Protein AF-A0A2C9K1T1-F1 (afdb_monomer_lite)

Foldseek 3Di:
DDDDPDDPPVVVVVVVVVVVVVVVVVVVVVVVVVVVVVVVVVVVVVVVVVVVVVVVVVVVVVVVVVVVVVVPPDDDDDDDDDDDDDDDDDDDDDDDDDDDDDDDDDDDDDDDDDDDDDPDDDDDPDDDDDDDDCPVVVVVVCVVPPPDPPPPPPPPPPDDPDDDPDDDDDDDDDDDDDDDDDDDDDPDDDDDDDPVVVVVVVVVVVVVVVVVVVVVVVVVVVVVVVVVVVVVVVVVVVVVVVVVVVVVVVVVVVVVVVVVVVVVVVVVVVVVVVVVVVVVVVVVVVVVVVVVVVVVVVVVVVVVVVVVVVVVVVVVVVVVVVVVVVVVVVVVVVVVVVVVVVVVVVVVVVVVVVVVVVVVVVVVVVVVVVVVVVVVVVVVVVVVVVVVVVVVVVVVVVVVVVVVVVVVVVVVVVVCVVVPD

Structure (mmCIF, N/CA/C/O backbone):
data_AF-A0A2C9K1T1-F1
#
_entry.id   AF-A0A2C9K1T1-F1
#
loop_
_atom_site.group_PDB
_atom_site.id
_atom_site.type_symbol
_atom_site.label_atom_id
_atom_site.label_alt_id
_atom_site.label_comp_id
_atom_site.label_asym_id
_atom_site.label_entity_id
_atom_site.label_seq_id
_atom_site.pdbx_PDB_ins_code
_atom_site.Cartn_x
_atom_site.Cartn_y
_atom_site.Cartn_z
_atom_site.occupancy
_atom_site.B_iso_or_equiv
_atom_site.auth_seq_id
_atom_site.auth_comp_id
_atom_site.auth_asym_id
_atom_site.auth_atom_id
_atom_site.pdbx_PDB_model_num
ATOM 1 N N . MET A 1 1 ? 68.629 5.445 -27.817 1.00 39.53 1 MET A N 1
ATOM 2 C CA . MET A 1 1 ? 68.334 6.849 -27.471 1.00 39.53 1 MET A CA 1
ATOM 3 C C . MET A 1 1 ? 67.305 7.283 -28.492 1.00 39.53 1 MET A C 1
ATOM 5 O O . MET A 1 1 ? 67.673 7.450 -29.640 1.00 39.53 1 MET A O 1
ATOM 9 N N . GLY A 1 2 ? 66.011 7.212 -28.238 1.00 51.16 2 GLY A N 1
ATOM 10 C CA . GLY A 1 2 ? 65.294 7.534 -27.009 1.00 51.16 2 GLY A CA 1
ATOM 11 C C . GLY A 1 2 ? 64.229 8.550 -27.426 1.00 51.16 2 GLY A C 1
ATOM 12 O O . GLY A 1 2 ? 64.531 9.411 -28.246 1.00 51.16 2 GLY A O 1
ATOM 13 N N . ASP A 1 3 ? 63.024 8.404 -26.887 1.00 48.84 3 ASP A N 1
ATOM 14 C CA . ASP A 1 3 ? 61.972 9.429 -26.859 1.00 48.84 3 ASP A CA 1
ATOM 15 C C . ASP A 1 3 ? 61.032 9.470 -28.077 1.00 48.84 3 ASP A C 1
ATOM 17 O O . ASP A 1 3 ? 61.107 10.358 -28.926 1.00 48.84 3 ASP A O 1
ATOM 21 N N . ARG A 1 4 ? 60.084 8.520 -28.137 1.00 47.47 4 ARG A N 1
ATOM 22 C CA . ARG A 1 4 ? 58.799 8.733 -28.838 1.00 47.47 4 ARG A CA 1
ATOM 23 C C . ARG A 1 4 ? 57.612 7.886 -28.356 1.00 47.47 4 ARG A C 1
ATOM 25 O O . ARG A 1 4 ? 56.608 7.817 -29.049 1.00 47.47 4 ARG A O 1
ATOM 32 N N . GLU A 1 5 ? 57.691 7.313 -27.159 1.00 53.19 5 GLU A N 1
ATOM 33 C CA . GLU A 1 5 ? 56.576 6.622 -26.496 1.00 53.19 5 GLU A CA 1
ATOM 34 C C . GLU A 1 5 ? 56.307 7.306 -25.149 1.00 53.19 5 GLU A C 1
ATOM 36 O O . GLU A 1 5 ? 56.810 6.858 -24.124 1.00 53.19 5 GLU A O 1
ATOM 41 N N . PHE A 1 6 ? 55.614 8.451 -25.134 1.00 49.00 6 PHE A N 1
ATOM 42 C CA . PHE A 1 6 ? 55.122 9.027 -23.866 1.00 49.00 6 PHE A CA 1
ATOM 43 C C . PHE A 1 6 ? 53.961 10.032 -24.002 1.00 49.00 6 PHE A C 1
ATOM 45 O O . PHE A 1 6 ? 53.700 10.768 -23.064 1.00 49.00 6 PHE A O 1
ATOM 52 N N . LEU A 1 7 ? 53.270 10.128 -25.146 1.00 52.12 7 LEU A N 1
ATOM 53 C CA . LEU A 1 7 ? 52.250 11.179 -25.347 1.00 52.12 7 LEU A CA 1
ATOM 54 C C . LEU A 1 7 ? 50.826 10.673 -25.617 1.00 52.12 7 LEU A C 1
ATOM 56 O O . LEU A 1 7 ? 49.943 11.489 -25.827 1.00 52.12 7 LEU A O 1
ATOM 60 N N . GLU A 1 8 ? 50.578 9.361 -25.574 1.00 55.34 8 GLU A N 1
ATOM 61 C CA . GLU A 1 8 ? 49.238 8.788 -25.824 1.00 55.34 8 GLU A CA 1
ATOM 62 C C . GLU A 1 8 ? 48.593 8.156 -24.575 1.00 55.34 8 GLU A C 1
ATOM 64 O O . GLU A 1 8 ? 47.426 7.781 -24.605 1.00 55.34 8 GLU A O 1
ATOM 69 N N . ALA A 1 9 ? 49.326 8.057 -23.459 1.00 56.25 9 ALA A N 1
ATOM 70 C CA . ALA A 1 9 ? 48.807 7.503 -22.205 1.00 56.25 9 ALA A CA 1
ATOM 71 C C . ALA A 1 9 ? 48.015 8.537 -21.381 1.00 56.25 9 ALA A C 1
ATOM 73 O O . ALA A 1 9 ? 46.994 8.192 -20.789 1.00 56.25 9 ALA A O 1
ATOM 74 N N . ASP A 1 10 ? 48.435 9.807 -21.407 1.00 56.81 10 ASP A N 1
ATOM 75 C CA . ASP A 1 10 ? 47.840 10.868 -20.582 1.00 56.81 10 ASP A CA 1
ATOM 76 C C . ASP A 1 10 ? 46.403 11.225 -21.020 1.00 56.81 10 ASP A C 1
ATOM 78 O O . ASP A 1 10 ? 45.548 11.522 -20.182 1.00 56.81 10 ASP A O 1
ATOM 82 N N . ASP A 1 11 ? 46.090 11.131 -22.318 1.00 58.56 11 ASP A N 1
ATOM 83 C CA . ASP A 1 11 ? 44.745 11.430 -22.827 1.00 58.56 11 ASP A CA 1
ATOM 84 C C . ASP A 1 11 ? 43.735 10.324 -22.477 1.00 58.56 11 ASP A C 1
ATOM 86 O O . ASP A 1 11 ? 42.596 10.625 -22.114 1.00 58.56 11 ASP A O 1
ATOM 90 N N . VAL A 1 12 ? 44.148 9.052 -22.491 1.00 61.28 12 VAL A N 1
ATOM 91 C CA . VAL A 1 12 ? 43.285 7.913 -22.122 1.00 61.28 12 VAL A CA 1
ATOM 92 C C . VAL A 1 12 ? 42.985 7.915 -20.622 1.00 61.28 12 VAL A C 1
ATOM 94 O O . VAL A 1 12 ? 41.835 7.712 -20.221 1.00 61.28 12 VAL A O 1
ATOM 97 N N . GLU A 1 13 ? 43.987 8.219 -19.795 1.00 66.44 13 GLU A N 1
ATOM 98 C CA . GLU A 1 13 ? 43.828 8.309 -18.341 1.00 66.44 13 GLU A CA 1
ATOM 99 C C . GLU A 1 13 ? 42.924 9.497 -17.955 1.00 66.44 13 GLU A C 1
ATOM 101 O O . GLU A 1 13 ? 42.073 9.377 -17.069 1.00 66.44 13 GLU A O 1
ATOM 106 N N . SER A 1 14 ? 43.001 10.616 -18.690 1.00 67.81 14 SER A N 1
ATOM 107 C CA . SER A 1 14 ? 42.116 11.775 -18.490 1.00 67.81 14 SER A CA 1
ATOM 108 C C . SER A 1 14 ? 40.643 11.480 -18.819 1.00 67.81 14 SER A C 1
ATOM 110 O O . SER A 1 14 ? 39.739 11.916 -18.096 1.00 67.81 14 SER A O 1
ATOM 112 N N . VAL A 1 15 ? 40.384 10.699 -19.875 1.00 69.88 15 VAL A N 1
ATOM 113 C CA . VAL A 1 15 ? 39.028 10.310 -20.287 1.00 69.88 15 VAL A CA 1
ATOM 114 C C . VAL A 1 15 ? 38.439 9.294 -19.308 1.00 69.88 15 VAL A C 1
ATOM 116 O O . VAL A 1 15 ? 37.269 9.423 -18.937 1.00 69.88 15 VAL A O 1
ATOM 119 N N . GLN A 1 16 ? 39.238 8.339 -18.819 1.00 71.50 16 GLN A N 1
ATOM 120 C CA . GLN A 1 16 ? 38.803 7.404 -17.775 1.00 71.50 16 GLN A CA 1
ATOM 121 C C . GLN A 1 16 ? 38.480 8.118 -16.459 1.00 71.50 16 GLN A C 1
ATOM 123 O O . GLN A 1 16 ? 37.406 7.896 -15.901 1.00 71.50 16 GLN A O 1
ATOM 128 N N . LEU A 1 17 ? 39.333 9.041 -16.004 1.00 69.69 17 LEU A N 1
ATOM 129 C CA . LEU A 1 17 ? 39.078 9.842 -14.799 1.00 69.69 17 LEU A CA 1
ATOM 130 C C . LEU A 1 17 ? 37.806 10.697 -14.929 1.00 69.69 17 LEU A C 1
ATOM 132 O O . LEU A 1 17 ? 37.065 10.873 -13.957 1.00 69.69 17 LEU A O 1
ATOM 136 N N . SER A 1 18 ? 37.511 11.201 -16.132 1.00 78.31 18 SER A N 1
ATOM 137 C CA . SER A 1 18 ? 36.270 11.931 -16.410 1.00 78.31 18 SER A CA 1
ATOM 138 C C . SER A 1 18 ? 35.035 11.024 -16.332 1.00 78.31 18 SER A C 1
ATOM 140 O O . SER A 1 18 ? 34.038 11.396 -15.710 1.00 78.31 18 SER A O 1
ATOM 142 N N . GLN A 1 19 ? 35.100 9.813 -16.893 1.00 76.31 19 GLN A N 1
ATOM 143 C CA . GLN A 1 19 ? 34.000 8.844 -16.831 1.00 76.31 19 GLN A CA 1
ATOM 144 C C . GLN A 1 19 ? 33.755 8.330 -15.406 1.00 76.31 19 GLN A C 1
ATOM 146 O O . GLN A 1 19 ? 32.605 8.269 -14.968 1.00 76.31 19 GLN A O 1
ATOM 151 N N . GLU A 1 20 ? 34.808 8.033 -14.642 1.00 79.44 20 GLU A N 1
ATOM 152 C CA . GLU A 1 20 ? 34.690 7.629 -13.234 1.00 79.44 20 GLU A CA 1
ATOM 153 C C . GLU A 1 20 ? 34.114 8.751 -12.360 1.00 79.44 20 GLU A C 1
ATOM 155 O O . GLU A 1 20 ? 33.278 8.500 -11.487 1.00 79.44 20 GLU A O 1
ATOM 160 N N . SER A 1 21 ? 34.490 10.005 -12.632 1.00 81.56 21 SER A N 1
ATOM 161 C CA . SER A 1 21 ? 33.908 11.173 -11.967 1.00 81.56 21 SER A CA 1
ATOM 162 C C . SER A 1 21 ? 32.409 11.312 -12.260 1.00 81.56 21 SER A C 1
ATOM 164 O O . SER A 1 21 ? 31.625 11.555 -11.337 1.00 81.56 21 SER A O 1
ATOM 166 N N . GLN A 1 22 ? 31.985 11.092 -13.509 1.00 80.94 22 GLN A N 1
ATOM 167 C CA . GLN A 1 22 ? 30.569 11.133 -13.886 1.00 80.94 22 GLN A CA 1
ATOM 168 C C . GLN A 1 22 ? 29.763 9.990 -13.253 1.00 80.94 22 GLN A C 1
ATOM 170 O O . GLN A 1 22 ? 28.676 10.231 -12.727 1.00 80.94 22 GLN A O 1
ATOM 175 N N . LEU A 1 23 ? 30.297 8.765 -13.224 1.00 82.88 23 LEU A N 1
ATOM 176 C CA . LEU A 1 23 ? 29.642 7.618 -12.580 1.00 82.88 23 LEU A CA 1
ATOM 177 C C . LEU A 1 23 ? 29.528 7.792 -11.060 1.00 82.88 23 LEU A C 1
ATOM 179 O O . LEU A 1 23 ? 28.482 7.497 -10.477 1.00 82.88 23 LEU A O 1
ATOM 183 N N . SER A 1 24 ? 30.568 8.333 -10.422 1.00 85.19 24 SER A N 1
ATOM 184 C CA . SER A 1 24 ? 30.553 8.690 -9.001 1.00 85.19 24 SER A CA 1
ATOM 185 C C . SER A 1 24 ? 29.468 9.728 -8.696 1.00 85.19 24 SER A C 1
ATOM 187 O O . SER A 1 24 ? 28.667 9.528 -7.781 1.00 85.19 24 SER A O 1
ATOM 189 N N . ALA A 1 25 ? 29.356 10.777 -9.520 1.00 82.62 25 ALA A N 1
ATOM 190 C CA . ALA A 1 25 ? 28.333 11.811 -9.369 1.00 82.62 25 ALA A CA 1
ATOM 191 C C . ALA A 1 25 ? 26.903 11.251 -9.506 1.00 82.62 25 ALA A C 1
ATOM 193 O O . ALA A 1 25 ? 26.028 11.562 -8.692 1.00 82.62 25 ALA A O 1
ATOM 194 N N . VAL A 1 26 ? 26.663 10.376 -10.489 1.00 84.69 26 VAL A N 1
ATOM 195 C CA . VAL A 1 26 ? 25.364 9.704 -10.671 1.00 84.69 26 VAL A CA 1
ATOM 196 C C . VAL A 1 26 ? 25.037 8.811 -9.471 1.00 84.69 26 VAL A C 1
ATOM 198 O O . VAL A 1 26 ? 23.923 8.869 -8.952 1.00 84.69 26 VAL A O 1
ATOM 201 N N . SER A 1 27 ? 26.010 8.050 -8.965 1.00 85.50 27 SER A N 1
ATOM 202 C CA . SER A 1 27 ? 25.840 7.204 -7.778 1.00 85.50 27 SER A CA 1
ATOM 203 C C . SER A 1 27 ? 25.531 8.019 -6.515 1.00 85.50 27 SER A C 1
ATOM 205 O O . SER A 1 27 ? 24.700 7.609 -5.696 1.00 85.50 27 SER A O 1
ATOM 207 N N . THR A 1 28 ? 26.163 9.186 -6.341 1.00 82.19 28 THR A N 1
ATOM 208 C CA . THR A 1 28 ? 25.875 10.078 -5.208 1.00 82.19 28 THR A CA 1
ATOM 209 C C . THR A 1 28 ? 24.487 10.700 -5.295 1.00 82.19 28 THR A C 1
ATOM 211 O O . THR A 1 28 ? 23.796 10.751 -4.279 1.00 82.19 28 THR A O 1
ATOM 214 N N . ASN A 1 29 ? 24.046 11.096 -6.492 1.00 85.12 29 ASN A N 1
ATOM 215 C CA . ASN A 1 29 ? 22.711 11.660 -6.698 1.00 85.12 29 ASN A CA 1
ATOM 216 C C . ASN A 1 29 ? 21.627 10.605 -6.453 1.00 85.12 29 ASN A C 1
ATOM 218 O O . ASN A 1 29 ? 20.696 10.850 -5.695 1.00 85.12 29 ASN A O 1
ATOM 222 N N . LEU A 1 30 ? 21.807 9.388 -6.976 1.00 83.19 30 LEU A N 1
ATOM 223 C CA . LEU A 1 30 ? 20.867 8.287 -6.754 1.00 83.19 30 LEU A CA 1
ATOM 224 C C . LEU A 1 30 ? 20.772 7.907 -5.266 1.00 83.19 30 LEU A C 1
ATOM 226 O O . LEU A 1 30 ? 19.693 7.619 -4.752 1.00 83.19 30 LEU A O 1
ATOM 230 N N . SER A 1 31 ? 21.897 7.949 -4.545 1.00 85.06 31 SER A N 1
ATOM 231 C CA . SER A 1 31 ? 21.922 7.715 -3.095 1.00 85.06 31 SER A CA 1
ATOM 232 C C . SER A 1 31 ? 21.218 8.831 -2.315 1.00 85.06 31 SER A C 1
ATOM 234 O O . SER A 1 31 ? 20.520 8.547 -1.339 1.00 85.06 31 SER A O 1
ATOM 236 N N . GLN A 1 32 ? 21.368 10.090 -2.739 1.00 80.56 32 GLN A N 1
ATOM 237 C CA . GLN A 1 32 ? 20.655 11.224 -2.147 1.00 80.56 32 GLN A CA 1
ATOM 238 C C . GLN A 1 32 ? 19.147 11.136 -2.401 1.00 80.56 32 GLN A C 1
ATOM 240 O O . GLN A 1 32 ? 18.388 11.268 -1.440 1.00 80.56 32 GLN A O 1
ATOM 245 N N . ASP A 1 33 ? 18.720 10.799 -3.618 1.00 82.62 33 ASP A N 1
ATOM 246 C CA . ASP A 1 33 ? 17.307 10.637 -3.982 1.00 82.62 33 ASP A CA 1
ATOM 247 C C . ASP A 1 33 ? 16.640 9.494 -3.201 1.00 82.62 33 ASP A C 1
ATOM 249 O O . ASP A 1 33 ? 15.528 9.643 -2.692 1.00 82.62 33 ASP A O 1
ATOM 253 N N . LEU A 1 34 ? 17.336 8.365 -3.017 1.00 80.81 34 LEU A N 1
ATOM 254 C CA . LEU A 1 34 ? 16.851 7.263 -2.177 1.00 80.81 34 LEU A CA 1
ATOM 255 C C . LEU A 1 34 ? 16.753 7.668 -0.698 1.00 80.81 34 LEU A C 1
ATOM 257 O O . LEU A 1 34 ? 15.802 7.282 -0.011 1.00 80.81 34 LEU A O 1
ATOM 261 N N . SER A 1 35 ? 17.700 8.474 -0.205 1.00 79.81 35 SER A N 1
ATOM 262 C CA . SER A 1 35 ? 17.662 8.989 1.168 1.00 79.81 35 SER A CA 1
ATOM 263 C C . SER A 1 35 ? 16.511 9.982 1.380 1.00 79.81 35 SER A C 1
ATOM 265 O O . SER A 1 35 ? 15.794 9.877 2.377 1.00 79.81 35 SER A O 1
ATOM 267 N N . GLN A 1 36 ? 16.260 10.878 0.419 1.00 75.81 36 GLN A N 1
ATOM 268 C CA . GLN A 1 36 ? 15.148 11.830 0.452 1.00 75.81 36 GLN A CA 1
ATOM 269 C C . GLN A 1 36 ? 13.799 11.122 0.330 1.00 75.81 36 GLN A C 1
ATOM 271 O O . GLN A 1 36 ? 12.922 11.354 1.160 1.00 75.81 36 GLN A O 1
ATOM 276 N N . GLY A 1 37 ? 13.668 10.163 -0.591 1.00 80.56 37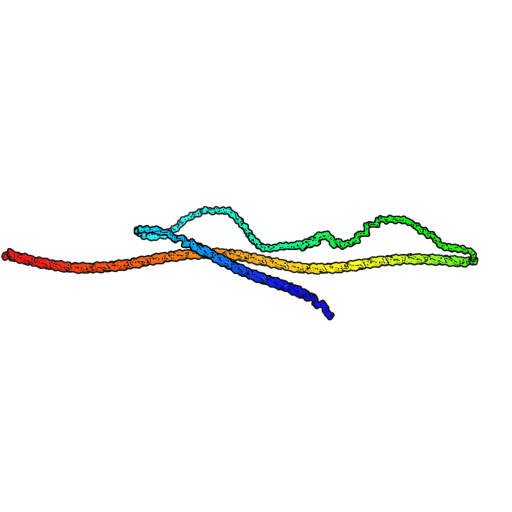 GLY A N 1
ATOM 277 C CA . GLY A 1 37 ? 12.459 9.349 -0.720 1.00 80.56 37 GLY A CA 1
ATOM 278 C C . GLY A 1 37 ? 12.124 8.568 0.556 1.00 80.56 37 GLY A C 1
ATOM 279 O O . GLY A 1 37 ? 10.949 8.431 0.905 1.00 80.56 37 GLY A O 1
ATOM 280 N N . SER A 1 38 ? 13.138 8.107 1.300 1.00 77.62 38 SER A N 1
ATOM 281 C CA . SER A 1 38 ? 12.930 7.454 2.600 1.00 77.62 38 SER A CA 1
ATOM 282 C C . SER A 1 38 ? 12.413 8.423 3.676 1.00 77.62 38 SER A C 1
ATOM 284 O O . SER A 1 38 ? 11.464 8.100 4.393 1.00 77.62 38 SER A O 1
ATOM 286 N N . ALA A 1 39 ? 12.959 9.642 3.734 1.00 73.00 39 ALA A N 1
ATOM 287 C CA . ALA A 1 39 ? 12.544 10.673 4.684 1.00 73.00 39 ALA A CA 1
ATOM 288 C C . ALA A 1 39 ? 11.123 11.195 4.397 1.00 73.00 39 ALA A C 1
ATOM 290 O O . ALA A 1 39 ? 10.345 11.451 5.325 1.00 73.00 39 ALA A O 1
ATOM 291 N N . ASP A 1 40 ? 10.751 11.300 3.121 1.00 77.31 40 ASP A N 1
ATOM 292 C CA . ASP A 1 40 ? 9.409 11.700 2.696 1.00 77.31 40 ASP A CA 1
ATOM 293 C C . ASP A 1 40 ? 8.360 10.630 3.038 1.00 77.31 40 ASP A C 1
ATOM 295 O O . ASP A 1 40 ? 7.265 10.955 3.512 1.00 77.31 40 ASP A O 1
ATOM 299 N N . LEU A 1 41 ? 8.709 9.346 2.893 1.00 75.94 41 LEU A N 1
ATOM 300 C CA . LEU A 1 41 ? 7.871 8.217 3.315 1.00 75.94 41 LEU A CA 1
ATOM 301 C C . LEU A 1 41 ? 7.629 8.207 4.829 1.00 75.94 41 LEU A C 1
ATOM 303 O O . LEU A 1 41 ? 6.483 8.054 5.265 1.00 75.94 41 LEU A O 1
ATOM 307 N N . ASP A 1 42 ? 8.671 8.429 5.630 1.00 76.69 42 ASP A N 1
ATOM 308 C CA . ASP A 1 42 ? 8.557 8.503 7.091 1.00 76.69 42 ASP A CA 1
ATOM 309 C C . ASP A 1 42 ? 7.708 9.704 7.540 1.00 76.69 42 ASP A C 1
ATOM 311 O O . ASP A 1 42 ? 6.855 9.588 8.432 1.00 76.69 42 ASP A O 1
ATOM 315 N N . THR A 1 43 ? 7.855 10.844 6.863 1.00 77.38 43 THR A N 1
ATOM 316 C CA . THR A 1 43 ? 7.057 12.055 7.113 1.00 77.38 43 THR A CA 1
ATOM 317 C C . THR A 1 43 ? 5.582 11.856 6.733 1.00 77.38 43 THR A C 1
ATOM 319 O O . THR A 1 43 ? 4.670 12.290 7.458 1.00 77.38 43 THR A O 1
ATOM 322 N N . ALA A 1 44 ? 5.309 11.139 5.638 1.00 72.56 44 ALA A N 1
ATOM 323 C CA . ALA A 1 44 ? 3.959 10.769 5.216 1.00 72.56 44 ALA A CA 1
ATOM 324 C C . ALA A 1 44 ? 3.301 9.767 6.185 1.00 72.56 44 ALA A C 1
ATOM 326 O O . ALA A 1 44 ? 2.128 9.928 6.550 1.00 72.56 44 ALA A O 1
ATOM 327 N N . LEU A 1 45 ? 4.055 8.779 6.678 1.00 71.19 45 LEU A N 1
ATOM 328 C CA . LEU A 1 45 ? 3.615 7.826 7.704 1.00 71.19 45 LEU A CA 1
ATOM 329 C C . LEU A 1 45 ? 3.282 8.522 9.030 1.00 71.19 45 LEU A C 1
ATOM 331 O O . LEU A 1 45 ? 2.245 8.229 9.638 1.00 71.19 45 LEU A O 1
ATOM 335 N N . ALA A 1 46 ? 4.104 9.482 9.462 1.00 69.31 46 ALA A N 1
ATOM 336 C CA . ALA A 1 46 ? 3.836 10.299 10.646 1.00 69.31 46 ALA A CA 1
ATOM 337 C C . ALA A 1 46 ? 2.565 11.156 10.480 1.00 69.31 46 ALA A C 1
ATOM 339 O O . ALA A 1 46 ? 1.709 11.206 11.371 1.00 69.31 46 ALA A O 1
ATOM 340 N N . SER A 1 47 ? 2.379 11.758 9.302 1.00 67.38 47 SER A N 1
ATOM 341 C CA . SER A 1 47 ? 1.186 12.548 8.973 1.00 67.38 47 SER A CA 1
ATOM 342 C C . SER A 1 47 ? -0.094 11.701 8.917 1.00 67.38 47 SER A C 1
ATOM 344 O O . SER A 1 47 ? -1.155 12.144 9.369 1.00 67.38 47 SER A O 1
ATOM 346 N N . SER A 1 48 ? -0.014 10.462 8.420 1.00 66.56 48 SER A N 1
ATOM 347 C CA . SER A 1 48 ? -1.138 9.513 8.398 1.00 66.56 48 SER A CA 1
ATOM 348 C C . SER A 1 48 ? -1.546 9.066 9.812 1.00 66.56 48 SER A C 1
ATOM 350 O O . SER A 1 48 ? -2.735 9.068 10.155 1.00 66.56 48 SER A O 1
ATOM 352 N N . LYS A 1 49 ? -0.568 8.793 10.689 1.00 67.69 49 LYS A N 1
ATOM 353 C CA . LYS A 1 49 ? -0.809 8.490 12.113 1.00 67.69 49 LYS A CA 1
ATOM 354 C C . LYS A 1 49 ? -1.503 9.652 12.838 1.00 67.69 49 LYS A C 1
ATOM 356 O O . LYS A 1 49 ? -2.468 9.423 13.562 1.00 67.69 49 LYS A O 1
ATOM 361 N N . ASN A 1 50 ? -1.118 10.901 12.577 1.00 58.22 50 ASN A N 1
ATOM 362 C CA . ASN A 1 50 ? -1.786 12.061 13.182 1.00 58.22 50 ASN A CA 1
ATOM 363 C C . ASN A 1 50 ? -3.235 12.241 12.686 1.00 58.22 50 ASN A C 1
ATOM 365 O O . ASN A 1 50 ? -4.140 12.483 13.488 1.00 58.22 50 ASN A O 1
ATOM 369 N N . ARG A 1 51 ? -3.508 12.013 11.392 1.00 57.03 51 ARG A N 1
ATOM 370 C CA . ARG A 1 51 ? -4.878 12.087 10.839 1.00 57.03 51 ARG A CA 1
ATOM 371 C C . ARG A 1 51 ? -5.823 11.023 11.410 1.00 57.03 51 ARG A C 1
ATOM 373 O O . ARG A 1 51 ? -7.018 11.296 11.557 1.00 57.03 51 ARG A O 1
ATOM 380 N N . THR A 1 52 ? -5.338 9.822 11.737 1.00 59.62 52 THR A N 1
ATOM 381 C CA . THR A 1 52 ? -6.170 8.773 12.366 1.00 59.62 52 THR A CA 1
ATOM 382 C C . THR A 1 52 ? -6.473 9.083 13.835 1.00 59.62 52 THR A C 1
ATOM 384 O O . THR A 1 52 ? -7.609 8.887 14.282 1.00 59.62 52 THR A O 1
ATOM 387 N N . VAL A 1 53 ? -5.515 9.664 14.564 1.00 58.69 53 VAL A N 1
ATOM 388 C CA . VAL A 1 53 ? -5.702 10.133 15.948 1.00 58.69 53 VAL A CA 1
ATOM 389 C C . VAL A 1 53 ? -6.707 11.293 16.014 1.00 58.69 53 VAL A C 1
ATOM 391 O O . VAL A 1 53 ? -7.612 11.272 16.856 1.00 58.69 53 VAL A O 1
ATOM 394 N N . ASP A 1 54 ? -6.645 12.248 15.083 1.00 54.62 54 ASP A N 1
ATOM 395 C CA . ASP A 1 54 ? -7.602 13.362 15.015 1.00 54.62 54 ASP A CA 1
ATOM 396 C C . ASP A 1 54 ? -9.017 12.920 14.617 1.00 54.62 54 ASP A C 1
ATOM 398 O O . ASP A 1 54 ? -10.007 13.403 15.181 1.00 54.62 54 ASP A O 1
ATOM 402 N N . LYS A 1 55 ? -9.154 11.941 13.708 1.00 58.44 55 LYS A N 1
ATOM 403 C CA . LYS A 1 55 ? -10.460 11.331 13.398 1.00 58.44 55 LYS A CA 1
ATOM 404 C C . LYS A 1 55 ? -11.064 10.631 14.623 1.00 58.44 55 LYS A C 1
ATOM 406 O O . LYS A 1 55 ? -12.265 10.793 14.865 1.00 58.44 55 LYS A O 1
ATOM 411 N N . LYS A 1 56 ? -10.259 9.927 15.433 1.00 57.59 56 LYS A N 1
ATOM 412 C CA . LYS A 1 56 ? -10.709 9.312 16.699 1.00 57.59 56 LYS A CA 1
ATOM 413 C C . LYS A 1 56 ? -11.127 10.362 17.740 1.00 57.59 56 LYS A C 1
ATOM 415 O O . LYS A 1 56 ? -12.209 10.233 18.316 1.00 57.59 56 LYS A O 1
ATOM 420 N N . LYS A 1 57 ? -10.363 11.450 17.923 1.00 55.84 57 LYS A N 1
ATOM 421 C CA . LYS A 1 57 ? -10.739 12.574 18.814 1.00 55.84 57 LYS A CA 1
ATOM 422 C C . LYS A 1 57 ? -12.043 13.258 18.384 1.00 55.84 57 LYS A C 1
ATOM 424 O O . LYS A 1 57 ? -12.898 13.546 19.223 1.00 55.84 57 LYS A O 1
ATOM 429 N N . LYS A 1 58 ? -12.239 13.475 17.079 1.00 53.31 58 LYS A N 1
ATOM 430 C CA . LYS A 1 58 ? -13.443 14.128 16.534 1.00 53.31 58 LYS A CA 1
ATOM 431 C C . LYS A 1 58 ? -14.693 13.237 16.610 1.00 53.31 58 LYS A C 1
ATOM 433 O O . LYS A 1 58 ? -15.787 13.764 16.818 1.00 53.31 58 LYS A O 1
ATOM 438 N N . LYS A 1 59 ? -14.552 11.904 16.496 1.00 56.19 59 LYS A N 1
ATOM 439 C CA . LYS A 1 59 ? -15.640 10.935 16.760 1.00 56.19 59 LYS A CA 1
ATOM 440 C C . LYS A 1 59 ? -16.012 10.902 18.252 1.00 56.19 59 LYS A C 1
ATOM 442 O O . LYS A 1 59 ? -17.201 10.957 18.552 1.00 56.19 59 LYS A O 1
ATOM 447 N N . LYS A 1 60 ? -15.031 10.916 19.168 1.00 55.22 60 LYS A N 1
ATOM 448 C CA . LYS A 1 60 ? -15.261 10.947 20.629 1.00 55.22 60 LYS A CA 1
ATOM 449 C C . LYS A 1 60 ? -16.011 12.214 21.073 1.00 55.22 60 LYS A C 1
ATOM 451 O O . LYS A 1 60 ? -17.088 12.113 21.644 1.00 55.22 60 LYS A O 1
ATOM 456 N N . SER A 1 61 ? -15.563 13.394 20.630 1.00 48.91 61 SER A N 1
ATOM 457 C CA . SER A 1 61 ? -16.235 14.679 20.910 1.00 48.91 61 SER A CA 1
ATOM 458 C C . SER A 1 61 ? -17.679 14.766 20.378 1.00 48.91 61 SER A C 1
ATOM 460 O O . SER A 1 61 ? -18.532 15.411 20.990 1.00 48.91 61 SER A O 1
ATOM 462 N N . LYS A 1 62 ? -17.988 14.114 19.246 1.00 54.91 62 LYS A N 1
ATOM 463 C CA . LYS A 1 62 ? -19.363 14.031 18.717 1.00 54.91 62 LYS A CA 1
ATOM 464 C C . LYS A 1 62 ? -20.253 13.046 19.483 1.00 54.91 62 LYS A C 1
ATOM 466 O O . LYS A 1 62 ? -21.470 13.198 19.406 1.00 54.91 62 LYS A O 1
ATOM 471 N N . ARG A 1 63 ? -19.674 12.054 20.168 1.00 51.75 63 ARG A N 1
ATOM 472 C CA . ARG A 1 63 ? -20.391 11.106 21.036 1.00 51.75 63 ARG A CA 1
ATOM 473 C C . ARG A 1 63 ? -20.716 11.766 22.379 1.00 51.75 63 ARG A C 1
ATOM 475 O O . ARG A 1 63 ? -21.875 11.769 22.775 1.00 51.75 63 ARG A O 1
ATOM 482 N N . ASP A 1 64 ? -19.746 12.470 22.964 1.00 55.06 64 ASP A N 1
ATOM 483 C CA . ASP A 1 64 ? -19.905 13.183 24.242 1.00 55.06 64 ASP A CA 1
ATOM 484 C C . ASP A 1 64 ? -20.974 14.293 24.166 1.00 55.06 64 ASP A C 1
ATOM 486 O O . ASP A 1 64 ? -21.792 14.438 25.071 1.00 55.06 64 ASP A O 1
ATOM 490 N N . LYS A 1 65 ? -21.058 15.019 23.039 1.00 54.19 65 LYS A N 1
ATOM 491 C CA . LYS A 1 65 ? -22.116 16.028 22.804 1.00 54.19 65 LYS A CA 1
ATOM 492 C C . LYS A 1 65 ? -23.515 15.442 22.582 1.00 54.19 65 LYS A C 1
ATOM 494 O O . LYS A 1 65 ? -24.497 16.169 22.716 1.00 54.19 65 LYS A O 1
ATOM 499 N N . ARG A 1 66 ? -23.619 14.164 22.198 1.00 48.16 66 ARG A N 1
ATOM 500 C CA . ARG A 1 66 ? -24.906 13.491 21.963 1.00 48.16 66 ARG A CA 1
ATOM 501 C C . ARG A 1 66 ? -25.472 12.881 23.251 1.00 48.16 66 ARG A C 1
ATOM 503 O O . ARG A 1 66 ? -26.682 12.893 23.413 1.00 48.16 66 ARG A O 1
ATOM 510 N N . CYS A 1 67 ? -24.613 12.458 24.184 1.00 47.69 67 CYS A N 1
ATOM 511 C CA . CYS A 1 67 ? -25.035 12.072 25.536 1.00 47.69 67 CYS A CA 1
ATOM 512 C C . CYS A 1 67 ? -25.536 13.274 26.351 1.00 47.69 67 CYS A C 1
ATOM 514 O O . CYS A 1 67 ? -26.589 13.184 26.963 1.00 47.69 67 CYS A O 1
ATOM 516 N N . SER A 1 68 ? -24.868 14.434 26.294 1.00 44.41 68 SER A N 1
ATOM 517 C CA . SER A 1 68 ? -25.262 15.597 27.112 1.00 44.41 68 SER A CA 1
ATOM 518 C C . SER A 1 68 ? -26.560 16.296 26.674 1.00 44.41 68 SER A C 1
ATOM 520 O O . SER A 1 68 ? -26.980 17.252 27.319 1.00 44.41 68 SER A O 1
ATOM 522 N N . SER A 1 69 ? -27.151 15.906 25.541 1.00 46.03 69 SER A N 1
ATOM 523 C CA . SER A 1 69 ? -28.383 16.504 25.005 1.00 46.03 69 SER A CA 1
ATOM 524 C C . SER A 1 69 ? -29.630 15.642 25.226 1.00 46.03 69 SER A C 1
ATOM 526 O O . SER A 1 69 ? -30.726 16.128 24.974 1.00 46.03 69 SER A O 1
ATOM 528 N N . GLN A 1 70 ? -29.491 14.411 25.735 1.00 48.19 70 GLN A N 1
ATOM 529 C CA . GLN A 1 70 ? -30.629 13.556 26.108 1.00 48.19 70 GLN A CA 1
ATOM 530 C C . GLN A 1 70 ? -31.006 13.639 27.598 1.00 48.19 70 GLN A C 1
ATOM 532 O O . GLN A 1 70 ? -32.091 13.202 27.962 1.00 48.19 70 GLN A O 1
ATOM 537 N N . ASP A 1 71 ? -30.180 14.274 28.435 1.00 44.88 71 ASP A N 1
ATOM 538 C CA . ASP A 1 71 ? -30.413 14.392 29.884 1.00 44.88 71 ASP A CA 1
ATOM 539 C C . ASP A 1 71 ? -31.194 15.663 30.305 1.00 44.88 71 ASP A C 1
ATOM 541 O O . ASP A 1 71 ? -31.335 15.931 31.493 1.00 44.88 71 ASP A O 1
ATOM 545 N N . ASN A 1 72 ? -31.730 16.449 29.358 1.00 41.38 72 ASN A N 1
ATOM 546 C CA . ASN A 1 72 ? -32.418 17.728 29.629 1.00 41.38 72 ASN A CA 1
ATOM 547 C C . ASN A 1 72 ? -33.878 17.794 29.131 1.00 41.38 72 ASN A C 1
ATOM 549 O O . ASN A 1 72 ? -34.363 18.863 28.776 1.00 41.38 72 ASN A O 1
ATOM 553 N N . GLU A 1 73 ? -34.608 16.679 29.142 1.00 44.00 73 GLU A N 1
ATOM 554 C CA . GLU A 1 73 ? -36.075 16.685 29.016 1.00 44.00 73 GLU A CA 1
ATOM 555 C C . GLU A 1 73 ? -36.690 15.626 29.941 1.00 44.00 73 GLU A C 1
ATOM 557 O O . GLU A 1 73 ? -36.995 14.523 29.494 1.00 44.00 73 GLU A O 1
ATOM 562 N N . LYS A 1 74 ? -36.844 15.936 31.241 1.00 45.84 74 LYS A N 1
ATOM 563 C CA . LYS A 1 74 ? -37.931 15.423 32.115 1.00 45.84 74 LYS A CA 1
ATOM 564 C C . LYS A 1 74 ? -37.812 15.918 33.562 1.00 45.84 74 LYS A C 1
ATOM 566 O O . LYS A 1 74 ? -37.329 15.213 34.438 1.00 45.84 74 LYS A O 1
ATOM 571 N N . VAL A 1 75 ? -38.315 17.127 33.793 1.00 37.56 75 VAL A N 1
ATOM 572 C CA . VAL A 1 75 ? -38.714 17.741 35.078 1.00 37.56 75 VAL A CA 1
ATOM 573 C C . VAL A 1 75 ? -39.715 18.829 34.636 1.00 37.56 75 VAL A C 1
ATOM 575 O O . VAL A 1 75 ? -39.355 19.588 33.745 1.00 37.56 75 VAL A O 1
ATOM 578 N N . CYS A 1 76 ? -40.977 18.991 35.038 1.00 35.78 76 CYS A N 1
ATOM 579 C CA . CYS A 1 76 ? -41.861 18.542 36.114 1.00 35.78 76 CYS A CA 1
ATOM 580 C C . CYS A 1 76 ? -43.310 18.762 35.621 1.00 35.78 76 CYS A C 1
ATOM 582 O O . CYS A 1 76 ? -43.532 19.712 34.881 1.00 35.78 76 CYS A O 1
ATOM 584 N N . ASP A 1 77 ? -44.282 18.000 36.122 1.00 33.88 77 ASP A N 1
ATOM 585 C CA . ASP A 1 77 ? -45.614 18.535 36.441 1.00 33.88 77 ASP A CA 1
ATOM 586 C C . ASP A 1 77 ? -46.135 17.793 37.677 1.00 33.88 77 ASP A C 1
ATOM 588 O O . ASP A 1 77 ? -45.998 16.573 37.787 1.00 33.88 77 ASP A O 1
ATOM 592 N N . GLY A 1 78 ? -46.609 18.561 38.658 1.00 34.62 78 GLY A N 1
ATOM 593 C CA . GLY A 1 78 ? -46.966 18.094 39.995 1.00 34.62 78 GLY A CA 1
ATOM 594 C C . GLY A 1 78 ? -48.470 18.034 40.272 1.00 34.62 78 GLY A C 1
ATOM 595 O O . GLY A 1 78 ? -49.279 18.518 39.490 1.00 34.62 78 GLY A O 1
ATOM 596 N N . ASN A 1 79 ? -48.754 17.523 41.476 1.00 36.81 79 ASN A N 1
ATOM 597 C CA . ASN A 1 79 ? -49.984 17.575 42.280 1.00 36.81 79 ASN A CA 1
ATOM 598 C C . ASN A 1 79 ? -51.205 16.759 41.820 1.00 36.81 79 ASN A C 1
ATOM 600 O O . ASN A 1 79 ? -51.842 17.084 40.831 1.00 36.81 79 ASN A O 1
ATOM 604 N N . GLU A 1 80 ? -51.629 15.801 42.654 1.00 33.94 80 GLU A N 1
ATOM 605 C CA . GLU A 1 80 ? -52.792 15.984 43.542 1.00 33.94 80 GLU A CA 1
ATOM 606 C C . GLU A 1 80 ? -52.911 14.847 44.573 1.00 33.94 80 GLU A C 1
ATOM 608 O O . GLU A 1 80 ? -52.502 13.711 44.342 1.00 33.94 80 GLU A O 1
ATOM 613 N N . ALA A 1 81 ? -53.429 15.209 45.746 1.00 39.62 81 ALA A N 1
ATOM 614 C CA . ALA A 1 81 ? -53.690 14.346 46.889 1.00 39.62 81 ALA A CA 1
ATOM 615 C C . ALA A 1 81 ? -54.964 13.504 46.699 1.00 39.62 81 ALA A C 1
ATOM 617 O O . ALA A 1 81 ? -55.902 13.930 46.028 1.00 39.62 81 ALA A O 1
ATOM 618 N N . GLY A 1 82 ? -55.031 12.356 47.375 1.00 32.09 82 GLY A N 1
ATOM 619 C CA . GLY A 1 82 ? -56.254 11.568 47.509 1.00 32.09 82 GLY A CA 1
ATOM 620 C C . GLY A 1 82 ? -56.043 10.326 48.369 1.00 32.09 82 GLY A C 1
ATOM 621 O O . GLY A 1 82 ? -55.564 9.309 47.877 1.00 32.09 82 GLY A O 1
ATOM 622 N N . ASP A 1 83 ? -56.407 10.428 49.647 1.00 34.09 83 ASP A N 1
ATOM 623 C CA . ASP A 1 83 ? -56.618 9.297 50.553 1.00 34.09 83 ASP A CA 1
ATOM 624 C C . ASP A 1 83 ? -57.743 8.382 50.039 1.00 34.09 83 ASP A C 1
ATOM 626 O O . ASP A 1 83 ? -58.823 8.867 49.694 1.00 34.09 83 ASP A O 1
ATOM 630 N N . CYS A 1 84 ? -57.541 7.062 50.090 1.00 33.19 84 CYS A N 1
ATOM 631 C CA . CYS A 1 84 ? -58.610 6.112 50.413 1.00 33.19 84 CYS A CA 1
ATOM 632 C C . CYS A 1 84 ? -58.061 4.735 50.824 1.00 33.19 84 CYS A C 1
ATOM 634 O O . CYS A 1 84 ? -57.187 4.150 50.184 1.00 33.19 84 CYS A O 1
ATOM 636 N N . ASP A 1 85 ? -58.646 4.247 51.910 1.00 34.03 85 ASP A N 1
ATOM 637 C CA . ASP A 1 85 ? -58.371 3.038 52.673 1.00 34.03 85 ASP A CA 1
ATOM 638 C C . ASP A 1 85 ? -58.609 1.688 51.959 1.00 34.03 85 ASP A C 1
ATOM 640 O O . ASP A 1 85 ? -59.570 1.496 51.219 1.00 34.03 85 ASP A O 1
ATOM 644 N N . ASN A 1 86 ? -57.769 0.722 52.358 1.00 33.09 86 ASN A N 1
ATOM 645 C CA . ASN A 1 86 ? -58.089 -0.643 52.814 1.00 33.09 86 ASN A CA 1
ATOM 646 C C . ASN A 1 86 ? -58.794 -1.659 51.877 1.00 33.09 86 ASN A C 1
ATOM 648 O O . ASN A 1 86 ? -59.984 -1.573 51.590 1.00 33.09 86 ASN A O 1
ATOM 652 N N . SER A 1 87 ? -58.102 -2.763 51.558 1.00 31.56 87 SER A N 1
ATOM 653 C CA . SER A 1 87 ? -58.465 -4.142 51.977 1.00 31.56 87 SER A CA 1
ATOM 654 C C . SER A 1 87 ? -57.662 -5.198 51.204 1.00 31.56 87 SER A C 1
ATOM 656 O O . SER A 1 87 ? -57.438 -5.104 49.999 1.00 31.56 87 SER A O 1
ATOM 658 N N . GLY A 1 88 ? -57.162 -6.197 51.934 1.00 28.81 88 GLY A N 1
ATOM 659 C CA . GLY A 1 88 ? -56.189 -7.161 51.429 1.00 28.81 88 GLY A CA 1
ATOM 660 C C . GLY A 1 88 ? -56.755 -8.326 50.618 1.00 28.81 88 GLY A C 1
ATOM 661 O O . GLY A 1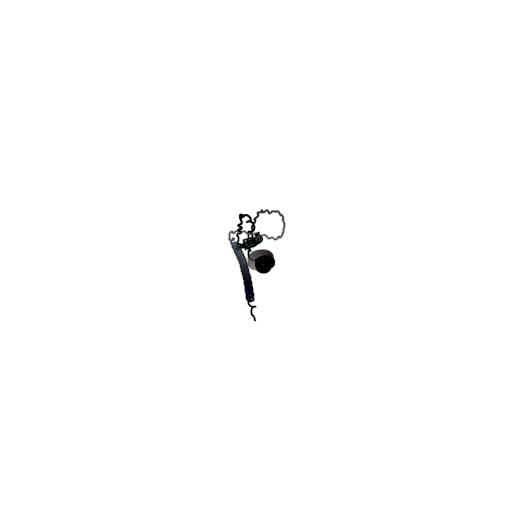 88 ? -57.951 -8.599 50.606 1.00 28.81 88 GLY A O 1
ATOM 662 N N . SER A 1 89 ? -55.846 -9.093 50.014 1.00 29.91 89 SER A N 1
ATOM 663 C CA . SER A 1 89 ? -55.887 -10.560 50.019 1.00 29.91 89 SER A CA 1
ATOM 664 C C . SER A 1 89 ? -54.627 -11.152 49.398 1.00 29.91 89 SER A C 1
ATOM 666 O O . SER A 1 89 ? -54.198 -10.815 48.300 1.00 29.91 89 SER A O 1
ATOM 668 N N . ILE A 1 90 ? -54.069 -12.093 50.147 1.00 34.41 90 ILE A N 1
ATOM 669 C CA . ILE A 1 90 ? -53.013 -13.037 49.797 1.00 34.41 90 ILE A CA 1
ATOM 670 C C . ILE A 1 90 ? -53.469 -13.920 48.620 1.00 34.41 90 ILE A C 1
ATOM 672 O O . ILE A 1 90 ? -54.589 -14.429 48.672 1.00 34.41 90 ILE A O 1
ATOM 676 N N . LYS A 1 91 ? -52.587 -14.191 47.635 1.00 30.92 91 LYS A N 1
ATOM 677 C CA . LYS A 1 91 ? -52.266 -15.550 47.114 1.00 30.92 91 LYS A CA 1
ATOM 678 C C . LYS A 1 91 ? -51.334 -15.555 45.886 1.00 30.92 91 LYS A C 1
ATOM 680 O O . LYS A 1 91 ? -51.718 -15.229 44.773 1.00 30.92 91 LYS A O 1
ATOM 685 N N . SER A 1 92 ? -50.114 -16.035 46.131 1.00 29.59 92 SER A N 1
ATOM 686 C CA . SER A 1 92 ? -49.434 -17.157 45.457 1.00 29.59 92 SER A CA 1
ATOM 687 C C . SER A 1 92 ? -49.577 -17.377 43.935 1.00 29.59 92 SER A C 1
ATOM 689 O O . SER A 1 92 ? -50.611 -17.830 43.452 1.00 29.59 92 SER A O 1
ATOM 691 N N . SER A 1 93 ? -48.416 -17.320 43.268 1.00 31.23 93 SER A N 1
ATOM 692 C CA . SER A 1 93 ? -47.873 -18.313 42.316 1.00 31.23 93 SER A CA 1
ATOM 693 C C . SER A 1 93 ? -48.703 -18.754 41.098 1.00 31.23 93 SER A C 1
ATOM 695 O O . SER A 1 93 ? -49.710 -19.442 41.252 1.00 31.23 93 SER A O 1
ATOM 697 N N . LYS A 1 94 ? -48.124 -18.624 39.892 1.00 30.36 94 LYS A N 1
ATOM 698 C CA . LYS A 1 94 ? -47.810 -19.780 39.020 1.00 30.36 94 LYS A CA 1
ATOM 699 C C . LYS A 1 94 ? -47.009 -19.396 37.771 1.00 30.36 94 LYS A C 1
ATOM 701 O O . LYS A 1 94 ? -47.234 -18.381 37.130 1.00 30.36 94 LYS A O 1
ATOM 706 N N . ARG A 1 95 ? -46.060 -20.284 37.471 1.00 29.41 95 ARG A N 1
ATOM 707 C CA . ARG A 1 95 ? -45.180 -20.358 36.299 1.00 29.41 95 ARG A CA 1
ATOM 708 C C . ARG A 1 95 ? -45.934 -20.711 35.010 1.00 29.41 95 ARG A C 1
ATOM 710 O O . ARG A 1 95 ? -46.914 -21.447 35.072 1.00 29.41 95 ARG A O 1
ATOM 717 N N . SER A 1 96 ? -45.251 -20.438 33.887 1.00 29.47 96 SER A N 1
ATOM 718 C CA . SER A 1 96 ? -45.286 -21.159 32.590 1.00 29.47 96 SER A CA 1
ATOM 719 C C . SER A 1 96 ? -46.589 -21.010 31.788 1.00 29.47 96 SER A C 1
ATOM 721 O O . SER A 1 96 ? -47.657 -20.929 32.361 1.00 29.47 96 SER A O 1
ATOM 723 N N . SER A 1 97 ? -46.640 -20.968 30.458 1.00 30.58 97 SER A N 1
ATOM 724 C CA . SER A 1 97 ? -45.835 -21.563 29.384 1.00 30.58 97 SER A CA 1
ATOM 725 C C . SER A 1 97 ? -46.248 -20.858 28.070 1.00 30.58 97 SER A C 1
ATOM 727 O O . SER A 1 97 ? -47.386 -20.432 27.927 1.00 30.58 97 S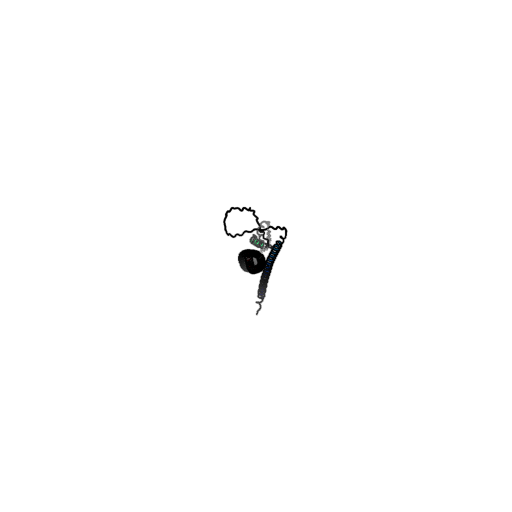ER A O 1
ATOM 729 N N . LYS A 1 98 ? -45.311 -20.503 27.185 1.00 29.27 98 LYS A N 1
ATOM 730 C CA . LYS A 1 98 ? -45.026 -21.193 25.908 1.00 29.27 98 LYS A CA 1
ATOM 731 C C . LYS A 1 98 ? -46.275 -21.492 25.050 1.00 29.27 98 LYS A C 1
ATOM 733 O O . LYS A 1 98 ? -46.995 -22.438 25.334 1.00 29.27 98 LYS A O 1
ATOM 738 N N . SER A 1 99 ? -46.433 -20.809 23.912 1.00 28.41 99 SER A N 1
ATOM 739 C CA . SER A 1 99 ? -46.224 -21.404 22.573 1.00 28.41 99 SER A CA 1
ATOM 740 C C . SER A 1 99 ? -46.972 -20.693 21.431 1.00 28.41 99 SER A C 1
ATOM 742 O O . SER A 1 99 ? -48.139 -20.338 21.527 1.00 28.41 99 SER A O 1
ATOM 744 N N . SER A 1 100 ? -46.242 -20.599 20.313 1.00 27.55 100 SER A N 1
ATOM 745 C CA . SER A 1 100 ? -46.683 -20.745 18.919 1.00 27.55 100 SER A CA 1
ATOM 746 C C . SER A 1 100 ? -47.738 -19.796 18.342 1.00 27.55 100 SER A C 1
ATOM 748 O O . SER A 1 100 ? -48.926 -19.960 18.597 1.00 27.55 100 SER A O 1
ATOM 750 N N . LYS A 1 101 ? -47.333 -19.024 17.320 1.00 27.81 101 LYS A N 1
ATOM 751 C CA . LYS A 1 101 ? -47.904 -19.226 15.978 1.00 27.81 101 LYS A CA 1
ATOM 752 C C . LYS A 1 101 ? -47.009 -18.694 14.856 1.00 27.81 101 LYS A C 1
ATOM 754 O O . LYS A 1 101 ? -46.503 -17.584 14.903 1.00 27.81 101 LYS A O 1
ATOM 759 N N . VAL A 1 102 ? -46.847 -19.558 13.862 1.00 29.88 102 VAL A N 1
ATOM 760 C CA . VAL A 1 102 ? -46.172 -19.396 12.570 1.00 29.88 102 VAL A CA 1
ATOM 761 C C . VAL A 1 102 ? -47.095 -18.697 11.562 1.00 29.88 102 VAL A C 1
ATOM 763 O O . VAL A 1 102 ? -48.293 -18.983 11.575 1.00 29.88 102 VAL A O 1
ATOM 766 N N . LYS A 1 103 ? -46.509 -17.867 10.681 1.00 27.44 103 LYS A N 1
ATOM 767 C CA . LYS A 1 103 ? -46.786 -17.631 9.231 1.00 27.44 103 LYS A CA 1
ATOM 768 C C . LYS A 1 103 ? -46.249 -16.229 8.886 1.00 27.44 103 LYS A C 1
ATOM 770 O O . LYS A 1 103 ? -46.682 -15.273 9.508 1.00 27.44 103 LYS A O 1
ATOM 775 N N . SER A 1 104 ? -45.189 -16.006 8.106 1.00 29.23 104 SER A N 1
ATOM 776 C CA . SER A 1 104 ? -44.878 -16.355 6.705 1.00 29.23 104 SER A CA 1
ATOM 777 C C . SER A 1 104 ? -45.874 -15.805 5.677 1.00 29.23 104 SER A C 1
ATOM 779 O O . SER A 1 104 ? -46.888 -16.449 5.436 1.00 29.23 104 SER A O 1
ATOM 781 N N . GLU A 1 105 ? -45.526 -14.666 5.064 1.00 27.97 105 GLU A N 1
ATOM 782 C CA . GLU A 1 105 ? -45.788 -14.227 3.673 1.00 27.97 105 GLU A CA 1
ATOM 783 C C . GLU A 1 105 ? -45.080 -12.857 3.501 1.00 27.97 105 GLU A C 1
ATOM 785 O O . GLU A 1 105 ? -45.275 -11.969 4.322 1.00 27.97 105 GLU A O 1
ATOM 790 N N . LYS A 1 106 ? -43.966 -12.780 2.742 1.00 28.03 106 LYS A N 1
ATOM 791 C CA . LYS A 1 106 ? -43.833 -12.190 1.380 1.00 28.03 106 LYS A CA 1
ATOM 792 C C . LYS A 1 106 ? -44.521 -10.813 1.257 1.00 28.03 106 LYS A C 1
ATOM 794 O O . LYS A 1 106 ? -45.690 -10.702 1.574 1.00 28.03 106 LYS A O 1
ATOM 799 N N . SER A 1 107 ? -43.904 -9.739 0.767 1.00 27.77 107 SER A N 1
ATOM 800 C CA . SER A 1 107 ? -42.920 -9.623 -0.315 1.00 27.77 107 SER A CA 1
ATOM 801 C C . SER A 1 107 ? -42.305 -8.216 -0.355 1.00 27.77 107 SER A C 1
ATOM 803 O O . SER A 1 107 ? -43.036 -7.228 -0.319 1.00 27.77 107 SER A O 1
ATOM 805 N N . ASP A 1 108 ? -40.988 -8.153 -0.543 1.00 29.31 108 ASP A N 1
ATOM 806 C CA . ASP A 1 108 ? -40.264 -6.981 -1.033 1.00 29.31 108 ASP A CA 1
ATOM 807 C C . ASP A 1 108 ? -40.507 -6.780 -2.534 1.00 29.31 108 ASP A C 1
ATOM 809 O O . ASP A 1 108 ? -40.330 -7.711 -3.321 1.00 29.31 108 ASP A O 1
ATOM 813 N N . THR A 1 109 ? -40.798 -5.545 -2.940 1.00 29.11 109 THR A N 1
ATOM 814 C CA . THR A 1 109 ? -40.436 -5.029 -4.268 1.00 29.11 109 THR A CA 1
ATOM 815 C C . THR A 1 109 ? -40.094 -3.548 -4.143 1.00 29.11 109 THR A C 1
ATOM 817 O O . THR A 1 109 ? -40.977 -2.693 -4.177 1.00 29.11 109 THR A O 1
ATOM 820 N N . SER A 1 110 ? -38.805 -3.242 -3.992 1.00 32.50 110 SER A N 1
ATOM 821 C CA . SER A 1 110 ? -38.253 -1.913 -4.246 1.00 32.50 110 SER A CA 1
ATOM 822 C C . SER A 1 110 ? -37.727 -1.841 -5.682 1.00 32.50 110 SER A C 1
ATOM 824 O O . SER A 1 110 ? -37.087 -2.757 -6.204 1.00 32.50 110 SER A O 1
ATOM 826 N N . GLU A 1 111 ? -38.084 -0.746 -6.346 1.00 29.88 111 GLU A N 1
ATOM 827 C CA . GLU A 1 111 ? -37.779 -0.430 -7.734 1.00 29.88 111 GLU A CA 1
ATOM 828 C C . GLU A 1 111 ? -36.276 -0.294 -8.015 1.00 29.88 111 GLU A C 1
ATOM 830 O O . GLU A 1 111 ? -35.522 0.375 -7.306 1.00 29.88 111 GLU A O 1
ATOM 835 N N . LYS A 1 112 ? -35.871 -0.831 -9.169 1.00 35.00 112 LYS A N 1
ATOM 836 C CA . LYS A 1 112 ? -34.654 -0.450 -9.892 1.00 35.00 112 LYS A CA 1
ATOM 837 C C . LYS A 1 112 ? -34.686 1.040 -10.252 1.00 35.00 112 LYS A C 1
ATOM 839 O O . LYS A 1 112 ? -35.504 1.439 -11.076 1.00 35.00 112 LYS A O 1
ATOM 844 N N . LYS A 1 113 ? -33.666 1.801 -9.843 1.00 29.91 113 LYS A N 1
ATOM 845 C CA . LYS A 1 113 ? -33.080 2.850 -10.698 1.00 29.91 113 LYS A CA 1
ATOM 846 C C . LYS A 1 113 ? -31.556 2.797 -10.653 1.00 29.91 113 LYS A C 1
ATOM 848 O O . LYS A 1 113 ? -30.925 3.022 -9.628 1.00 29.91 113 LYS A O 1
ATOM 853 N N . HIS A 1 114 ? -30.987 2.501 -11.818 1.00 33.97 114 HIS A N 1
ATOM 854 C CA . HIS A 1 114 ? -29.572 2.633 -12.131 1.00 33.97 114 HIS A CA 1
ATOM 855 C C . HIS A 1 114 ? -29.054 4.030 -11.765 1.00 33.97 114 HIS A C 1
ATOM 857 O O . HIS A 1 114 ? -29.538 5.031 -12.293 1.00 33.97 114 HIS A O 1
ATOM 863 N N . ARG A 1 115 ? -27.986 4.091 -10.969 1.00 29.23 115 ARG A N 1
ATOM 864 C CA . ARG A 1 115 ? -27.037 5.205 -11.013 1.00 29.23 115 ARG A CA 1
ATOM 865 C C . ARG A 1 115 ? -25.684 4.672 -11.456 1.00 29.23 115 ARG A C 1
ATOM 867 O O . ARG A 1 115 ? -24.966 4.034 -10.698 1.00 29.23 115 ARG A O 1
ATOM 874 N N . LYS A 1 116 ? -25.368 4.936 -12.726 1.00 39.12 116 LYS A N 1
ATOM 875 C CA . LYS A 1 116 ? -24.001 4.922 -13.245 1.00 39.12 116 LYS A CA 1
ATOM 876 C C . LYS A 1 116 ? -23.212 5.963 -12.450 1.00 39.12 116 LYS A C 1
ATOM 878 O O . LYS A 1 116 ? -23.506 7.149 -12.573 1.00 39.12 116 LYS A O 1
ATOM 883 N N . HIS A 1 117 ? -22.224 5.542 -11.668 1.00 30.66 117 HIS A N 1
ATOM 884 C CA . HIS A 1 117 ? -21.181 6.450 -11.205 1.00 30.66 117 HIS A CA 1
ATOM 885 C C . HIS A 1 117 ? -19.922 6.206 -12.028 1.00 30.66 117 HIS A C 1
ATOM 887 O O . HIS A 1 117 ? -19.180 5.252 -11.837 1.00 30.66 117 HIS A O 1
ATOM 893 N N . SER A 1 118 ? -19.764 7.101 -13.001 1.00 39.22 118 SER A N 1
ATOM 894 C CA . SER A 1 118 ? -18.518 7.469 -13.658 1.00 39.22 118 SER A CA 1
ATOM 895 C C . SER A 1 118 ? -17.431 7.702 -12.606 1.00 39.22 118 SER A C 1
ATOM 897 O O . SER A 1 118 ? -17.438 8.737 -11.938 1.00 39.22 118 SER A O 1
ATOM 899 N N . SER A 1 119 ? -16.480 6.782 -12.479 1.00 34.53 119 SER A N 1
ATOM 900 C CA . SER A 1 119 ? -15.212 7.045 -11.804 1.00 34.53 119 SER A CA 1
ATOM 901 C C . SER A 1 119 ? -14.336 7.887 -12.735 1.00 34.53 119 SER A C 1
ATOM 903 O O . SER A 1 119 ? -13.543 7.356 -13.511 1.00 34.53 119 SER A O 1
ATOM 905 N N . ARG A 1 120 ? -14.499 9.214 -12.683 1.00 38.75 120 ARG A N 1
ATOM 906 C CA . ARG A 1 120 ? -13.432 10.121 -13.116 1.00 38.75 120 ARG A CA 1
ATOM 907 C C . ARG A 1 120 ? -12.304 9.980 -12.096 1.00 38.75 120 ARG A C 1
ATOM 909 O O . ARG A 1 120 ? -12.479 10.364 -10.941 1.00 38.75 120 ARG A O 1
ATOM 916 N N . ARG A 1 121 ? -11.191 9.376 -12.514 1.00 42.09 121 ARG A N 1
ATOM 917 C CA . ARG A 1 121 ? -9.901 9.532 -11.833 1.00 42.09 121 ARG A CA 1
ATOM 918 C C . ARG A 1 121 ? -9.479 11.009 -11.940 1.00 42.09 121 ARG A C 1
ATOM 920 O O . ARG A 1 121 ? -9.756 11.612 -12.975 1.00 42.09 121 ARG A O 1
ATOM 927 N N . PRO A 1 122 ? -8.855 11.601 -10.911 1.00 42.94 122 PRO A N 1
ATOM 928 C CA . PRO A 1 122 ? -8.072 12.817 -11.082 1.00 42.94 122 PRO A CA 1
ATOM 929 C C . PRO A 1 122 ? -6.781 12.453 -11.826 1.00 42.94 122 PRO A C 1
ATOM 931 O O . PRO A 1 122 ? -6.080 11.531 -11.404 1.00 42.94 122 PRO A O 1
ATOM 934 N N . ASP A 1 123 ? -6.502 13.139 -12.931 1.00 39.97 123 ASP A N 1
ATOM 935 C CA . ASP A 1 123 ? -5.231 13.021 -13.645 1.00 39.97 123 ASP A CA 1
ATOM 936 C C . ASP A 1 123 ? -4.089 13.565 -12.768 1.00 39.97 123 ASP A C 1
ATOM 938 O O . ASP A 1 123 ? -4.273 14.593 -12.106 1.00 39.97 123 ASP A O 1
ATOM 942 N N . PRO A 1 124 ? -2.914 12.911 -12.730 1.00 43.06 124 PRO A N 1
ATOM 943 C CA . PRO A 1 124 ? -1.720 13.535 -12.186 1.00 43.06 124 PRO A CA 1
ATOM 944 C C . PRO A 1 124 ? -1.262 14.629 -13.158 1.00 43.06 124 PRO A C 1
ATOM 946 O O . PRO A 1 124 ? -1.206 14.408 -14.367 1.00 43.06 124 PRO A O 1
ATOM 949 N N . GLU A 1 125 ? -0.954 15.812 -12.627 1.00 43.47 125 GLU A N 1
ATOM 950 C CA . GLU A 1 125 ? -0.368 16.925 -13.375 1.00 43.47 125 GLU A CA 1
ATOM 951 C C . GLU A 1 125 ? 0.955 16.476 -14.012 1.00 43.47 125 GLU A C 1
ATOM 953 O O . GLU A 1 125 ? 2.001 16.411 -13.369 1.00 43.47 125 GLU A O 1
ATOM 958 N N . GLY A 1 126 ? 0.875 16.096 -15.287 1.00 35.16 126 GLY A N 1
ATOM 959 C CA . GLY A 1 126 ? 2.005 15.736 -16.124 1.00 35.16 126 GLY A CA 1
ATOM 960 C C . GLY A 1 126 ? 2.615 16.981 -16.751 1.00 35.16 126 GLY A C 1
ATOM 961 O O . GLY A 1 126 ? 1.936 17.741 -17.443 1.00 35.16 126 GLY A O 1
ATOM 962 N N . GLY A 1 127 ? 3.915 17.161 -16.518 1.00 40.00 127 GLY A N 1
ATOM 963 C CA . GLY A 1 127 ? 4.759 18.034 -17.317 1.00 40.00 127 GLY A CA 1
ATOM 964 C C . GLY A 1 127 ? 4.698 17.652 -18.797 1.00 40.00 127 GLY A C 1
ATOM 965 O O . GLY A 1 127 ? 4.549 16.489 -19.167 1.00 40.00 127 GLY A O 1
ATOM 966 N N . ASN A 1 128 ? 4.785 18.678 -19.631 1.00 40.72 128 ASN A N 1
ATOM 967 C CA . ASN A 1 128 ? 4.745 18.623 -21.086 1.00 40.72 128 ASN A CA 1
ATOM 968 C C . ASN A 1 128 ? 5.753 17.586 -21.643 1.00 40.72 128 ASN A C 1
ATOM 970 O O . ASN A 1 128 ? 6.954 17.778 -21.441 1.00 40.72 128 ASN A O 1
ATOM 974 N N . PRO A 1 129 ? 5.343 16.535 -22.381 1.00 39.97 129 PRO A N 1
ATOM 975 C CA . PRO A 1 129 ? 6.279 15.800 -23.216 1.00 39.97 129 PRO A CA 1
ATOM 976 C C . PRO A 1 129 ? 6.539 16.646 -24.466 1.00 39.97 129 PRO A C 1
ATOM 978 O O . PRO A 1 129 ? 5.709 16.719 -25.375 1.00 39.97 129 PRO A O 1
ATOM 981 N N . ALA A 1 130 ? 7.684 17.327 -24.499 1.00 39.75 130 ALA A N 1
ATOM 982 C CA . ALA A 1 130 ? 8.209 17.847 -25.752 1.00 39.75 130 ALA A CA 1
ATOM 983 C C . ALA A 1 130 ? 8.390 16.665 -26.718 1.00 39.75 130 ALA A C 1
ATOM 985 O O . ALA A 1 130 ? 8.911 15.611 -26.352 1.00 39.75 130 ALA A O 1
ATOM 986 N N . GLN A 1 131 ? 7.858 16.834 -27.923 1.00 42.44 131 GLN A N 1
ATOM 987 C CA . GLN A 1 131 ? 7.829 15.832 -28.979 1.00 42.44 131 GLN A CA 1
ATOM 988 C C . GLN A 1 131 ? 9.242 15.333 -29.325 1.00 42.44 131 GLN A C 1
ATOM 990 O O . GLN A 1 131 ? 10.182 16.126 -29.260 1.00 42.44 131 GLN A O 1
ATOM 995 N N . PRO A 1 132 ? 9.416 14.061 -29.732 1.00 41.50 132 PRO A N 1
ATOM 996 C CA . PRO A 1 132 ? 10.676 13.634 -30.317 1.00 41.50 132 PRO A CA 1
ATOM 997 C C . PRO A 1 132 ? 10.896 14.411 -31.618 1.00 41.50 132 PRO A C 1
ATOM 999 O O . PRO A 1 132 ? 10.037 14.429 -32.499 1.00 41.50 132 PRO A O 1
ATOM 1002 N N . ASP A 1 133 ? 12.043 15.077 -31.698 1.00 44.19 133 ASP A N 1
ATOM 1003 C CA . ASP A 1 133 ? 12.500 15.852 -32.844 1.00 44.19 133 ASP A CA 1
ATOM 1004 C C . ASP A 1 133 ? 12.604 14.923 -34.068 1.00 44.19 133 ASP A C 1
ATOM 1006 O O . ASP A 1 133 ? 13.499 14.082 -34.175 1.00 44.19 133 ASP A O 1
ATOM 1010 N N . THR A 1 134 ? 11.656 15.023 -35.001 1.00 45.22 134 THR A N 1
ATOM 1011 C CA . THR A 1 134 ? 11.576 14.167 -36.199 1.00 45.22 134 THR A CA 1
ATOM 1012 C C . THR A 1 134 ? 12.618 14.511 -37.267 1.00 45.22 134 THR A C 1
ATOM 1014 O O . THR A 1 134 ? 12.573 13.972 -38.370 1.00 45.22 134 THR A O 1
ATOM 1017 N N . ASN A 1 135 ? 13.583 15.379 -36.964 1.00 46.62 135 ASN A N 1
ATOM 1018 C CA . ASN A 1 135 ? 14.588 15.824 -37.928 1.00 46.62 135 ASN A CA 1
ATOM 1019 C C . ASN A 1 135 ? 15.617 14.736 -38.284 1.00 46.62 135 ASN A C 1
ATOM 1021 O O . ASN A 1 135 ? 16.147 14.759 -39.388 1.00 46.62 135 ASN A O 1
ATOM 1025 N N . GLY A 1 136 ? 15.844 13.738 -37.419 1.00 45.97 136 GLY A N 1
ATOM 1026 C CA . GLY A 1 136 ? 16.795 12.648 -37.695 1.00 45.97 136 GLY A CA 1
ATOM 1027 C C . GLY A 1 136 ? 16.252 11.516 -38.578 1.00 45.97 136 GLY A C 1
ATOM 1028 O O . GLY A 1 136 ? 17.022 10.810 -39.220 1.00 45.97 136 GLY A O 1
ATOM 1029 N N . ILE A 1 137 ? 14.928 11.339 -38.650 1.00 44.09 137 ILE A N 1
ATOM 1030 C CA . ILE A 1 137 ? 14.303 10.253 -39.435 1.00 44.09 137 ILE A CA 1
ATOM 1031 C C . ILE A 1 137 ? 14.093 10.682 -40.900 1.00 44.09 137 ILE A C 1
ATOM 1033 O O . ILE A 1 137 ? 14.103 9.851 -41.805 1.00 44.09 137 ILE A O 1
ATOM 1037 N N . ILE A 1 138 ? 14.005 11.991 -41.157 1.00 47.50 138 ILE A N 1
ATOM 1038 C CA . ILE A 1 138 ? 13.825 12.564 -42.502 1.00 47.50 138 ILE A CA 1
ATOM 1039 C C . ILE A 1 138 ? 15.145 12.582 -43.306 1.00 47.50 138 ILE A C 1
ATOM 1041 O O . ILE A 1 138 ? 15.114 12.683 -44.535 1.00 47.50 138 ILE A O 1
ATOM 1045 N N . GLU A 1 139 ? 16.306 12.439 -42.655 1.00 43.66 139 GLU A N 1
ATOM 1046 C CA . GLU A 1 139 ? 17.597 12.313 -43.351 1.00 43.66 139 GLU A CA 1
ATOM 1047 C C . GLU A 1 139 ? 17.863 10.890 -43.865 1.00 43.66 139 GLU A C 1
ATOM 1049 O O . GLU A 1 139 ? 18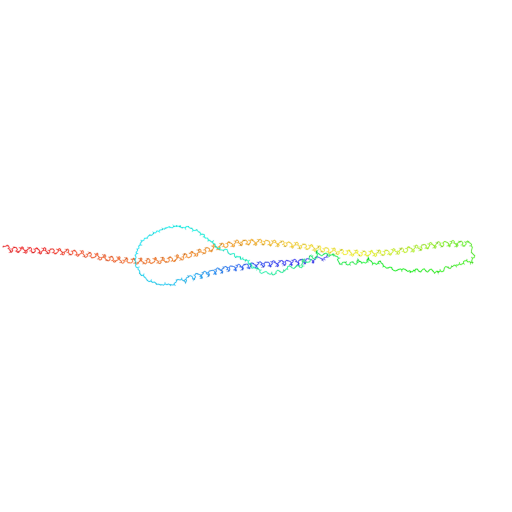.341 10.736 -44.987 1.00 43.66 139 GLU A O 1
ATOM 1054 N N . TYR A 1 140 ? 17.472 9.845 -43.128 1.00 47.75 140 TYR A N 1
ATOM 1055 C CA . TYR A 1 140 ? 17.701 8.457 -43.557 1.00 47.75 140 TYR A CA 1
ATOM 1056 C C . TYR A 1 140 ? 16.812 8.030 -44.739 1.00 47.75 140 TYR A C 1
ATOM 1058 O O . TYR A 1 140 ? 17.291 7.356 -45.651 1.00 47.75 140 TYR A O 1
ATOM 1066 N N . GLU A 1 141 ? 15.547 8.465 -44.799 1.00 42.53 141 GLU A N 1
ATOM 1067 C CA . GLU A 1 141 ? 14.676 8.166 -45.953 1.00 42.53 141 GLU A CA 1
ATOM 1068 C C . GLU A 1 141 ? 15.062 8.938 -47.225 1.00 42.53 141 GLU A C 1
ATOM 1070 O O . GLU A 1 141 ? 14.797 8.466 -48.333 1.00 42.53 141 GLU A O 1
ATOM 1075 N N . ARG A 1 142 ? 15.726 10.094 -47.096 1.00 51.00 142 ARG A N 1
ATOM 1076 C CA . ARG A 1 142 ? 16.202 10.887 -48.242 1.00 51.00 142 ARG A CA 1
ATOM 1077 C C . ARG A 1 142 ? 17.420 10.256 -48.923 1.00 51.00 142 ARG A C 1
ATOM 1079 O O . ARG A 1 142 ? 17.565 10.402 -50.130 1.00 51.00 142 ARG A O 1
ATOM 1086 N N . ILE A 1 143 ? 18.254 9.542 -48.165 1.00 53.62 143 ILE A N 1
ATOM 1087 C CA . ILE A 1 143 ? 19.484 8.898 -48.655 1.00 53.62 143 ILE A CA 1
ATOM 1088 C C . ILE A 1 143 ? 19.185 7.563 -49.360 1.00 53.62 143 ILE A C 1
ATOM 1090 O O . ILE A 1 143 ? 19.863 7.212 -50.319 1.00 53.62 143 ILE A O 1
ATOM 1094 N N . ILE A 1 144 ? 18.160 6.820 -48.923 1.00 50.84 144 ILE A N 1
ATOM 1095 C CA . ILE A 1 144 ? 17.828 5.502 -49.500 1.00 50.84 144 ILE A CA 1
ATOM 1096 C C . ILE A 1 144 ? 16.924 5.625 -50.741 1.00 50.84 144 ILE A C 1
ATOM 1098 O O . ILE A 1 144 ? 17.033 4.813 -51.658 1.00 50.84 144 ILE A O 1
ATOM 1102 N N . ASN A 1 145 ? 16.058 6.647 -50.806 1.00 45.50 145 ASN A N 1
ATOM 1103 C CA . ASN A 1 145 ? 15.087 6.817 -51.897 1.00 45.50 145 ASN A CA 1
ATOM 1104 C C . ASN A 1 145 ? 15.466 7.893 -52.932 1.00 45.50 145 ASN A C 1
ATOM 1106 O O . ASN A 1 145 ? 14.667 8.177 -53.829 1.00 45.50 145 ASN A O 1
ATOM 1110 N N . SER A 1 146 ? 16.665 8.481 -52.864 1.00 43.22 146 SER A N 1
ATOM 1111 C CA . SER A 1 146 ? 17.173 9.322 -53.949 1.00 43.22 146 SER A CA 1
ATOM 1112 C C . SER A 1 146 ? 17.501 8.442 -55.152 1.00 43.22 146 SER A C 1
ATOM 1114 O O . SER A 1 146 ? 18.508 7.739 -55.181 1.00 43.22 146 SER A O 1
ATOM 1116 N N . THR A 1 147 ? 16.644 8.481 -56.167 1.00 46.12 147 THR A N 1
ATOM 1117 C CA . THR A 1 147 ? 16.886 7.846 -57.472 1.00 46.12 147 THR A CA 1
ATOM 1118 C C . THR A 1 147 ? 17.827 8.687 -58.344 1.00 46.12 147 THR A C 1
ATOM 1120 O O . THR A 1 147 ? 17.750 8.628 -59.570 1.00 46.12 147 THR A O 1
ATOM 1123 N N . ASP A 1 148 ? 18.702 9.477 -57.720 1.00 53.97 148 ASP A N 1
ATOM 1124 C CA . ASP A 1 148 ? 19.695 10.283 -58.414 1.00 53.97 148 ASP A CA 1
ATOM 1125 C C . ASP A 1 148 ? 20.963 9.443 -58.614 1.00 53.97 148 ASP A C 1
ATOM 1127 O O . ASP A 1 148 ? 21.491 8.875 -57.651 1.00 53.97 148 ASP A O 1
ATOM 1131 N N . PRO A 1 149 ? 21.459 9.306 -59.855 1.00 46.41 149 PRO A N 1
ATOM 1132 C CA . PRO A 1 149 ? 22.700 8.597 -60.105 1.00 46.41 149 PRO A CA 1
ATOM 1133 C C . PRO A 1 149 ? 23.841 9.345 -59.411 1.00 46.41 149 PRO A C 1
ATOM 1135 O O . PRO A 1 149 ? 24.068 10.527 -59.654 1.00 46.41 149 PRO A O 1
ATOM 1138 N N . LEU A 1 150 ? 24.558 8.625 -58.548 1.00 47.47 150 LEU A N 1
ATOM 1139 C CA . LEU A 1 150 ? 25.628 9.101 -57.671 1.00 47.47 150 LEU A CA 1
ATOM 1140 C C . LEU A 1 150 ? 26.915 9.474 -58.450 1.00 47.47 150 LEU A C 1
ATOM 1142 O O . LEU A 1 150 ? 27.982 8.990 -58.109 1.00 47.47 150 LEU A O 1
ATOM 1146 N N . PHE A 1 151 ? 26.808 10.248 -59.538 1.00 40.62 151 PHE A N 1
ATOM 1147 C CA . PHE A 1 151 ? 27.899 10.759 -60.389 1.00 40.62 151 PHE A CA 1
ATOM 1148 C C . PHE A 1 151 ? 27.423 11.937 -61.280 1.00 40.62 151 PHE A C 1
ATOM 1150 O O . PHE A 1 151 ? 27.766 12.011 -62.457 1.00 40.62 151 PHE A O 1
ATOM 1157 N N . SER A 1 152 ? 26.609 12.865 -60.766 1.00 44.78 152 SER A N 1
ATOM 1158 C CA . SER A 1 152 ? 26.177 14.047 -61.540 1.00 44.78 152 SER A CA 1
ATOM 1159 C C . SER A 1 152 ? 27.219 15.171 -61.628 1.00 44.78 152 SER A C 1
ATOM 1161 O O . SER A 1 152 ? 27.053 16.069 -62.445 1.00 44.78 152 SER A O 1
ATOM 1163 N N . ASP A 1 153 ? 28.302 15.110 -60.846 1.00 41.22 153 ASP A N 1
ATOM 1164 C CA . ASP A 1 153 ? 29.253 16.229 -60.712 1.00 41.22 153 ASP A CA 1
ATOM 1165 C C . ASP A 1 153 ? 30.565 16.021 -61.494 1.00 41.22 153 ASP A C 1
ATOM 1167 O O . ASP A 1 153 ? 31.540 16.746 -61.305 1.00 41.22 153 ASP A O 1
ATOM 1171 N N . LEU A 1 154 ? 30.590 15.060 -62.423 1.00 42.69 154 LEU A N 1
ATOM 1172 C CA . LEU A 1 154 ? 31.584 15.020 -63.497 1.00 42.69 154 LEU A CA 1
ATOM 1173 C C . LEU A 1 154 ? 30.917 15.490 -64.798 1.00 42.69 154 LEU A C 1
ATOM 1175 O O . LEU A 1 154 ? 30.484 14.683 -65.621 1.00 42.69 154 LEU A O 1
ATOM 1179 N N . GLU A 1 155 ? 30.871 16.807 -65.008 1.00 44.62 155 GLU A N 1
ATOM 1180 C CA . GLU A 1 155 ? 30.875 17.364 -66.366 1.00 44.62 155 GLU A CA 1
ATOM 1181 C C . GLU A 1 155 ? 32.220 16.994 -67.013 1.00 44.62 155 GLU A C 1
ATOM 1183 O O . GLU A 1 155 ? 33.199 17.735 -66.990 1.00 44.62 155 GLU A O 1
ATOM 1188 N N . LEU A 1 156 ? 32.286 15.777 -67.552 1.00 42.03 156 LEU A N 1
ATOM 1189 C CA . LEU A 1 156 ? 33.201 15.453 -68.630 1.00 42.03 156 LEU A CA 1
ATOM 1190 C C . LEU A 1 156 ? 32.577 16.015 -69.906 1.00 42.03 156 LEU A C 1
ATOM 1192 O O . LEU A 1 156 ? 31.581 15.476 -70.391 1.00 42.03 156 LEU A O 1
ATOM 1196 N N . ASP A 1 157 ? 33.180 17.073 -70.445 1.00 37.41 157 ASP A N 1
ATOM 1197 C CA . ASP A 1 157 ? 32.986 17.517 -71.826 1.00 37.41 157 ASP A CA 1
ATOM 1198 C C . ASP A 1 157 ? 33.298 16.349 -72.778 1.00 37.41 157 ASP A C 1
ATOM 1200 O O . ASP A 1 157 ? 34.423 16.130 -73.228 1.00 37.41 157 ASP A O 1
ATOM 1204 N N . LEU A 1 158 ? 32.275 15.549 -73.058 1.00 48.25 158 LEU A N 1
ATOM 1205 C CA . LEU A 1 158 ? 32.255 14.509 -74.075 1.00 48.25 158 LEU A CA 1
ATOM 1206 C C . LEU A 1 158 ? 31.059 14.738 -74.993 1.00 48.25 158 LEU A C 1
ATOM 1208 O O . LEU A 1 158 ? 30.224 13.859 -75.177 1.00 48.25 158 LEU A O 1
ATOM 1212 N N . THR A 1 159 ? 31.003 15.911 -75.618 1.00 38.84 159 THR A N 1
ATOM 1213 C CA . THR A 1 159 ? 30.332 16.087 -76.909 1.00 38.84 159 THR A CA 1
ATOM 1214 C C . THR A 1 159 ? 30.998 17.213 -77.685 1.00 38.84 159 THR A C 1
ATOM 1216 O O . THR A 1 159 ? 30.607 18.359 -77.533 1.00 38.84 159 THR A O 1
ATOM 1219 N N . ASP A 1 160 ? 31.960 16.878 -78.544 1.00 38.88 160 ASP A N 1
ATOM 1220 C CA . ASP A 1 160 ? 32.267 17.669 -79.744 1.00 38.88 160 ASP A CA 1
ATOM 1221 C C . ASP A 1 160 ? 32.935 16.793 -80.819 1.00 38.88 160 ASP A C 1
ATOM 1223 O O . ASP A 1 160 ? 33.942 17.136 -81.418 1.00 38.88 160 ASP A O 1
ATOM 1227 N N . ASP A 1 161 ? 32.341 15.626 -81.090 1.00 40.09 161 ASP A N 1
ATOM 1228 C CA . ASP A 1 161 ? 32.721 14.763 -82.219 1.00 40.09 161 ASP A CA 1
ATOM 1229 C C . ASP A 1 161 ? 31.475 14.198 -82.920 1.00 40.09 161 ASP A C 1
ATOM 1231 O O . ASP A 1 161 ? 31.313 12.999 -83.117 1.00 40.09 161 ASP A O 1
ATOM 1235 N N . ALA A 1 162 ? 30.532 15.069 -83.290 1.00 46.00 162 ALA A N 1
ATOM 1236 C CA . ALA A 1 162 ? 29.513 14.751 -84.295 1.00 46.00 162 ALA A CA 1
ATOM 1237 C C . ALA A 1 162 ? 28.760 16.011 -84.741 1.00 46.00 162 ALA A C 1
ATOM 1239 O O . ALA A 1 162 ? 27.686 16.301 -84.218 1.00 46.00 162 ALA A O 1
ATOM 1240 N N . LYS A 1 163 ? 29.313 16.715 -85.742 1.00 43.81 163 LYS A N 1
ATOM 1241 C CA . LYS A 1 163 ? 28.648 17.546 -86.781 1.00 43.81 163 LYS A CA 1
ATOM 1242 C C . LYS A 1 163 ? 29.489 18.781 -87.115 1.00 43.81 163 LYS A C 1
ATOM 1244 O O . LYS A 1 163 ? 29.172 19.889 -86.702 1.00 43.81 163 LYS A O 1
ATOM 1249 N N . GLN A 1 164 ? 30.489 18.607 -87.976 1.00 38.34 164 GLN A N 1
ATOM 1250 C CA . GLN A 1 164 ? 30.896 19.661 -88.911 1.00 38.34 164 GLN A CA 1
ATOM 1251 C C . GLN A 1 164 ? 31.577 19.071 -90.154 1.00 38.34 164 GLN A C 1
ATOM 1253 O O . GLN A 1 164 ? 32.639 19.488 -90.596 1.00 38.34 164 GLN A O 1
ATOM 1258 N N . GLU A 1 165 ? 30.907 18.100 -90.772 1.00 42.31 165 GLU A N 1
ATOM 1259 C CA . GLU A 1 165 ? 31.178 17.706 -92.150 1.00 42.31 165 GLU A CA 1
ATOM 1260 C C . GLU A 1 165 ? 30.084 18.286 -93.050 1.00 42.31 165 GLU A C 1
ATOM 1262 O O . GLU A 1 165 ? 29.041 17.673 -93.240 1.00 42.31 165 GLU A O 1
ATOM 1267 N N . ALA A 1 166 ? 30.295 19.518 -93.527 1.00 46.25 166 ALA A N 1
ATOM 1268 C CA . ALA A 1 166 ? 29.736 20.071 -94.769 1.00 46.25 166 ALA A CA 1
ATOM 1269 C C . ALA A 1 166 ? 30.048 21.573 -94.879 1.00 46.25 166 ALA A C 1
ATOM 1271 O O . ALA A 1 166 ? 29.191 22.411 -94.620 1.00 46.25 166 ALA A O 1
ATOM 1272 N N . ASN A 1 167 ? 31.257 21.934 -95.320 1.00 37.91 167 ASN A N 1
ATOM 1273 C CA . ASN A 1 167 ? 31.427 23.087 -96.211 1.00 37.91 167 ASN A CA 1
ATOM 1274 C C . ASN A 1 167 ? 32.818 23.097 -96.857 1.00 37.91 167 ASN A C 1
ATOM 1276 O O . ASN A 1 167 ? 33.819 23.480 -96.263 1.00 37.91 167 ASN A O 1
ATOM 1280 N N . ARG A 1 168 ? 32.863 22.688 -98.128 1.00 40.62 168 ARG A N 1
ATOM 1281 C CA . ARG A 1 168 ? 33.961 23.009 -99.049 1.00 40.62 168 ARG A CA 1
ATOM 1282 C C . ARG A 1 168 ? 33.715 24.399 -99.641 1.00 40.62 168 ARG A C 1
ATOM 1284 O O . ARG A 1 168 ? 32.590 24.662 -100.067 1.00 40.62 168 ARG A O 1
ATOM 1291 N N . PRO A 1 169 ? 34.786 25.151 -99.944 1.00 41.75 169 PRO A N 1
ATOM 1292 C CA . PRO A 1 169 ? 34.862 25.752 -101.264 1.00 41.75 169 PRO A CA 1
ATOM 1293 C C . PRO A 1 169 ? 36.107 25.317 -102.051 1.00 41.75 169 PRO A C 1
ATOM 1295 O O . PRO A 1 169 ? 37.245 25.288 -101.599 1.00 41.75 169 PRO A O 1
ATOM 1298 N N . ARG A 1 170 ? 35.770 24.941 -103.281 1.00 38.25 170 ARG A N 1
ATOM 1299 C CA . ARG A 1 170 ? 36.508 24.722 -104.529 1.00 38.25 170 ARG A CA 1
ATOM 1300 C C . ARG A 1 170 ? 37.860 25.452 -104.703 1.00 38.25 170 ARG A C 1
ATOM 1302 O O . ARG A 1 170 ? 37.961 26.656 -104.512 1.00 38.25 170 ARG A O 1
ATOM 1309 N N . ARG A 1 171 ? 38.836 24.708 -105.256 1.00 44.00 171 ARG A N 1
ATOM 1310 C CA . ARG A 1 171 ? 40.017 25.197 -106.018 1.00 44.00 171 ARG A CA 1
ATOM 1311 C C . ARG A 1 171 ? 39.591 26.025 -107.252 1.00 44.00 171 ARG A C 1
ATOM 1313 O O . ARG A 1 171 ? 38.497 25.775 -107.765 1.00 44.00 171 ARG A O 1
ATOM 1320 N N . PRO A 1 172 ? 40.446 26.920 -107.798 1.00 46.91 172 PRO A N 1
ATOM 1321 C CA . PRO A 1 172 ? 41.316 26.555 -108.944 1.00 46.91 172 PRO A CA 1
ATOM 1322 C C . PRO A 1 172 ? 42.663 27.349 -108.957 1.00 46.91 172 PRO A C 1
ATOM 1324 O O . PRO A 1 172 ? 43.028 27.914 -107.936 1.00 46.91 172 PRO A O 1
ATOM 1327 N N . PRO A 1 173 ? 43.451 27.391 -110.054 1.00 45.03 173 PRO A N 1
ATOM 1328 C CA . PRO A 1 173 ? 44.318 26.326 -110.543 1.00 45.03 173 PRO A CA 1
ATOM 1329 C C . PRO A 1 173 ? 45.817 26.718 -110.605 1.00 45.03 173 PRO A C 1
ATOM 1331 O O . PRO A 1 173 ? 46.212 27.868 -110.454 1.00 45.03 173 PRO A O 1
ATOM 1334 N N . ARG A 1 174 ? 46.630 25.693 -110.895 1.00 43.69 174 ARG A N 1
ATOM 1335 C CA . ARG A 1 174 ? 48.011 25.683 -111.417 1.00 43.69 174 ARG A CA 1
ATOM 1336 C C . ARG A 1 174 ? 48.537 26.995 -112.031 1.00 43.69 174 ARG A C 1
ATOM 1338 O O . ARG A 1 174 ? 47.980 27.482 -113.009 1.00 43.69 174 ARG A O 1
ATOM 1345 N N . GLN A 1 175 ? 49.757 27.370 -111.638 1.00 33.25 175 GLN A N 1
ATOM 1346 C CA . GLN A 1 175 ? 50.739 27.952 -112.558 1.00 33.25 175 GLN A CA 1
ATOM 1347 C C . GLN A 1 175 ? 52.021 27.113 -112.544 1.00 33.25 175 GLN A C 1
ATOM 1349 O O . GLN A 1 175 ? 52.860 27.218 -111.656 1.00 33.25 175 GLN A O 1
ATOM 1354 N N . SER A 1 176 ? 52.156 26.267 -113.566 1.00 36.19 176 SER A N 1
ATOM 1355 C CA . SER A 1 176 ? 53.466 25.926 -114.112 1.00 36.19 176 SER A CA 1
ATOM 1356 C C . SER A 1 176 ? 54.067 27.195 -114.696 1.00 36.19 176 SER A C 1
ATOM 1358 O O . SER A 1 176 ? 53.458 27.816 -115.567 1.00 36.19 176 SER A O 1
ATOM 1360 N N . ARG A 1 177 ? 55.292 27.525 -114.299 1.00 30.36 177 ARG A N 1
ATOM 1361 C CA . ARG A 1 177 ? 56.168 28.355 -115.116 1.00 30.36 177 ARG A CA 1
ATOM 1362 C C . ARG A 1 177 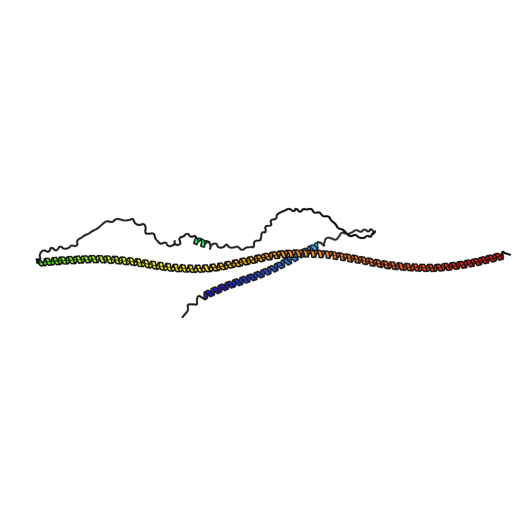? 57.510 27.648 -115.244 1.00 30.36 177 ARG A C 1
ATOM 1364 O O . ARG A 1 177 ? 58.409 27.812 -114.431 1.00 30.36 177 ARG A O 1
ATOM 1371 N N . ALA A 1 178 ? 57.591 26.810 -116.274 1.00 37.97 178 ALA A N 1
ATOM 1372 C CA . ALA A 1 178 ? 58.855 26.496 -116.911 1.00 37.97 178 ALA A CA 1
ATOM 1373 C C . ALA A 1 178 ? 59.414 27.802 -117.500 1.00 37.97 178 ALA A C 1
ATOM 1375 O O . ALA A 1 178 ? 58.684 28.572 -118.126 1.00 37.97 178 ALA A O 1
ATOM 1376 N N . GLY A 1 179 ? 60.692 28.063 -117.255 1.00 31.95 179 GLY A N 1
ATOM 1377 C CA . GLY A 1 179 ? 61.374 29.281 -117.669 1.00 31.95 179 GLY A CA 1
ATOM 1378 C C . GLY A 1 179 ? 62.878 29.109 -117.537 1.00 31.95 179 GLY A C 1
ATOM 1379 O O . GLY A 1 179 ? 63.473 29.648 -116.619 1.00 31.95 179 GLY A O 1
ATOM 1380 N N . LEU A 1 180 ? 63.431 28.284 -118.429 1.00 38.47 180 LEU A N 1
ATOM 1381 C CA . LEU A 1 180 ? 64.738 28.432 -119.081 1.00 38.47 180 LEU A CA 1
ATOM 1382 C C . LEU A 1 180 ? 65.829 29.170 -118.277 1.00 38.47 180 LEU A C 1
ATOM 1384 O O . LEU A 1 180 ? 65.905 30.396 -118.314 1.00 38.47 180 LEU A O 1
ATOM 1388 N N . SER A 1 181 ? 66.767 28.422 -117.693 1.00 35.53 181 SER A N 1
ATOM 1389 C CA . SER A 1 181 ? 68.157 28.879 -117.580 1.00 35.53 181 SER A CA 1
ATOM 1390 C C . SER A 1 181 ? 69.005 28.072 -118.565 1.00 35.53 181 SER A C 1
ATOM 1392 O O . SER A 1 181 ? 68.934 26.846 -118.639 1.00 35.53 181 SER A O 1
ATOM 1394 N N . GLY A 1 182 ? 69.691 28.808 -119.437 1.00 37.44 182 GLY A N 1
ATOM 1395 C CA . GLY A 1 182 ? 70.267 28.309 -120.675 1.00 37.44 182 GLY A CA 1
ATOM 1396 C C . GLY A 1 182 ? 71.413 27.325 -120.467 1.00 37.44 182 GLY A C 1
ATOM 1397 O O . GLY A 1 182 ? 72.448 27.667 -119.903 1.00 37.44 182 GLY A O 1
ATOM 1398 N N . GLY A 1 183 ? 71.255 26.128 -121.030 1.00 34.03 183 GLY A N 1
ATOM 1399 C CA . GLY A 1 183 ? 72.386 25.318 -121.458 1.00 34.03 183 GLY A CA 1
ATOM 1400 C C . GLY A 1 183 ? 72.946 25.920 -122.743 1.00 34.03 183 GLY A C 1
ATOM 1401 O O . GLY A 1 183 ? 72.289 25.894 -123.784 1.00 34.03 183 GLY A O 1
ATOM 1402 N N . ILE A 1 184 ? 74.135 26.509 -122.654 1.00 46.28 184 ILE A N 1
ATOM 1403 C CA . ILE A 1 184 ? 74.887 27.031 -123.794 1.00 46.28 184 ILE A CA 1
ATOM 1404 C C . ILE A 1 184 ? 75.278 25.849 -124.686 1.00 46.28 184 ILE A C 1
ATOM 1406 O O . ILE A 1 184 ? 76.097 25.008 -124.323 1.00 46.28 184 ILE A O 1
ATOM 1410 N N . PHE A 1 185 ? 74.667 25.799 -125.866 1.00 35.12 185 PHE A N 1
ATOM 1411 C CA . PHE A 1 185 ? 75.094 24.985 -126.993 1.00 35.12 185 PHE A CA 1
ATOM 1412 C C . PHE A 1 185 ? 76.406 25.573 -127.524 1.00 35.12 185 PHE A C 1
ATOM 1414 O O . PHE A 1 185 ? 76.416 26.664 -128.092 1.00 35.12 185 PHE A O 1
ATOM 1421 N N . ILE A 1 186 ? 77.519 24.877 -127.293 1.00 48.41 186 ILE A N 1
ATOM 1422 C CA . ILE A 1 186 ? 78.824 25.199 -127.877 1.00 48.41 186 ILE A CA 1
ATOM 1423 C C . ILE A 1 186 ? 78.905 24.463 -129.225 1.00 48.41 186 ILE A C 1
ATOM 1425 O O . ILE A 1 186 ? 79.082 23.242 -129.218 1.00 48.41 186 ILE A O 1
ATOM 1429 N N . PRO A 1 187 ? 78.789 25.132 -130.390 1.00 39.19 187 PRO A N 1
ATOM 1430 C CA . PRO A 1 187 ? 79.115 24.491 -131.654 1.00 39.19 187 PRO A CA 1
ATOM 1431 C C . PRO A 1 187 ? 80.634 24.304 -131.731 1.00 39.19 187 PRO A C 1
ATOM 1433 O O . PRO A 1 187 ? 81.402 25.244 -131.935 1.00 39.19 187 PRO A O 1
ATOM 1436 N N . CYS A 1 188 ? 81.066 23.059 -131.540 1.00 46.22 188 CYS A N 1
ATOM 1437 C CA . CYS A 1 188 ? 82.416 22.607 -131.831 1.00 46.22 188 CYS A CA 1
ATOM 1438 C C . CYS A 1 188 ? 82.590 22.539 -133.352 1.00 46.22 188 CYS A C 1
ATOM 1440 O O . CYS A 1 188 ? 82.290 21.531 -133.988 1.00 46.22 188 CYS A O 1
ATOM 1442 N N . THR A 1 189 ? 83.080 23.620 -133.943 1.00 44.03 189 THR A N 1
ATOM 1443 C CA . THR A 1 189 ? 83.756 23.559 -135.236 1.00 44.03 189 THR A CA 1
ATOM 1444 C C . THR A 1 189 ? 85.045 24.345 -135.131 1.00 44.03 189 THR A C 1
ATOM 1446 O O . THR A 1 189 ? 85.035 25.481 -134.664 1.00 44.03 189 THR A O 1
ATOM 1449 N N . GLN A 1 190 ? 86.120 23.732 -135.623 1.00 46.75 190 GLN A N 1
ATOM 1450 C CA . GLN A 1 190 ? 87.440 24.318 -135.850 1.00 46.75 190 GLN A CA 1
ATOM 1451 C C . GLN A 1 190 ? 88.516 24.123 -134.771 1.00 46.75 190 GLN A C 1
ATOM 1453 O O . GLN A 1 190 ? 89.232 25.060 -134.452 1.00 46.75 190 GLN A O 1
ATOM 1458 N N . LEU A 1 191 ? 88.746 22.886 -134.319 1.00 42.62 191 LEU A N 1
ATOM 1459 C CA . LEU A 1 191 ? 90.106 22.429 -133.993 1.00 42.62 191 LEU A CA 1
ATOM 1460 C C . LEU A 1 191 ? 90.263 20.973 -134.453 1.00 42.62 191 LEU A C 1
ATOM 1462 O O . LEU A 1 191 ? 89.542 20.085 -134.006 1.00 42.62 191 LEU A O 1
ATOM 1466 N N . GLY A 1 192 ? 91.174 20.741 -135.400 1.00 52.19 192 GLY A N 1
ATOM 1467 C CA . GLY A 1 192 ? 91.502 19.412 -135.907 1.00 52.19 192 GLY A CA 1
ATOM 1468 C C . GLY A 1 192 ? 92.151 18.565 -134.817 1.00 52.19 192 GLY A C 1
ATOM 1469 O O . GLY A 1 192 ? 93.294 18.815 -134.438 1.00 52.19 192 GLY A O 1
ATOM 1470 N N . ILE A 1 193 ? 91.419 17.567 -134.317 1.00 46.88 193 ILE A N 1
ATOM 1471 C CA . ILE A 1 193 ? 91.905 16.600 -133.330 1.00 46.88 193 ILE A CA 1
ATOM 1472 C C . ILE A 1 193 ? 91.561 15.186 -133.819 1.00 46.88 193 ILE A C 1
ATOM 1474 O O . ILE A 1 193 ? 90.445 14.903 -134.249 1.00 46.88 193 ILE A O 1
ATOM 1478 N N . ASN A 1 194 ? 92.563 14.309 -133.782 1.00 58.59 194 ASN A N 1
ATOM 1479 C CA . ASN A 1 194 ? 92.569 12.960 -134.347 1.00 58.59 194 ASN A CA 1
ATOM 1480 C C . ASN A 1 194 ? 91.411 12.070 -133.837 1.00 58.59 194 ASN A C 1
ATOM 1482 O O . ASN A 1 194 ? 91.072 12.084 -132.654 1.00 58.59 194 ASN A O 1
ATOM 1486 N N . SER A 1 195 ? 90.852 11.233 -134.721 1.00 59.91 195 SER A N 1
ATOM 1487 C CA . SER A 1 195 ? 89.703 10.331 -134.473 1.00 59.91 195 SER A CA 1
ATOM 1488 C C . SER A 1 195 ? 89.829 9.475 -133.198 1.00 59.91 195 SER A C 1
ATOM 1490 O O . SER A 1 195 ? 88.835 9.223 -132.518 1.00 59.91 195 SER A O 1
ATOM 1492 N N . ASN A 1 196 ? 91.050 9.081 -132.829 1.00 59.84 196 ASN A N 1
ATOM 1493 C CA . ASN A 1 196 ? 91.317 8.267 -131.643 1.00 59.84 196 ASN A CA 1
ATOM 1494 C C . ASN A 1 196 ? 91.124 9.055 -130.327 1.00 59.84 196 ASN A C 1
ATOM 1496 O O . ASN A 1 196 ? 90.752 8.490 -129.301 1.00 59.84 196 ASN A O 1
ATOM 1500 N N . THR A 1 197 ? 91.332 10.374 -130.351 1.00 65.50 197 THR A N 1
ATOM 1501 C CA . THR A 1 197 ? 91.099 11.263 -129.204 1.00 65.50 197 THR A CA 1
ATOM 1502 C C . THR A 1 197 ? 89.605 11.545 -129.027 1.00 65.50 197 THR A C 1
ATOM 1504 O O . THR A 1 197 ? 89.118 11.523 -127.903 1.00 65.50 197 THR A O 1
ATOM 1507 N N . MET A 1 198 ? 88.855 11.707 -130.124 1.00 61.06 198 MET A N 1
ATOM 1508 C CA . MET A 1 198 ? 87.393 11.892 -130.102 1.00 61.06 198 MET A CA 1
ATOM 1509 C C . MET A 1 198 ? 86.649 10.675 -129.536 1.00 61.06 198 MET A C 1
ATOM 1511 O O . MET A 1 198 ? 85.731 10.842 -128.740 1.00 61.06 198 MET A O 1
ATOM 1515 N N . ILE A 1 199 ? 87.070 9.451 -129.883 1.00 71.56 199 ILE A N 1
ATOM 1516 C CA . ILE A 1 199 ? 86.473 8.221 -129.331 1.00 71.56 199 ILE A CA 1
ATOM 1517 C C . ILE A 1 199 ? 86.759 8.105 -127.828 1.00 71.56 199 ILE A C 1
ATOM 1519 O O . ILE A 1 199 ? 85.860 7.772 -127.061 1.00 71.56 199 ILE A O 1
ATOM 1523 N N . LYS A 1 200 ? 87.975 8.448 -127.378 1.00 70.81 200 LYS A N 1
ATOM 1524 C CA . LYS A 1 200 ? 88.306 8.483 -125.943 1.00 70.81 200 LYS A CA 1
ATOM 1525 C C . LYS A 1 200 ? 87.480 9.524 -125.188 1.00 70.81 200 LYS A C 1
ATOM 1527 O O . LYS A 1 200 ? 86.961 9.206 -124.127 1.00 70.81 200 LYS A O 1
ATOM 1532 N N . PHE A 1 201 ? 87.292 10.723 -125.741 1.00 71.88 201 PHE A N 1
ATOM 1533 C CA . PHE A 1 201 ? 86.406 11.730 -125.147 1.00 71.88 201 PHE A CA 1
ATOM 1534 C C . PHE A 1 201 ? 84.933 11.299 -125.144 1.00 71.88 201 PHE A C 1
ATOM 1536 O O . PHE A 1 201 ? 84.225 11.614 -124.194 1.00 71.88 201 PHE A O 1
ATOM 1543 N N . ALA A 1 202 ? 84.475 10.539 -126.143 1.00 72.12 202 ALA A N 1
ATOM 1544 C CA . ALA A 1 202 ? 83.124 9.981 -126.165 1.00 72.12 202 ALA A CA 1
ATOM 1545 C C . ALA A 1 202 ? 82.924 8.882 -125.105 1.00 72.12 202 ALA A C 1
ATOM 1547 O O . ALA A 1 202 ? 81.912 8.906 -124.412 1.00 72.12 202 ALA A O 1
ATOM 1548 N N . ILE A 1 203 ? 83.895 7.974 -124.930 1.00 76.69 203 ILE A N 1
ATOM 1549 C CA . ILE A 1 203 ? 83.862 6.921 -123.897 1.00 76.69 203 ILE A CA 1
ATOM 1550 C C . ILE A 1 203 ? 83.907 7.542 -122.499 1.00 76.69 203 ILE A C 1
ATOM 1552 O O . ILE A 1 203 ? 83.045 7.249 -121.674 1.00 76.69 203 ILE A O 1
ATOM 1556 N N . ILE A 1 204 ? 84.844 8.467 -122.264 1.00 77.81 204 ILE A N 1
ATOM 1557 C CA . ILE A 1 204 ? 84.933 9.229 -121.012 1.00 77.81 204 ILE A CA 1
ATOM 1558 C C . ILE A 1 204 ? 83.636 10.017 -120.786 1.00 77.81 204 ILE A C 1
ATOM 1560 O O . ILE A 1 204 ? 83.133 10.053 -119.671 1.00 77.81 204 ILE A O 1
ATOM 1564 N N . GLY A 1 205 ? 83.038 10.586 -121.836 1.00 76.31 205 GLY A N 1
ATOM 1565 C CA . GLY A 1 205 ? 81.737 11.253 -121.770 1.00 76.31 205 GLY A CA 1
ATOM 1566 C C . GLY A 1 205 ? 80.596 10.316 -121.364 1.00 76.31 205 GLY A C 1
ATOM 1567 O O . GLY A 1 205 ? 79.787 10.680 -120.515 1.00 76.31 205 GLY A O 1
ATOM 1568 N N . THR A 1 206 ? 80.538 9.094 -121.905 1.00 79.75 206 THR A N 1
ATOM 1569 C CA . THR A 1 206 ? 79.537 8.088 -121.508 1.00 79.75 206 THR A CA 1
ATOM 1570 C C . THR A 1 206 ? 79.766 7.534 -120.104 1.00 79.75 206 THR A C 1
ATOM 1572 O O . THR A 1 206 ? 78.796 7.320 -119.380 1.00 79.75 206 THR A O 1
ATOM 1575 N N . GLU A 1 207 ? 81.017 7.336 -119.687 1.00 79.00 207 GLU A N 1
ATOM 1576 C CA . GLU A 1 207 ? 81.357 6.913 -118.325 1.00 79.00 207 GLU A CA 1
ATOM 1577 C C . GLU A 1 207 ? 81.034 8.013 -117.312 1.00 79.00 207 GLU A C 1
ATOM 1579 O O . GLU A 1 207 ? 80.402 7.733 -116.297 1.00 79.00 207 GLU A O 1
ATOM 1584 N N . LEU A 1 208 ? 81.353 9.274 -117.621 1.00 79.44 208 LEU A N 1
ATOM 1585 C CA . LEU A 1 208 ? 80.951 10.433 -116.821 1.00 79.44 208 LEU A CA 1
ATOM 1586 C C . LEU A 1 208 ? 79.430 10.566 -116.747 1.00 79.44 208 LEU A C 1
ATOM 1588 O O . LEU A 1 208 ? 78.902 10.824 -115.671 1.00 79.44 208 LEU A O 1
ATOM 1592 N N . GLN A 1 209 ? 78.714 10.333 -117.849 1.00 81.06 209 GLN A N 1
ATOM 1593 C CA . GLN A 1 209 ? 77.252 10.342 -117.852 1.00 81.06 209 GLN A CA 1
ATOM 1594 C C . GLN A 1 209 ? 76.667 9.193 -117.014 1.00 81.06 209 GLN A C 1
ATOM 1596 O O . GLN A 1 209 ? 75.648 9.383 -116.353 1.00 81.06 209 GLN A O 1
ATOM 1601 N N . ASN A 1 210 ? 77.293 8.012 -117.013 1.00 84.69 210 ASN A N 1
ATOM 1602 C CA . ASN A 1 210 ? 76.881 6.875 -116.188 1.00 84.69 210 ASN A CA 1
ATOM 1603 C C . ASN A 1 210 ? 77.149 7.142 -114.697 1.00 84.69 210 ASN A C 1
ATOM 1605 O O . ASN A 1 210 ? 76.259 6.963 -113.871 1.00 84.69 210 ASN A O 1
ATOM 1609 N N . ILE A 1 211 ? 78.329 7.671 -114.356 1.00 83.69 211 ILE A N 1
ATOM 1610 C CA . ILE A 1 211 ? 78.679 8.100 -112.992 1.00 83.69 211 ILE A CA 1
ATOM 1611 C C . ILE A 1 211 ? 77.727 9.200 -112.517 1.00 83.69 211 ILE A C 1
ATOM 1613 O O . ILE A 1 211 ? 77.232 9.130 -111.396 1.00 83.69 211 ILE A O 1
ATOM 1617 N N . PHE A 1 212 ? 77.409 10.175 -113.370 1.00 85.44 212 PHE A N 1
ATOM 1618 C CA . PHE A 1 212 ? 76.444 11.228 -113.062 1.00 85.44 212 PHE A CA 1
ATOM 1619 C C . PHE A 1 212 ? 75.040 10.660 -112.826 1.00 85.44 212 PHE A C 1
ATOM 1621 O O . PHE A 1 212 ? 74.394 11.026 -111.850 1.00 85.44 212 PHE A O 1
ATOM 1628 N N . GLN A 1 213 ? 74.579 9.714 -113.651 1.00 84.12 213 GLN A N 1
ATOM 1629 C CA . GLN A 1 213 ? 73.293 9.040 -113.441 1.00 84.12 213 GLN A CA 1
ATOM 1630 C C . GLN A 1 213 ? 73.262 8.201 -112.158 1.00 84.12 213 GLN A C 1
ATOM 1632 O O . GLN A 1 213 ? 72.251 8.206 -111.461 1.00 84.12 213 GLN A O 1
ATOM 1637 N N . VAL A 1 214 ? 74.339 7.485 -111.824 1.00 86.69 214 VAL A N 1
ATOM 1638 C CA . VAL A 1 214 ? 74.447 6.731 -110.563 1.00 86.69 214 VAL A CA 1
ATOM 1639 C C . VAL A 1 214 ? 74.485 7.685 -109.371 1.00 86.69 214 VAL A C 1
ATOM 1641 O O . VAL A 1 214 ? 73.760 7.465 -108.408 1.00 86.69 214 VAL A O 1
ATOM 1644 N N . SER A 1 215 ? 75.247 8.777 -109.453 1.00 84.69 215 SER A N 1
ATOM 1645 C CA . SER A 1 215 ? 75.273 9.829 -108.433 1.00 84.69 215 SER A CA 1
ATOM 1646 C C . SER A 1 215 ? 73.893 10.450 -108.242 1.00 84.69 215 SER A C 1
ATOM 1648 O O . SER A 1 215 ? 73.464 10.615 -107.112 1.00 84.69 215 SER A O 1
ATOM 1650 N N . GLN A 1 216 ? 73.163 10.726 -109.324 1.00 85.56 216 GLN A N 1
ATOM 1651 C CA . GLN A 1 216 ? 71.807 11.270 -109.270 1.00 85.56 216 GLN A CA 1
ATOM 1652 C C . GLN A 1 216 ? 70.802 10.273 -108.670 1.00 85.56 216 GLN A C 1
ATOM 1654 O O . GLN A 1 216 ? 69.891 10.675 -107.948 1.00 85.56 216 GLN A O 1
ATOM 1659 N N . ARG A 1 217 ? 70.963 8.966 -108.930 1.00 86.12 217 ARG A N 1
ATOM 1660 C CA . ARG A 1 217 ? 70.172 7.911 -108.272 1.00 86.12 217 ARG A CA 1
ATOM 1661 C C . ARG A 1 217 ? 70.470 7.850 -106.778 1.00 86.12 217 ARG A C 1
ATOM 1663 O O . ARG A 1 217 ? 69.537 7.878 -105.992 1.00 86.12 217 ARG A O 1
ATOM 1670 N N . LEU A 1 218 ? 71.745 7.854 -106.390 1.00 87.62 218 LEU A N 1
ATOM 1671 C CA . LEU A 1 218 ? 72.154 7.876 -104.984 1.00 87.62 218 LEU A CA 1
ATOM 1672 C C . LEU A 1 218 ? 71.710 9.165 -104.275 1.00 87.62 218 LEU A C 1
ATOM 1674 O O . LEU A 1 218 ? 71.295 9.121 -103.123 1.00 87.62 218 LEU A O 1
ATOM 1678 N N . GLU A 1 219 ? 71.738 10.311 -104.953 1.00 87.75 219 GLU A N 1
ATOM 1679 C CA . GLU A 1 219 ? 71.231 11.588 -104.438 1.00 87.75 219 GLU A CA 1
ATOM 1680 C C . GLU A 1 219 ? 69.702 11.554 -104.255 1.00 87.75 219 GLU A C 1
ATOM 1682 O O . GLU A 1 219 ? 69.179 12.007 -103.240 1.00 87.75 219 GLU A O 1
ATOM 1687 N N . SER A 1 220 ? 68.972 10.932 -105.185 1.00 89.81 220 SER A N 1
ATOM 1688 C CA . SER A 1 220 ? 67.535 10.674 -105.036 1.00 89.81 220 SER A CA 1
ATOM 1689 C C . SER A 1 220 ? 67.233 9.693 -103.895 1.00 89.81 220 SER A C 1
ATOM 1691 O O . SER A 1 220 ? 66.287 9.912 -103.137 1.00 89.81 220 SER A O 1
ATOM 1693 N N . ASP A 1 221 ? 68.022 8.628 -103.751 1.00 91.75 221 ASP A N 1
ATOM 1694 C CA . ASP A 1 221 ? 67.854 7.614 -102.707 1.00 91.75 221 ASP A CA 1
ATOM 1695 C C . ASP A 1 221 ? 68.181 8.190 -101.323 1.00 91.75 221 ASP A C 1
ATOM 1697 O O . ASP A 1 221 ? 67.419 7.996 -100.378 1.00 91.75 221 ASP A O 1
ATOM 1701 N N . THR A 1 222 ? 69.255 8.976 -101.200 1.00 91.19 222 THR A N 1
ATOM 1702 C CA . THR A 1 222 ? 69.595 9.706 -99.965 1.00 91.19 222 THR A CA 1
ATOM 1703 C C . THR A 1 222 ? 68.538 10.752 -99.619 1.00 91.19 222 THR A C 1
ATOM 1705 O O . THR A 1 222 ? 68.135 10.838 -98.461 1.00 91.19 222 THR A O 1
ATOM 1708 N N . ALA A 1 223 ? 67.995 11.483 -100.598 1.00 92.69 223 ALA A N 1
ATOM 1709 C CA . ALA A 1 223 ? 66.862 12.382 -100.376 1.00 92.69 223 ALA A CA 1
ATOM 1710 C C . ALA A 1 223 ? 65.593 11.630 -99.925 1.00 92.69 223 ALA A C 1
ATOM 1712 O O . ALA A 1 223 ? 64.861 12.112 -99.058 1.00 92.69 223 ALA A O 1
ATOM 1713 N N . GLY A 1 224 ? 65.332 10.444 -100.484 1.00 94.62 224 GLY A N 1
ATOM 1714 C CA . GLY A 1 224 ? 64.223 9.574 -100.087 1.00 94.62 224 GLY A CA 1
ATOM 1715 C C . GLY A 1 224 ? 64.374 9.029 -98.665 1.00 94.62 224 GLY A C 1
ATOM 1716 O O . GLY A 1 224 ? 63.425 9.079 -97.882 1.00 94.62 224 GLY A O 1
ATOM 1717 N N . LEU A 1 225 ? 65.574 8.565 -98.308 1.00 93.25 225 LEU A N 1
ATOM 1718 C CA . LEU A 1 225 ? 65.901 8.098 -96.960 1.00 93.25 225 LEU A CA 1
ATOM 1719 C C . LEU A 1 225 ? 65.833 9.232 -95.933 1.00 93.25 225 LEU A C 1
ATOM 1721 O O . LEU A 1 225 ? 65.256 9.025 -94.873 1.00 93.25 225 LEU A O 1
ATOM 1725 N N . ASN A 1 226 ? 66.308 10.437 -96.257 1.00 94.00 226 ASN A N 1
ATOM 1726 C CA . ASN A 1 226 ? 66.202 11.598 -95.366 1.00 94.00 226 ASN A CA 1
ATOM 1727 C C . ASN A 1 226 ? 64.743 11.985 -95.078 1.00 94.00 226 ASN A C 1
ATOM 1729 O O . ASN A 1 226 ? 64.403 12.262 -93.932 1.00 94.00 226 ASN A O 1
ATOM 1733 N N . ARG A 1 227 ? 63.848 11.933 -96.078 1.00 94.12 227 ARG A N 1
ATOM 1734 C CA . ARG A 1 227 ? 62.402 12.128 -95.843 1.00 94.12 227 ARG A CA 1
ATOM 1735 C C . ARG A 1 227 ? 61.814 11.037 -94.954 1.00 94.12 227 ARG A C 1
ATOM 1737 O O . ARG A 1 227 ? 60.970 11.320 -94.115 1.00 94.12 227 ARG A O 1
ATOM 1744 N N . ARG A 1 228 ? 62.243 9.786 -95.144 1.00 95.88 228 ARG A N 1
ATOM 1745 C CA . ARG A 1 228 ? 61.803 8.669 -94.301 1.00 95.88 228 ARG A CA 1
ATOM 1746 C C . ARG A 1 228 ? 62.286 8.824 -92.858 1.00 95.88 228 ARG A C 1
ATOM 1748 O O . ARG A 1 228 ? 61.516 8.515 -91.961 1.00 95.88 228 ARG A O 1
ATOM 1755 N N . ILE A 1 229 ? 63.519 9.286 -92.647 1.00 96.38 229 ILE A N 1
ATOM 1756 C CA . ILE A 1 229 ? 64.066 9.577 -91.315 1.00 96.38 229 ILE A CA 1
ATOM 1757 C C . ILE A 1 229 ? 63.218 10.652 -90.631 1.00 96.38 229 ILE A C 1
ATOM 1759 O O . ILE A 1 229 ? 62.719 10.385 -89.550 1.00 96.38 229 ILE A O 1
ATOM 1763 N N . GLN A 1 230 ? 62.938 11.776 -91.300 1.00 95.00 230 GLN A N 1
ATOM 1764 C CA . GLN A 1 230 ? 62.088 12.842 -90.744 1.00 95.00 230 GLN A CA 1
ATOM 1765 C C . GLN A 1 230 ? 60.692 12.346 -90.349 1.00 95.00 230 GLN A C 1
ATOM 1767 O O . GLN A 1 230 ? 60.225 12.631 -89.256 1.00 95.00 230 GLN A O 1
ATOM 1772 N N . LEU A 1 231 ? 60.036 11.555 -91.205 1.00 95.81 231 LEU A N 1
ATOM 1773 C CA . LEU A 1 231 ? 58.721 10.990 -90.878 1.00 95.81 231 LEU A CA 1
ATOM 1774 C C . LEU A 1 231 ? 58.780 10.032 -89.681 1.00 95.81 231 LEU A C 1
ATOM 1776 O O . LEU A 1 231 ? 57.863 10.022 -88.868 1.00 95.81 231 LEU A O 1
ATOM 1780 N N . LEU A 1 232 ? 59.846 9.232 -89.567 1.00 95.62 232 LEU A N 1
ATOM 1781 C CA . LEU A 1 232 ? 60.043 8.339 -88.425 1.00 95.62 232 LEU A CA 1
ATOM 1782 C C . LEU A 1 232 ? 60.369 9.106 -87.139 1.00 95.62 232 LEU A C 1
ATOM 1784 O O . LEU A 1 232 ? 59.925 8.682 -86.081 1.00 95.62 232 LEU A O 1
ATOM 1788 N N . GLU A 1 233 ? 61.119 10.204 -87.221 1.00 95.94 233 GLU A N 1
ATOM 1789 C CA . GLU A 1 233 ? 61.396 11.098 -86.092 1.00 95.94 233 GLU A CA 1
ATOM 1790 C C . GLU A 1 233 ? 60.110 11.781 -85.612 1.00 95.94 233 GLU A C 1
ATOM 1792 O O . GLU A 1 233 ? 59.809 11.735 -84.425 1.00 95.94 233 GLU A O 1
ATOM 1797 N N . GLU A 1 234 ? 59.297 12.316 -86.528 1.00 95.88 234 GLU A N 1
ATOM 1798 C CA . GLU A 1 234 ? 57.988 12.893 -86.195 1.00 95.88 234 GLU A CA 1
ATOM 1799 C C . GLU A 1 234 ? 57.023 11.853 -85.602 1.00 95.88 234 GLU A C 1
ATOM 1801 O O . GLU A 1 234 ? 56.273 12.149 -84.672 1.00 95.88 234 GLU A O 1
ATOM 1806 N N . ASP A 1 235 ? 56.995 10.629 -86.139 1.00 95.94 235 ASP A N 1
ATOM 1807 C CA . ASP A 1 235 ? 56.154 9.555 -85.603 1.00 95.94 235 ASP A CA 1
ATOM 1808 C C . ASP A 1 235 ? 56.648 9.071 -84.233 1.00 95.94 235 ASP A C 1
ATOM 1810 O O . ASP A 1 235 ? 55.824 8.748 -83.371 1.00 95.94 235 ASP A O 1
ATOM 1814 N N . LEU A 1 236 ? 57.968 9.054 -84.014 1.00 95.88 236 LEU A N 1
ATOM 1815 C CA . LEU A 1 236 ? 58.570 8.761 -82.718 1.00 95.88 236 LEU A CA 1
ATOM 1816 C C . LEU A 1 236 ? 58.175 9.830 -81.695 1.00 95.88 236 LEU A C 1
ATOM 1818 O O . LEU A 1 236 ? 57.618 9.468 -80.663 1.00 95.88 236 LEU A O 1
ATOM 1822 N N . GLU A 1 237 ? 58.340 11.113 -82.017 1.00 96.81 237 GLU A N 1
ATOM 1823 C CA . GLU A 1 237 ? 57.975 12.239 -81.145 1.00 96.81 237 GLU A CA 1
ATOM 1824 C C . GLU A 1 237 ? 56.480 12.208 -80.784 1.00 96.81 237 GLU A C 1
ATOM 1826 O O . GLU A 1 237 ? 56.119 12.224 -79.608 1.00 96.81 237 GLU A O 1
ATOM 1831 N N . ARG A 1 238 ? 55.588 11.998 -81.766 1.00 96.62 238 ARG A N 1
ATOM 1832 C CA . ARG A 1 238 ? 54.143 11.819 -81.501 1.00 96.62 238 ARG A CA 1
ATOM 1833 C C . ARG A 1 238 ? 53.849 10.619 -80.601 1.00 96.62 238 ARG A C 1
ATOM 1835 O O . ARG A 1 238 ? 52.887 10.642 -79.831 1.00 96.62 238 ARG A O 1
ATOM 1842 N N . SER A 1 239 ? 54.593 9.523 -80.751 1.00 95.12 239 SER A N 1
ATOM 1843 C CA . SER A 1 239 ? 54.416 8.338 -79.907 1.00 95.12 239 SER A CA 1
ATOM 1844 C C . SER A 1 239 ? 54.918 8.574 -78.482 1.00 95.12 239 SER A C 1
ATOM 1846 O O . SER A 1 239 ? 54.278 8.108 -77.540 1.00 95.12 239 SER A O 1
ATOM 1848 N N . GLU A 1 240 ? 55.988 9.352 -78.319 1.00 96.62 240 GLU A N 1
ATOM 1849 C CA . GLU A 1 240 ? 56.545 9.750 -77.028 1.00 96.62 240 GLU A CA 1
ATOM 1850 C C . GLU A 1 240 ? 55.607 10.706 -76.286 1.00 96.62 240 GLU A C 1
ATOM 1852 O O . GLU A 1 240 ? 55.319 10.464 -75.119 1.00 96.62 240 GLU A O 1
ATOM 1857 N N . GLU A 1 241 ? 55.027 11.708 -76.950 1.00 96.69 241 GLU A N 1
ATOM 1858 C CA . GLU A 1 241 ? 54.014 12.598 -76.354 1.00 96.69 241 GLU A CA 1
ATOM 1859 C C . GLU A 1 241 ? 52.753 11.830 -75.910 1.00 96.69 241 GLU A C 1
ATOM 1861 O O . GLU A 1 241 ? 52.192 12.050 -74.829 1.00 96.69 241 GLU A O 1
ATOM 1866 N N . ARG A 1 242 ? 52.300 10.867 -76.724 1.00 97.00 242 ARG A N 1
ATOM 1867 C CA . ARG A 1 242 ? 51.187 9.974 -76.352 1.00 97.00 242 ARG A CA 1
ATOM 1868 C C . ARG A 1 242 ? 51.540 9.087 -75.167 1.00 97.00 242 ARG A C 1
ATOM 1870 O O . ARG A 1 242 ? 50.686 8.855 -74.317 1.00 97.00 242 ARG A O 1
ATOM 1877 N N . LEU A 1 243 ? 52.771 8.584 -75.114 1.00 96.69 243 LEU A N 1
ATOM 1878 C CA . LEU A 1 243 ? 53.241 7.795 -73.985 1.00 96.69 243 LEU A CA 1
ATOM 1879 C C . LEU A 1 243 ? 53.296 8.655 -72.719 1.00 96.69 243 LEU A C 1
ATOM 1881 O O . LEU A 1 243 ? 52.749 8.232 -71.709 1.00 96.69 243 LEU A O 1
ATOM 1885 N N . GLN A 1 244 ? 53.867 9.861 -72.788 1.00 97.19 244 GLN A N 1
ATOM 1886 C CA . GLN A 1 244 ? 53.949 10.806 -71.669 1.00 97.19 244 GLN A CA 1
ATOM 1887 C C . GLN A 1 244 ? 52.562 11.130 -71.104 1.00 97.19 244 GLN A C 1
ATOM 1889 O O . GLN A 1 244 ? 52.311 10.920 -69.919 1.00 97.19 244 GLN A O 1
ATOM 1894 N N . SER A 1 245 ? 51.616 11.523 -71.960 1.00 97.00 245 SER A N 1
ATOM 1895 C CA . SER A 1 245 ? 50.239 11.802 -71.524 1.00 97.00 245 SER A CA 1
ATOM 1896 C C . SER A 1 245 ? 49.519 10.569 -70.962 1.00 97.00 245 SER A C 1
ATOM 1898 O O . SER A 1 245 ? 48.728 10.684 -70.026 1.00 97.00 245 SER A O 1
ATOM 1900 N N . ALA A 1 246 ? 49.780 9.369 -71.493 1.00 96.75 246 ALA A N 1
ATOM 1901 C CA . ALA A 1 246 ? 49.248 8.133 -70.926 1.00 96.75 246 ALA A CA 1
ATOM 1902 C C . ALA A 1 246 ? 49.871 7.810 -69.557 1.00 96.75 246 ALA A C 1
ATOM 1904 O O . ALA A 1 246 ? 49.157 7.348 -68.667 1.00 96.75 246 ALA A O 1
ATOM 1905 N N . THR A 1 247 ? 51.169 8.069 -69.368 1.00 96.50 247 THR A N 1
ATOM 1906 C CA . THR A 1 247 ? 51.841 7.880 -68.075 1.00 96.50 247 THR A CA 1
ATOM 1907 C C . THR A 1 247 ? 51.363 8.876 -67.026 1.00 96.50 247 THR A C 1
ATOM 1909 O O . THR A 1 247 ? 51.084 8.461 -65.908 1.00 96.50 247 THR A O 1
ATOM 1912 N N . GLU A 1 248 ? 51.156 10.145 -67.384 1.00 97.81 248 GLU A N 1
ATOM 1913 C CA . GLU A 1 248 ? 50.594 11.151 -66.472 1.00 97.81 248 GLU A CA 1
ATOM 1914 C C . GLU A 1 248 ? 49.183 10.757 -66.015 1.00 97.81 248 GLU A C 1
ATOM 1916 O O . GLU A 1 248 ? 48.905 10.714 -64.818 1.00 97.81 248 GLU A O 1
ATOM 1921 N N . LYS A 1 249 ? 48.315 10.342 -66.949 1.00 97.88 249 LYS A N 1
ATOM 1922 C CA . LYS A 1 249 ? 46.966 9.849 -66.620 1.00 97.88 249 LYS A CA 1
ATOM 1923 C C . LYS A 1 249 ? 46.989 8.601 -65.739 1.00 97.88 249 LYS A C 1
ATOM 1925 O O . LYS A 1 249 ? 46.128 8.446 -64.876 1.00 97.88 249 LYS A O 1
ATOM 1930 N N . LEU A 1 250 ? 47.949 7.699 -65.954 1.00 97.38 250 LEU A N 1
ATOM 1931 C CA . LEU A 1 250 ? 48.136 6.522 -65.105 1.00 97.38 250 LEU A CA 1
ATOM 1932 C C . LEU A 1 250 ? 48.526 6.935 -63.678 1.00 97.38 250 LEU A C 1
ATOM 1934 O O . LEU A 1 250 ? 47.975 6.398 -62.718 1.00 97.38 250 LEU A O 1
ATOM 1938 N N . GLU A 1 251 ? 49.450 7.886 -63.530 1.00 97.25 251 GLU A N 1
ATOM 1939 C CA . GLU A 1 251 ? 49.872 8.396 -62.223 1.00 97.25 251 GLU A CA 1
ATOM 1940 C C . GLU A 1 251 ? 48.732 9.108 -61.485 1.00 97.25 251 GLU A C 1
ATOM 1942 O O . GLU A 1 251 ? 48.551 8.892 -60.286 1.00 97.25 251 GLU A O 1
ATOM 1947 N N . GLU A 1 252 ? 47.938 9.923 -62.181 1.00 97.25 252 GLU A N 1
ATOM 1948 C CA . GLU A 1 252 ? 46.752 10.578 -61.617 1.00 97.25 252 GLU A CA 1
ATOM 1949 C C . GLU A 1 252 ? 45.698 9.560 -61.173 1.00 97.25 252 GLU A C 1
ATOM 1951 O O . GLU A 1 252 ? 45.213 9.626 -60.041 1.00 97.25 252 GLU A O 1
ATOM 1956 N N . ALA A 1 253 ? 45.395 8.567 -62.015 1.00 97.06 253 ALA A N 1
ATOM 1957 C CA . ALA A 1 253 ? 44.468 7.494 -61.669 1.00 97.06 253 ALA A CA 1
ATOM 1958 C C . ALA A 1 253 ? 44.967 6.661 -60.477 1.00 97.06 253 ALA A C 1
ATOM 1960 O O . ALA A 1 253 ? 44.171 6.287 -59.616 1.00 97.06 253 ALA A O 1
ATOM 1961 N N . SER A 1 254 ? 46.277 6.403 -60.390 1.00 96.94 254 SER A N 1
ATOM 1962 C CA . SER A 1 254 ? 46.879 5.700 -59.252 1.00 96.94 254 SER A CA 1
ATOM 1963 C C . SER A 1 254 ? 46.733 6.498 -57.956 1.00 96.94 254 SER A C 1
ATOM 1965 O O . SER A 1 254 ? 46.345 5.931 -56.938 1.00 96.94 254 SER A O 1
ATOM 1967 N N . LYS A 1 255 ? 46.984 7.814 -57.985 1.00 97.56 255 LYS A N 1
ATOM 1968 C CA . LYS A 1 255 ? 46.802 8.686 -56.812 1.00 97.56 255 LYS A CA 1
ATOM 1969 C C . LYS A 1 255 ? 45.339 8.734 -56.369 1.00 97.56 255 LYS A C 1
ATOM 1971 O O . LYS A 1 255 ? 45.063 8.588 -55.180 1.00 97.56 255 LYS A O 1
ATOM 1976 N N . ALA A 1 256 ? 44.406 8.866 -57.312 1.00 97.06 256 ALA A N 1
ATOM 1977 C CA . ALA A 1 256 ? 42.973 8.848 -57.021 1.00 97.06 256 ALA A CA 1
ATOM 1978 C C . ALA A 1 256 ? 42.515 7.501 -56.426 1.00 97.06 256 ALA A C 1
ATOM 1980 O O . ALA A 1 256 ? 41.704 7.471 -55.498 1.00 97.06 256 ALA A O 1
ATOM 1981 N N . ALA A 1 257 ? 43.060 6.379 -56.911 1.00 97.62 257 ALA A N 1
ATOM 1982 C CA . ALA A 1 257 ? 42.789 5.056 -56.353 1.00 97.62 257 ALA A CA 1
ATOM 1983 C C . ALA A 1 257 ? 43.309 4.920 -54.910 1.00 97.62 257 ALA A C 1
ATOM 1985 O O . ALA A 1 257 ? 42.570 4.448 -54.044 1.00 97.62 257 ALA A O 1
ATOM 1986 N N . ASP A 1 258 ? 44.528 5.394 -54.628 1.00 97.62 258 ASP A N 1
ATOM 1987 C CA . ASP A 1 258 ? 45.102 5.391 -53.275 1.00 97.62 258 ASP A CA 1
ATOM 1988 C C . ASP A 1 258 ? 44.274 6.247 -52.299 1.00 97.62 258 ASP A C 1
ATOM 1990 O O . ASP A 1 258 ? 44.045 5.859 -51.148 1.00 97.62 258 ASP A O 1
ATOM 1994 N N . GLU A 1 259 ? 43.794 7.412 -52.741 1.00 97.06 259 GLU A N 1
ATOM 1995 C CA . GLU A 1 259 ? 42.902 8.278 -51.958 1.00 97.06 259 GLU A CA 1
ATOM 1996 C C . GLU A 1 259 ? 41.548 7.611 -51.691 1.00 97.06 259 GLU A C 1
ATOM 1998 O O . GLU A 1 259 ? 41.073 7.616 -50.550 1.00 97.06 259 GLU A O 1
ATOM 2003 N N . SER A 1 260 ? 40.964 6.956 -52.698 1.00 96.75 260 SER A N 1
ATOM 2004 C CA . SER A 1 260 ? 39.736 6.176 -52.530 1.00 96.75 260 SER A CA 1
ATOM 2005 C C . SER A 1 260 ? 39.928 5.002 -51.566 1.00 96.75 260 SER A C 1
ATOM 2007 O O . SER A 1 260 ? 39.027 4.711 -50.775 1.00 96.75 260 SER A O 1
ATOM 2009 N N . GLU A 1 261 ? 41.077 4.320 -51.593 1.00 97.81 261 GLU A N 1
ATOM 2010 C CA . GLU A 1 261 ? 41.358 3.220 -50.667 1.00 97.81 261 GLU A CA 1
ATOM 2011 C C . GLU A 1 261 ? 41.491 3.726 -49.224 1.00 97.81 261 GLU A C 1
ATOM 2013 O O . GLU A 1 261 ? 40.973 3.097 -48.295 1.00 97.81 261 GLU A O 1
ATOM 2018 N N . ARG A 1 262 ? 42.127 4.887 -49.021 1.00 97.75 262 ARG A N 1
ATOM 2019 C CA . ARG A 1 262 ? 42.170 5.546 -47.706 1.00 97.75 262 ARG A CA 1
ATOM 2020 C C . ARG A 1 262 ? 40.769 5.915 -47.228 1.00 97.75 262 ARG A C 1
ATOM 2022 O O . ARG A 1 262 ? 40.433 5.609 -46.086 1.00 97.75 262 ARG A O 1
ATOM 2029 N N . GLY A 1 263 ? 39.942 6.496 -48.098 1.00 97.81 263 GLY A N 1
ATOM 2030 C CA . GLY A 1 263 ? 38.543 6.805 -47.793 1.00 97.81 263 GLY A CA 1
ATOM 2031 C C . GLY A 1 263 ? 37.754 5.563 -47.372 1.00 97.81 263 GLY A C 1
ATOM 2032 O O . GLY A 1 263 ? 37.084 5.574 -46.339 1.00 97.81 263 GLY A O 1
ATOM 2033 N N . ARG A 1 264 ? 37.912 4.452 -48.105 1.00 98.00 264 ARG A N 1
ATOM 2034 C CA . ARG A 1 264 ? 37.288 3.163 -47.769 1.00 98.00 264 ARG A CA 1
ATOM 2035 C C . ARG A 1 264 ? 37.693 2.678 -46.375 1.00 98.00 264 ARG A C 1
ATOM 2037 O O . ARG A 1 264 ? 36.823 2.281 -45.609 1.00 98.00 264 ARG A O 1
ATOM 2044 N N . LYS A 1 265 ? 38.987 2.725 -46.038 1.00 98.25 265 LYS A N 1
ATOM 2045 C CA . LYS A 1 265 ? 39.491 2.288 -44.722 1.00 98.25 265 LYS A CA 1
ATOM 2046 C C . LYS A 1 265 ? 38.930 3.135 -43.580 1.00 98.25 265 LYS A C 1
ATOM 2048 O O . LYS A 1 265 ? 38.544 2.582 -42.559 1.00 98.25 265 LYS A O 1
ATOM 2053 N N . VAL A 1 266 ? 38.830 4.453 -43.760 1.00 98.19 266 VAL A N 1
ATOM 2054 C CA . VAL A 1 266 ? 38.232 5.345 -42.750 1.00 98.19 266 VAL A CA 1
ATOM 2055 C C . VAL A 1 266 ? 36.753 5.020 -42.531 1.00 98.19 266 VAL A C 1
ATOM 2057 O O . VAL A 1 266 ? 36.307 4.948 -41.387 1.00 98.19 266 VAL A O 1
ATOM 2060 N N . LEU A 1 267 ? 35.994 4.791 -43.608 1.00 97.88 267 LEU A N 1
ATOM 2061 C CA . LEU A 1 267 ? 34.584 4.402 -43.509 1.00 97.88 267 LEU A CA 1
ATOM 2062 C C . LEU A 1 267 ? 34.406 3.032 -42.847 1.00 97.88 267 LEU A C 1
ATOM 2064 O O . LEU A 1 267 ? 33.495 2.867 -42.045 1.00 97.88 267 LEU A O 1
ATOM 2068 N N . GLU A 1 268 ? 35.289 2.078 -43.136 1.00 97.88 268 GLU A N 1
ATOM 2069 C CA . GLU A 1 268 ? 35.301 0.760 -42.496 1.00 97.88 268 GLU A CA 1
ATOM 2070 C C . GLU A 1 268 ? 35.573 0.871 -40.990 1.00 97.88 268 GLU A C 1
ATOM 2072 O O . GLU A 1 268 ? 34.799 0.350 -40.192 1.00 97.88 268 GLU A O 1
ATOM 2077 N N . SER A 1 269 ? 36.600 1.624 -40.577 1.00 98.06 269 SER A N 1
ATOM 2078 C CA . SER A 1 269 ? 36.875 1.868 -39.154 1.00 98.06 269 SER A CA 1
ATOM 2079 C C . SER A 1 269 ? 35.719 2.575 -38.448 1.00 98.06 269 SER A C 1
ATOM 2081 O O . SER A 1 269 ? 35.396 2.235 -37.312 1.00 98.06 269 SER A O 1
ATOM 2083 N N . ARG A 1 270 ? 35.069 3.536 -39.116 1.00 98.31 270 ARG A N 1
ATOM 2084 C CA . ARG A 1 270 ? 33.883 4.205 -38.573 1.00 98.31 270 ARG A CA 1
ATOM 2085 C C . ARG A 1 270 ? 32.708 3.239 -38.420 1.00 98.31 270 ARG A C 1
ATOM 2087 O O . ARG A 1 270 ? 32.074 3.252 -37.375 1.00 98.31 270 ARG A O 1
ATOM 2094 N N . SER A 1 271 ? 32.450 2.402 -39.426 1.00 98.06 271 SER A N 1
ATOM 2095 C CA . SER A 1 271 ? 31.391 1.388 -39.372 1.00 98.06 271 SER A CA 1
ATOM 2096 C C . SER A 1 271 ? 31.591 0.447 -38.188 1.00 98.06 271 SER A C 1
ATOM 2098 O O . SER A 1 271 ? 30.653 0.226 -37.437 1.00 98.06 271 SER A O 1
ATOM 2100 N N . LEU A 1 272 ? 32.819 -0.040 -37.975 1.00 98.00 272 LEU A N 1
ATOM 2101 C CA . LEU A 1 272 ? 33.132 -0.926 -36.850 1.00 98.00 272 LEU A CA 1
ATOM 2102 C C . LEU A 1 272 ? 32.892 -0.249 -35.493 1.00 98.00 272 LEU A C 1
ATOM 2104 O O . LEU A 1 272 ? 32.304 -0.853 -34.603 1.00 98.00 272 LEU A O 1
ATOM 2108 N N . ALA A 1 273 ? 33.298 1.015 -35.340 1.00 98.12 273 ALA A N 1
ATOM 2109 C CA . ALA A 1 273 ? 33.056 1.766 -34.108 1.00 98.12 273 ALA A CA 1
ATOM 2110 C C . ALA A 1 273 ? 31.557 2.025 -33.861 1.00 98.12 273 ALA A C 1
ATOM 2112 O O . ALA A 1 273 ? 31.093 1.986 -32.719 1.00 98.12 273 ALA A O 1
ATOM 2113 N N . ASP A 1 274 ? 30.791 2.288 -34.923 1.00 98.00 274 ASP A N 1
ATOM 2114 C CA . ASP A 1 274 ? 29.341 2.451 -34.838 1.00 98.00 274 ASP A CA 1
ATOM 2115 C C . ASP A 1 274 ? 28.650 1.125 -34.467 1.00 98.00 274 ASP A C 1
ATOM 2117 O O . ASP A 1 274 ? 27.758 1.141 -33.617 1.00 98.00 274 ASP A O 1
ATOM 2121 N N . ASP A 1 275 ? 29.098 -0.009 -35.015 1.00 98.12 275 ASP A N 1
ATOM 2122 C CA . ASP A 1 275 ? 28.595 -1.349 -34.678 1.00 98.12 275 ASP A CA 1
ATOM 2123 C C . ASP A 1 275 ? 28.859 -1.703 -33.202 1.00 98.12 275 ASP A C 1
ATOM 2125 O O . ASP A 1 275 ? 27.939 -2.094 -32.483 1.00 98.12 275 ASP A O 1
ATOM 2129 N N . GLU A 1 276 ? 30.074 -1.469 -32.693 1.00 98.12 276 GLU A N 1
ATOM 2130 C CA . GLU A 1 276 ? 30.400 -1.678 -31.271 1.00 98.12 276 GLU A CA 1
ATOM 2131 C C . GLU A 1 276 ? 29.546 -0.796 -30.346 1.00 98.12 276 GLU A C 1
ATOM 2133 O O . GLU A 1 276 ? 29.080 -1.227 -29.282 1.00 98.12 276 GLU A O 1
ATOM 2138 N N . ARG A 1 277 ? 29.295 0.454 -30.755 1.00 98.25 277 ARG A N 1
ATOM 2139 C CA . ARG A 1 277 ? 28.421 1.369 -30.014 1.00 98.25 277 ARG A CA 1
ATOM 2140 C C . ARG A 1 277 ? 26.970 0.891 -30.025 1.00 98.25 277 ARG A C 1
ATOM 2142 O O . ARG A 1 277 ? 26.289 1.016 -29.003 1.00 98.25 277 ARG A O 1
ATOM 2149 N N . LEU A 1 278 ? 26.487 0.371 -31.154 1.00 98.38 278 LEU A N 1
ATOM 2150 C CA . LEU A 1 278 ? 25.150 -0.208 -31.268 1.00 98.38 278 LEU A CA 1
ATOM 2151 C C . LEU A 1 278 ? 25.000 -1.420 -30.346 1.00 98.38 278 LEU A C 1
ATOM 2153 O O . LEU A 1 278 ? 24.044 -1.453 -29.570 1.00 98.38 278 LEU A O 1
ATOM 2157 N N . ASP A 1 279 ? 25.967 -2.336 -30.334 1.00 98.31 279 ASP A N 1
ATOM 2158 C CA . ASP A 1 279 ? 25.965 -3.503 -29.444 1.00 98.31 279 ASP A CA 1
ATOM 2159 C C . ASP A 1 279 ? 25.908 -3.098 -27.961 1.00 98.31 279 ASP A C 1
ATOM 2161 O O . ASP A 1 279 ? 25.131 -3.657 -27.175 1.00 98.31 279 ASP A O 1
ATOM 2165 N N . GLY A 1 280 ? 26.676 -2.075 -27.571 1.00 98.38 280 GLY A N 1
ATOM 2166 C CA . GLY A 1 280 ? 26.645 -1.523 -26.214 1.00 98.38 280 GLY A CA 1
ATOM 2167 C C . GLY A 1 280 ? 25.278 -0.944 -25.834 1.00 98.38 280 GLY A C 1
ATOM 2168 O O . GLY A 1 280 ? 24.750 -1.232 -24.754 1.00 98.38 280 GLY A O 1
ATOM 2169 N N . LEU A 1 281 ? 24.665 -0.167 -26.731 1.00 98.19 281 LEU A N 1
ATOM 2170 C CA . LEU A 1 281 ? 23.328 0.397 -26.517 1.00 98.19 281 LEU A CA 1
ATOM 2171 C C . LEU A 1 281 ? 22.243 -0.683 -26.474 1.00 98.19 281 LEU A C 1
ATOM 2173 O O . LEU A 1 281 ? 21.317 -0.595 -25.665 1.00 98.19 281 LEU A O 1
ATOM 2177 N N . GLU A 1 282 ? 22.349 -1.724 -27.297 1.00 98.38 282 GLU A N 1
ATOM 2178 C CA . GLU A 1 282 ? 21.428 -2.856 -27.253 1.00 98.38 282 GLU A CA 1
ATOM 2179 C C . GLU A 1 282 ? 21.502 -3.616 -25.928 1.00 98.38 282 GLU A C 1
ATOM 2181 O O . GLU A 1 282 ? 20.463 -4.026 -25.398 1.00 98.38 282 GLU A O 1
ATOM 2186 N N . ALA A 1 283 ? 22.707 -3.819 -25.390 1.00 98.44 283 ALA A N 1
ATOM 2187 C CA . ALA A 1 283 ? 22.898 -4.459 -24.094 1.00 98.44 283 ALA A CA 1
ATOM 2188 C C . ALA A 1 283 ? 22.249 -3.637 -22.970 1.00 98.44 283 ALA A C 1
ATOM 2190 O O . ALA A 1 283 ? 21.455 -4.179 -22.197 1.00 98.44 283 ALA A O 1
ATOM 2191 N N . GLN A 1 284 ? 22.491 -2.323 -22.944 1.00 98.44 284 GLN A N 1
ATOM 2192 C CA . GLN A 1 284 ? 21.864 -1.407 -21.982 1.00 98.44 284 GLN A CA 1
ATOM 2193 C C . GLN A 1 284 ? 20.338 -1.399 -22.106 1.00 98.44 284 GLN A C 1
ATOM 2195 O O . GLN A 1 284 ? 19.625 -1.417 -21.104 1.00 98.44 284 GLN A O 1
ATOM 2200 N N . LEU A 1 285 ? 19.808 -1.422 -23.330 1.00 98.44 285 LEU A N 1
ATOM 2201 C CA . LEU A 1 285 ? 18.369 -1.471 -23.573 1.00 98.44 285 LEU A CA 1
ATOM 2202 C C . LEU A 1 285 ? 17.753 -2.787 -23.079 1.00 98.44 285 LEU A C 1
ATOM 2204 O O . LEU A 1 285 ? 16.663 -2.773 -22.503 1.00 98.44 285 LEU A O 1
ATOM 2208 N N . LYS A 1 286 ? 18.431 -3.924 -23.280 1.00 98.56 286 LYS A N 1
ATOM 2209 C CA . LYS A 1 286 ? 17.997 -5.231 -22.756 1.00 98.56 286 LYS A CA 1
ATOM 2210 C C . LYS A 1 286 ? 17.985 -5.231 -21.224 1.00 98.56 286 LYS A C 1
ATOM 2212 O O . LYS A 1 286 ? 17.005 -5.679 -20.632 1.00 98.56 286 LYS A O 1
ATOM 2217 N N . GLU A 1 287 ? 19.021 -4.686 -20.592 1.00 98.44 287 GLU A N 1
ATOM 2218 C CA . GLU A 1 287 ? 19.103 -4.568 -19.134 1.00 98.44 287 GLU A CA 1
ATOM 2219 C C . GLU A 1 287 ? 18.015 -3.645 -18.568 1.00 98.44 287 GLU A C 1
ATOM 2221 O O . GLU A 1 287 ? 17.285 -4.036 -17.657 1.00 98.44 287 GLU A O 1
ATOM 2226 N N . ALA A 1 288 ? 17.828 -2.460 -19.153 1.00 98.38 288 ALA A N 1
ATOM 2227 C CA . ALA A 1 288 ? 16.796 -1.516 -18.733 1.00 98.38 288 ALA A CA 1
ATOM 2228 C C . ALA A 1 288 ? 15.386 -2.121 -18.832 1.00 98.38 288 ALA A C 1
ATOM 2230 O O . ALA A 1 288 ? 14.573 -1.947 -17.922 1.00 98.38 288 ALA A O 1
ATOM 2231 N N . LYS A 1 289 ? 15.102 -2.882 -19.899 1.00 98.69 289 LYS A N 1
ATOM 2232 C CA . LYS A 1 289 ? 13.842 -3.630 -20.036 1.00 98.69 289 LYS A CA 1
ATOM 2233 C C . LYS A 1 289 ? 13.682 -4.681 -18.943 1.00 98.69 289 LYS A C 1
ATOM 2235 O O . LYS A 1 289 ? 12.628 -4.742 -18.320 1.00 98.69 289 LYS A O 1
ATOM 2240 N N . TYR A 1 290 ? 14.726 -5.462 -18.672 1.00 98.62 290 TYR A N 1
ATOM 2241 C CA . TYR A 1 290 ? 14.689 -6.471 -17.615 1.00 98.62 290 TYR A CA 1
ATOM 2242 C C . TYR A 1 290 ? 14.418 -5.851 -16.236 1.00 98.62 290 TYR A C 1
ATOM 2244 O O . TYR A 1 290 ? 13.588 -6.362 -15.483 1.00 98.62 290 TYR A O 1
ATOM 2252 N N . ILE A 1 291 ? 15.071 -4.729 -15.916 1.00 98.44 291 ILE A N 1
ATOM 2253 C CA . ILE A 1 291 ? 14.852 -3.994 -14.662 1.00 98.44 291 ILE A CA 1
ATOM 2254 C C . ILE A 1 291 ? 13.412 -3.473 -14.585 1.00 98.44 291 ILE A C 1
ATOM 2256 O O . ILE A 1 291 ? 12.774 -3.611 -13.541 1.00 98.44 291 ILE A O 1
ATOM 2260 N N . ALA A 1 292 ? 12.880 -2.914 -15.675 1.00 98.56 292 ALA A N 1
ATOM 2261 C CA . ALA A 1 292 ? 11.502 -2.433 -15.726 1.00 98.56 292 ALA A CA 1
ATOM 2262 C C . ALA A 1 292 ? 10.486 -3.568 -15.494 1.00 98.56 292 ALA A C 1
ATOM 2264 O O . ALA A 1 292 ? 9.580 -3.422 -14.675 1.00 98.56 292 ALA A O 1
ATOM 2265 N N . GLU A 1 293 ? 10.672 -4.719 -16.141 1.00 98.56 293 GLU A N 1
ATOM 2266 C CA . GLU A 1 293 ? 9.808 -5.897 -15.979 1.00 98.56 293 GLU A CA 1
ATOM 2267 C C . GLU A 1 293 ? 9.915 -6.527 -14.579 1.00 98.56 293 GLU A C 1
ATOM 2269 O O . GLU A 1 293 ? 8.933 -7.032 -14.032 1.00 98.56 293 GLU A O 1
ATOM 2274 N N . ASP A 1 294 ? 11.107 -6.547 -13.978 1.00 98.44 294 ASP A N 1
ATOM 2275 C CA . ASP A 1 294 ? 11.296 -7.008 -12.598 1.00 98.44 294 ASP A CA 1
ATOM 2276 C C . ASP A 1 294 ? 10.639 -6.056 -11.588 1.00 98.44 294 ASP A C 1
ATOM 2278 O O . ASP A 1 294 ? 9.994 -6.500 -10.632 1.00 98.44 294 ASP A O 1
ATOM 2282 N N . ALA A 1 295 ? 10.733 -4.745 -11.825 1.00 98.44 295 ALA A N 1
ATOM 2283 C CA . ALA A 1 295 ? 10.034 -3.747 -11.030 1.00 98.44 295 ALA A CA 1
ATOM 2284 C C . ALA A 1 295 ? 8.512 -3.915 -11.141 1.00 98.44 295 ALA A C 1
ATOM 2286 O O . ALA A 1 295 ? 7.841 -3.969 -10.112 1.00 98.44 295 ALA A O 1
ATOM 2287 N N . GLU A 1 296 ? 7.965 -4.071 -12.350 1.00 98.56 296 GLU A N 1
ATOM 2288 C CA . GLU A 1 296 ? 6.530 -4.294 -12.571 1.00 98.56 296 GLU A CA 1
ATOM 2289 C C . GLU A 1 296 ? 6.029 -5.546 -11.834 1.00 98.56 296 GLU A C 1
ATOM 2291 O O . GLU A 1 296 ? 5.037 -5.484 -11.105 1.00 98.56 296 GLU A O 1
ATOM 2296 N N . ARG A 1 297 ? 6.779 -6.656 -11.897 1.00 98.62 297 ARG A N 1
ATOM 2297 C CA . ARG A 1 297 ? 6.468 -7.876 -11.130 1.00 98.62 297 ARG A CA 1
ATOM 2298 C C . ARG A 1 297 ? 6.433 -7.624 -9.621 1.00 98.62 297 ARG A C 1
ATOM 2300 O O . ARG A 1 297 ? 5.499 -8.062 -8.945 1.00 98.62 297 ARG A O 1
ATOM 2307 N N . LYS A 1 298 ? 7.412 -6.893 -9.080 1.00 98.62 298 LYS A N 1
ATOM 2308 C CA . LYS A 1 298 ? 7.449 -6.518 -7.654 1.00 98.62 298 LYS A CA 1
ATOM 2309 C C . LYS A 1 298 ? 6.283 -5.604 -7.269 1.00 98.62 298 LYS A C 1
ATOM 2311 O O . LYS A 1 298 ? 5.711 -5.779 -6.191 1.00 98.62 298 LYS A O 1
ATOM 2316 N N . TYR A 1 299 ? 5.908 -4.661 -8.134 1.00 98.69 299 TYR A N 1
ATOM 2317 C CA . TYR A 1 299 ? 4.757 -3.784 -7.918 1.00 98.69 299 TYR A CA 1
ATOM 2318 C C . TYR A 1 299 ? 3.444 -4.567 -7.884 1.00 98.69 299 TYR A C 1
ATOM 2320 O O . TYR A 1 299 ? 2.645 -4.362 -6.970 1.00 98.69 299 TYR A O 1
ATOM 2328 N N . ASP A 1 300 ? 3.248 -5.511 -8.799 1.00 98.50 300 ASP A N 1
ATOM 2329 C CA . ASP A 1 300 ? 2.071 -6.380 -8.813 1.00 98.50 300 ASP A CA 1
ATOM 2330 C C . ASP A 1 300 ? 1.965 -7.236 -7.546 1.00 98.50 300 ASP A C 1
ATOM 2332 O O . ASP A 1 300 ? 0.887 -7.376 -6.960 1.00 98.50 300 ASP A O 1
ATOM 2336 N N . GLU A 1 301 ? 3.078 -7.808 -7.086 1.00 98.50 301 GLU A N 1
ATOM 2337 C CA . GLU A 1 301 ? 3.108 -8.566 -5.836 1.00 98.50 301 GLU A CA 1
ATOM 2338 C C . GLU A 1 301 ? 2.787 -7.692 -4.621 1.00 98.50 301 GLU A C 1
ATOM 2340 O O . GLU A 1 301 ? 2.024 -8.111 -3.742 1.00 98.50 301 GLU A O 1
ATOM 2345 N N . ALA A 1 302 ? 3.343 -6.479 -4.565 1.00 98.50 302 ALA A N 1
ATOM 2346 C CA . ALA A 1 302 ? 3.055 -5.518 -3.508 1.00 98.50 302 ALA A CA 1
ATOM 2347 C C . ALA A 1 302 ? 1.578 -5.096 -3.523 1.00 98.50 302 ALA A C 1
ATOM 2349 O O . ALA A 1 302 ? 0.939 -5.095 -2.471 1.00 98.50 302 ALA A O 1
ATOM 2350 N N . ALA A 1 303 ? 1.009 -4.826 -4.700 1.00 98.62 303 ALA A N 1
ATOM 2351 C CA . ALA A 1 303 ? -0.398 -4.469 -4.865 1.00 98.62 303 ALA A CA 1
ATOM 2352 C C . ALA A 1 303 ? -1.337 -5.601 -4.418 1.00 98.62 303 ALA A C 1
ATOM 2354 O O . ALA A 1 303 ? -2.313 -5.355 -3.708 1.00 98.62 303 ALA A O 1
ATOM 2355 N N . ARG A 1 304 ? -1.024 -6.861 -4.757 1.00 98.62 304 ARG A N 1
ATOM 2356 C CA . ARG A 1 304 ? -1.799 -8.023 -4.282 1.00 98.62 304 ARG A CA 1
ATOM 2357 C C . ARG A 1 304 ? -1.725 -8.179 -2.764 1.00 98.62 304 ARG A C 1
ATOM 2359 O O . ARG A 1 304 ? -2.749 -8.430 -2.133 1.00 98.62 304 ARG A O 1
ATOM 2366 N N . LYS A 1 305 ? -0.535 -8.029 -2.169 1.00 98.62 305 LYS A N 1
ATOM 2367 C CA . LYS A 1 305 ? -0.359 -8.086 -0.707 1.00 98.62 305 LYS A CA 1
ATOM 2368 C C . LYS A 1 305 ? -1.140 -6.971 -0.015 1.00 98.62 305 LYS A C 1
ATOM 2370 O O . LYS A 1 305 ? -1.841 -7.256 0.952 1.00 98.62 305 LYS A O 1
ATOM 2375 N N . LEU A 1 306 ? -1.069 -5.748 -0.543 1.00 98.44 306 LEU A N 1
ATOM 2376 C CA . LEU A 1 306 ? -1.825 -4.600 -0.045 1.00 98.44 306 LEU A CA 1
ATOM 2377 C C . LEU A 1 306 ? -3.326 -4.914 -0.019 1.00 98.44 306 LEU A C 1
ATOM 2379 O O . LEU A 1 306 ? -3.938 -4.824 1.041 1.00 98.44 306 LEU A O 1
ATOM 2383 N N . ALA A 1 307 ? -3.885 -5.390 -1.135 1.00 98.69 307 ALA A N 1
ATOM 2384 C CA . ALA A 1 307 ? -5.307 -5.713 -1.235 1.00 98.69 307 ALA A CA 1
ATOM 2385 C C . ALA A 1 307 ? -5.759 -6.768 -0.206 1.00 98.69 307 ALA A C 1
ATOM 2387 O O . ALA A 1 307 ? -6.823 -6.636 0.394 1.00 98.69 307 ALA A O 1
ATOM 2388 N N . ILE A 1 308 ? -4.946 -7.802 0.048 1.00 98.62 308 ILE A N 1
ATOM 2389 C CA . ILE A 1 308 ? -5.247 -8.804 1.086 1.00 98.62 308 ILE A CA 1
ATOM 2390 C C . ILE A 1 308 ? -5.253 -8.149 2.473 1.00 98.62 308 ILE A C 1
ATOM 2392 O O . ILE A 1 308 ? -6.189 -8.347 3.246 1.00 98.62 308 ILE A O 1
ATOM 2396 N N . THR A 1 309 ? -4.235 -7.339 2.780 1.00 98.50 309 THR A N 1
ATOM 2397 C CA . THR A 1 309 ? -4.135 -6.674 4.087 1.00 98.50 309 THR A CA 1
ATOM 2398 C C . THR A 1 309 ? -5.232 -5.639 4.322 1.00 98.50 309 THR A C 1
ATOM 2400 O O . THR A 1 309 ? -5.660 -5.470 5.460 1.00 98.50 309 THR A O 1
ATOM 2403 N N . GLU A 1 310 ? -5.722 -4.978 3.272 1.00 98.50 310 GLU A N 1
ATOM 2404 C CA . GLU A 1 310 ? -6.865 -4.064 3.347 1.00 98.50 310 GLU A CA 1
ATOM 2405 C C . GLU A 1 310 ? -8.144 -4.816 3.732 1.00 98.50 310 GLU A C 1
ATOM 2407 O O . GLU A 1 310 ? -8.848 -4.399 4.650 1.00 98.50 310 GLU A O 1
ATOM 2412 N N . VAL A 1 311 ? -8.402 -5.977 3.123 1.00 98.69 311 VAL A N 1
ATOM 2413 C CA . VAL A 1 311 ? -9.556 -6.823 3.474 1.00 98.69 311 VAL A CA 1
ATOM 2414 C C . VAL A 1 311 ? -9.452 -7.359 4.908 1.00 98.69 311 VAL A C 1
ATOM 2416 O O . VAL A 1 311 ? -10.440 -7.374 5.649 1.00 98.69 311 VAL A O 1
ATOM 2419 N N . ASP A 1 312 ? -8.263 -7.791 5.332 1.00 98.50 312 ASP A N 1
ATOM 2420 C CA . ASP A 1 312 ? -8.043 -8.254 6.707 1.00 98.50 312 ASP A CA 1
ATOM 2421 C C . ASP A 1 312 ? -8.221 -7.122 7.729 1.00 98.50 312 ASP A C 1
ATOM 2423 O O . ASP A 1 312 ? -8.785 -7.348 8.808 1.00 98.50 312 ASP A O 1
ATOM 2427 N N . LEU A 1 313 ? -7.799 -5.903 7.378 1.00 98.44 313 LEU A N 1
ATOM 2428 C CA . LEU A 1 313 ? -8.026 -4.705 8.179 1.00 98.44 313 LEU A CA 1
ATOM 2429 C C . LEU A 1 313 ? -9.523 -4.413 8.313 1.00 98.44 313 LEU A C 1
ATOM 2431 O O . LEU A 1 313 ? -9.999 -4.292 9.440 1.00 98.44 313 LEU A O 1
ATOM 2435 N N . GLU A 1 314 ? -10.281 -4.386 7.214 1.00 98.56 314 GLU A N 1
ATOM 2436 C CA . GLU A 1 314 ? -11.738 -4.181 7.243 1.00 98.56 314 GLU A CA 1
ATOM 2437 C C . GLU A 1 314 ? -12.438 -5.227 8.125 1.00 98.56 314 GLU A C 1
ATOM 2439 O O . GLU A 1 314 ? -13.326 -4.914 8.926 1.00 98.56 314 GLU A O 1
ATOM 2444 N N . ARG A 1 315 ? -12.001 -6.490 8.049 1.00 98.62 315 ARG A N 1
ATOM 2445 C CA . ARG A 1 315 ? -12.532 -7.565 8.894 1.00 98.62 315 ARG A CA 1
ATOM 2446 C C . ARG A 1 315 ? -12.202 -7.362 10.374 1.00 98.62 315 ARG A C 1
ATOM 2448 O O . ARG A 1 315 ? -13.027 -7.685 11.234 1.00 98.62 315 ARG A O 1
ATOM 2455 N N . ALA A 1 316 ? -11.000 -6.887 10.690 1.00 98.38 316 ALA A N 1
ATOM 2456 C CA . ALA A 1 316 ? -10.600 -6.572 12.057 1.00 98.38 316 ALA A CA 1
ATOM 2457 C C . ALA A 1 316 ? -11.374 -5.363 12.605 1.00 98.38 316 ALA A C 1
ATOM 2459 O O . ALA A 1 316 ? -11.834 -5.409 13.747 1.00 98.38 316 ALA A O 1
ATOM 2460 N N . GLU A 1 317 ? -11.584 -4.333 11.786 1.00 98.50 317 GLU A N 1
ATOM 2461 C CA . GLU A 1 317 ? -12.382 -3.155 12.131 1.00 98.50 317 GLU A CA 1
ATOM 2462 C C . GLU A 1 317 ? -13.839 -3.531 12.416 1.00 98.50 317 GLU A C 1
ATOM 2464 O O . GLU A 1 317 ? -14.351 -3.183 13.477 1.00 98.50 317 GLU A O 1
ATOM 2469 N N . ALA A 1 318 ? -14.479 -4.343 11.569 1.00 98.44 318 ALA A N 1
ATOM 2470 C CA . ALA A 1 318 ? -15.846 -4.811 11.811 1.00 98.44 318 ALA A CA 1
ATOM 2471 C C . ALA A 1 318 ? -15.980 -5.614 13.124 1.00 98.44 318 ALA A C 1
ATOM 2473 O O . ALA A 1 318 ? -16.968 -5.487 13.851 1.00 98.44 318 ALA A O 1
ATOM 2474 N N . ARG A 1 319 ? -14.973 -6.435 13.465 1.00 98.50 319 ARG A N 1
ATOM 2475 C CA . ARG A 1 319 ? -14.927 -7.158 14.751 1.00 98.50 319 ARG A CA 1
ATOM 2476 C C . ARG A 1 319 ? -14.768 -6.210 15.936 1.00 98.50 319 ARG A C 1
ATOM 2478 O O . ARG A 1 319 ? -15.406 -6.430 16.965 1.00 98.50 319 ARG A O 1
ATOM 2485 N N . LEU A 1 320 ? -13.923 -5.188 15.801 1.00 98.44 320 LEU A N 1
ATOM 2486 C CA . LEU A 1 320 ? -13.728 -4.172 16.830 1.00 98.44 320 LEU A CA 1
ATOM 2487 C C . LEU A 1 320 ? -15.020 -3.384 17.061 1.00 98.44 320 LEU A C 1
ATOM 2489 O O . LEU A 1 320 ? -15.432 -3.246 18.206 1.00 98.44 320 LEU A O 1
ATOM 2493 N N . GLU A 1 321 ? -15.690 -2.937 15.999 1.00 98.50 321 GLU A N 1
ATOM 2494 C CA . GLU A 1 321 ? -16.957 -2.203 16.098 1.00 98.50 321 GLU A CA 1
ATOM 2495 C C . GLU A 1 321 ? -18.048 -3.033 16.794 1.00 98.50 321 GLU A C 1
ATOM 2497 O O . GLU A 1 321 ? -18.755 -2.518 17.661 1.00 98.50 321 GLU A O 1
ATOM 2502 N N . ALA A 1 322 ? -18.145 -4.333 16.492 1.00 98.50 322 ALA A N 1
ATOM 2503 C CA . ALA A 1 322 ? -19.067 -5.236 17.183 1.00 98.50 322 ALA A CA 1
ATOM 2504 C C . ALA A 1 322 ? -18.722 -5.410 18.676 1.00 98.50 322 ALA A C 1
ATOM 2506 O O . ALA A 1 322 ? -19.616 -5.447 19.523 1.00 98.50 322 ALA A O 1
ATOM 2507 N N . ALA A 1 323 ? -17.433 -5.502 19.016 1.00 98.44 323 ALA A N 1
ATOM 2508 C CA . ALA A 1 323 ? -16.990 -5.582 20.406 1.00 98.44 323 ALA A CA 1
ATOM 2509 C C . ALA A 1 323 ? -17.254 -4.273 21.169 1.00 98.44 323 ALA A C 1
ATOM 2511 O O . ALA A 1 323 ? -17.726 -4.317 22.302 1.00 98.44 323 ALA A O 1
ATOM 2512 N N . GLU A 1 324 ? -17.009 -3.117 20.546 1.00 98.56 324 GLU A N 1
ATOM 2513 C CA . GLU A 1 324 ? -17.314 -1.801 21.116 1.00 98.56 324 GLU A CA 1
ATOM 2514 C C . GLU A 1 324 ? -18.817 -1.624 21.367 1.00 98.56 324 GLU A C 1
ATOM 2516 O O . GLU A 1 324 ? -19.197 -1.109 22.416 1.00 98.56 324 GLU A O 1
ATOM 2521 N N . ALA A 1 325 ? -19.676 -2.076 20.446 1.00 98.50 325 ALA A N 1
ATOM 2522 C CA . ALA A 1 325 ? -21.126 -2.062 20.647 1.00 98.50 325 ALA A CA 1
ATOM 2523 C C . ALA A 1 325 ? -21.531 -2.905 21.865 1.00 98.50 325 ALA A C 1
ATOM 2525 O O . ALA A 1 325 ? -22.252 -2.423 22.735 1.00 98.50 325 ALA A O 1
ATOM 2526 N N . LYS A 1 326 ? -20.983 -4.120 21.982 1.00 98.62 326 LYS A N 1
ATOM 2527 C CA . LYS A 1 326 ? -21.256 -5.013 23.114 1.00 98.62 326 LYS A CA 1
ATOM 2528 C C . LYS A 1 326 ? -20.786 -4.442 24.455 1.00 98.62 326 LYS A C 1
ATOM 2530 O O . LYS A 1 326 ? -21.434 -4.658 25.472 1.00 98.62 326 LYS A O 1
ATOM 2535 N N . ILE A 1 327 ? -19.657 -3.732 24.478 1.00 98.50 327 ILE A N 1
ATOM 2536 C CA . ILE A 1 327 ? -19.183 -3.057 25.694 1.00 98.50 327 ILE A CA 1
ATOM 2537 C C . ILE A 1 327 ? -20.198 -2.002 26.137 1.00 98.50 327 ILE A C 1
ATOM 2539 O O . ILE A 1 327 ? -20.541 -1.963 27.311 1.00 98.50 327 ILE A O 1
ATOM 2543 N N . ILE A 1 328 ? -20.714 -1.198 25.207 1.00 98.50 328 ILE A N 1
ATOM 2544 C CA . ILE A 1 328 ? -21.694 -0.149 25.521 1.00 98.50 328 ILE A CA 1
ATOM 2545 C C . ILE A 1 328 ? -22.997 -0.753 26.048 1.00 98.50 328 ILE A C 1
ATOM 2547 O O . ILE A 1 328 ? -23.511 -0.281 27.056 1.00 98.50 328 ILE A O 1
ATOM 2551 N N . GLU A 1 329 ? -23.495 -1.823 25.423 1.00 98.25 329 GLU A N 1
ATOM 2552 C CA . GLU A 1 329 ? -24.674 -2.553 25.913 1.00 98.25 329 GLU A CA 1
ATOM 2553 C C . GLU A 1 329 ? -24.471 -3.032 27.363 1.00 98.25 329 GLU A C 1
ATOM 2555 O O . GLU A 1 329 ? -25.310 -2.784 28.227 1.00 98.25 329 GLU A O 1
ATOM 2560 N N . LEU A 1 330 ? -23.320 -3.643 27.665 1.00 98.38 330 LEU A N 1
ATOM 2561 C CA . LEU A 1 330 ? -22.995 -4.104 29.020 1.00 98.38 330 LEU A CA 1
ATOM 2562 C C . LEU A 1 330 ? -22.819 -2.946 30.018 1.00 98.38 330 LEU A C 1
ATOM 2564 O O . LEU A 1 330 ? -23.184 -3.077 31.186 1.00 98.38 330 LEU A O 1
ATOM 2568 N N . GLU A 1 331 ? -22.269 -1.809 29.588 1.00 98.12 331 GLU A N 1
ATOM 2569 C CA . GLU A 1 331 ? -22.163 -0.600 30.413 1.00 98.12 331 GLU A CA 1
ATOM 2570 C C . GLU A 1 331 ? -23.546 -0.029 30.762 1.00 98.12 331 GLU A C 1
ATOM 2572 O O . GLU A 1 331 ? -23.765 0.428 31.887 1.00 98.12 331 GLU A O 1
ATOM 2577 N N . GLU A 1 332 ? -24.490 -0.056 29.820 1.00 98.12 332 GLU A N 1
ATOM 2578 C CA . GLU A 1 332 ? -25.876 0.360 30.041 1.00 98.12 332 GLU A CA 1
ATOM 2579 C C . GLU A 1 332 ? -26.608 -0.596 30.991 1.00 98.12 332 GLU A C 1
ATOM 2581 O O . GLU A 1 332 ? -27.231 -0.139 31.955 1.00 98.12 332 GLU A O 1
ATOM 2586 N N . GLU A 1 333 ? -26.472 -1.910 30.798 1.00 98.00 333 GLU A N 1
ATOM 2587 C CA . GLU A 1 333 ? -27.013 -2.917 31.720 1.00 98.00 333 GLU A CA 1
ATOM 2588 C C . GLU A 1 333 ? -26.477 -2.721 33.143 1.00 98.00 333 GLU A C 1
ATOM 2590 O O . GLU A 1 333 ? -27.247 -2.716 34.109 1.00 98.00 333 GLU A O 1
ATOM 2595 N N . LEU A 1 334 ? -25.170 -2.483 33.289 1.00 98.19 334 LEU A N 1
ATOM 2596 C CA . LEU A 1 334 ? -24.547 -2.252 34.590 1.00 98.19 334 LEU A CA 1
ATOM 2597 C C . LEU A 1 334 ? -25.093 -0.992 35.275 1.00 98.19 334 LEU A C 1
ATOM 2599 O O . LEU A 1 334 ? -25.308 -1.002 36.488 1.00 98.19 334 LEU A O 1
ATOM 2603 N N . LYS A 1 335 ? -25.366 0.082 34.520 1.00 98.31 335 LYS A N 1
ATOM 2604 C CA . LYS A 1 335 ? -26.010 1.291 35.065 1.00 98.31 335 LYS A CA 1
ATOM 2605 C C . LYS A 1 335 ? -27.409 0.989 35.597 1.00 98.31 335 LYS A C 1
ATOM 2607 O O . LYS A 1 335 ? -27.753 1.445 36.687 1.00 98.31 335 LYS A O 1
ATOM 2612 N N . VAL A 1 336 ? -28.204 0.210 34.861 1.00 98.38 336 VAL A N 1
ATOM 2613 C CA . VAL A 1 336 ? -29.555 -0.183 35.292 1.00 98.38 336 VAL A CA 1
ATOM 2614 C C . VAL A 1 336 ? -29.494 -1.051 36.549 1.00 98.38 336 VAL A C 1
ATOM 2616 O O . VAL A 1 336 ? -30.210 -0.775 37.511 1.00 98.38 336 VAL A O 1
ATOM 2619 N N . VAL A 1 337 ? -28.606 -2.050 36.590 1.00 98.38 337 VAL A N 1
ATOM 2620 C CA . VAL A 1 337 ? -28.393 -2.887 37.784 1.00 98.38 337 VAL A CA 1
ATOM 2621 C C . VAL A 1 337 ? -27.949 -2.040 38.977 1.00 98.38 337 VAL A C 1
ATOM 2623 O O . VAL A 1 337 ? -28.478 -2.212 40.074 1.00 98.38 337 VAL A O 1
ATOM 2626 N N . GLY A 1 338 ? -27.042 -1.083 38.768 1.00 98.31 338 GLY A N 1
ATOM 2627 C CA . GLY A 1 338 ? -26.600 -0.157 39.809 1.00 98.31 338 GLY A CA 1
ATOM 2628 C C . GLY A 1 338 ? -27.736 0.702 40.371 1.00 98.31 338 GLY A C 1
ATOM 2629 O O . GLY A 1 338 ? -27.808 0.905 41.581 1.00 98.31 338 GLY A O 1
ATOM 2630 N N . ASN A 1 339 ? -28.654 1.168 39.523 1.00 98.38 339 ASN A N 1
ATOM 2631 C CA . ASN A 1 339 ? -29.837 1.906 39.971 1.00 98.38 339 ASN A CA 1
ATOM 2632 C C . ASN A 1 339 ? -30.811 1.009 40.746 1.00 98.38 339 ASN A C 1
ATOM 2634 O O . ASN A 1 339 ? -31.265 1.394 41.820 1.00 98.38 339 ASN A O 1
ATOM 2638 N N . ASN A 1 340 ? -31.074 -0.205 40.255 1.00 98.06 340 ASN A N 1
ATOM 2639 C CA . ASN A 1 340 ? -31.942 -1.165 40.938 1.00 98.06 340 ASN A CA 1
ATOM 2640 C C . ASN A 1 340 ? -31.399 -1.550 42.320 1.00 98.06 340 ASN A C 1
ATOM 2642 O O . ASN A 1 340 ? -32.171 -1.655 43.268 1.00 98.06 340 ASN A O 1
ATOM 2646 N N . MET A 1 341 ? -30.081 -1.729 42.447 1.00 97.88 341 MET A N 1
ATOM 2647 C CA . MET A 1 341 ? -29.434 -2.039 43.723 1.00 97.88 341 MET A CA 1
ATOM 2648 C C . MET A 1 341 ? -29.633 -0.912 44.738 1.00 97.88 341 MET A C 1
ATOM 2650 O O . MET A 1 341 ? -30.031 -1.184 45.863 1.00 97.88 341 MET A O 1
ATOM 2654 N N . LYS A 1 342 ? -29.447 0.349 44.324 1.00 98.38 342 LYS A N 1
ATOM 2655 C CA . LYS A 1 342 ? -29.699 1.514 45.188 1.00 98.38 342 LYS A CA 1
ATOM 2656 C C . LYS A 1 342 ? -31.156 1.583 45.647 1.00 98.38 342 LYS A C 1
ATOM 2658 O O . LYS A 1 342 ? -31.419 1.854 46.810 1.00 98.38 342 LYS A O 1
ATOM 2663 N N . SER A 1 343 ? -32.112 1.335 44.750 1.00 98.00 343 SER A N 1
ATOM 2664 C CA . SER A 1 343 ? -33.533 1.299 45.122 1.00 98.00 343 SER A CA 1
ATOM 2665 C C . SER A 1 343 ? -33.852 0.159 46.092 1.00 98.00 343 SER A C 1
ATOM 2667 O O . SER A 1 343 ? -34.658 0.346 47.001 1.00 98.00 343 SER A O 1
ATOM 2669 N N . LEU A 1 344 ? -33.219 -1.005 45.919 1.00 98.00 344 LEU A N 1
ATOM 2670 C CA . LEU A 1 344 ? -33.381 -2.142 46.824 1.00 98.00 344 LEU A CA 1
ATOM 2671 C C . LEU A 1 344 ? -32.798 -1.844 48.212 1.00 98.00 344 LEU A C 1
ATOM 2673 O O . LEU A 1 344 ? -33.457 -2.124 49.203 1.00 98.00 344 LEU A O 1
ATOM 2677 N N . GLU A 1 345 ? -31.617 -1.230 48.271 1.00 97.81 345 GLU A N 1
ATOM 2678 C CA . GLU A 1 345 ? -30.955 -0.812 49.514 1.00 97.81 345 GLU A CA 1
ATOM 2679 C C . GLU A 1 345 ? -31.825 0.176 50.306 1.00 97.81 345 GLU A C 1
ATOM 2681 O O . GLU A 1 345 ? -32.039 0.001 51.503 1.00 97.81 345 GLU A O 1
ATOM 2686 N N . ILE A 1 346 ? -32.426 1.161 49.627 1.00 98.19 346 ILE A N 1
ATOM 2687 C CA . ILE A 1 346 ? -33.380 2.087 50.259 1.00 98.19 346 ILE A CA 1
ATOM 2688 C C . ILE A 1 346 ? -34.611 1.327 50.778 1.00 98.19 346 ILE A C 1
ATOM 2690 O O . ILE A 1 346 ? -35.030 1.537 51.915 1.00 98.19 346 ILE A O 1
ATOM 2694 N N . SER A 1 347 ? -35.180 0.420 49.977 1.00 97.38 347 SER A N 1
ATOM 2695 C CA . SER A 1 347 ? -36.345 -0.377 50.385 1.00 97.38 347 SER A CA 1
ATOM 2696 C C . SER A 1 347 ? -36.052 -1.287 51.583 1.00 97.38 347 SER A C 1
ATOM 2698 O O . SER A 1 347 ? -36.936 -1.487 52.417 1.00 97.38 347 SER A O 1
ATOM 2700 N N . GLU A 1 348 ? -34.852 -1.862 51.660 1.00 97.88 348 GLU A N 1
ATOM 2701 C CA . GLU A 1 348 ? -34.389 -2.663 52.796 1.00 97.88 348 GLU A CA 1
ATOM 2702 C C . GLU A 1 348 ? -34.260 -1.790 54.045 1.00 97.88 348 GLU A C 1
ATOM 2704 O O . GLU A 1 348 ? -34.781 -2.144 55.102 1.00 97.88 348 GLU A O 1
ATOM 2709 N N . GLN A 1 349 ? -33.651 -0.611 53.912 1.00 97.94 349 GLN A N 1
ATOM 2710 C CA . GLN A 1 349 ? -33.483 0.317 55.024 1.00 97.94 349 GLN A CA 1
ATOM 2711 C C . GLN A 1 349 ? -34.829 0.816 55.571 1.00 97.94 349 GLN A C 1
ATOM 2713 O O . GLN A 1 349 ? -35.008 0.894 56.785 1.00 97.94 349 GLN A O 1
ATOM 2718 N N . GLU A 1 350 ? -35.804 1.098 54.705 1.00 98.00 350 GLU A N 1
ATOM 2719 C CA . GLU A 1 350 ? -37.167 1.419 55.137 1.00 98.00 350 GLU A CA 1
ATOM 2720 C C . GLU A 1 350 ? -37.856 0.242 55.841 1.00 98.00 350 GLU A C 1
ATOM 2722 O O . GLU A 1 350 ? -38.587 0.444 56.809 1.00 98.00 350 GLU A O 1
ATOM 2727 N N . ALA A 1 351 ? -37.674 -0.989 55.353 1.00 97.81 351 ALA A N 1
ATOM 2728 C CA . ALA A 1 351 ? -38.240 -2.175 55.993 1.00 97.81 351 ALA A CA 1
ATOM 2729 C C . ALA A 1 351 ? -37.634 -2.405 57.385 1.00 97.81 351 ALA A C 1
ATOM 2731 O O . ALA A 1 351 ? -38.388 -2.614 58.331 1.00 97.81 351 ALA A O 1
ATOM 2732 N N . SER A 1 352 ? -36.315 -2.258 57.523 1.00 98.06 352 SER A N 1
ATOM 2733 C CA . SER A 1 352 ? -35.610 -2.339 58.807 1.00 98.06 352 SER A CA 1
ATOM 2734 C C . SER A 1 352 ? -36.095 -1.270 59.792 1.00 98.06 352 SER A C 1
ATOM 2736 O O . SER A 1 352 ? -36.389 -1.594 60.936 1.00 98.06 352 SER A O 1
ATOM 2738 N N . GLN A 1 353 ? -36.297 -0.023 59.349 1.00 97.94 353 GLN A N 1
ATOM 2739 C CA . GLN A 1 353 ? -36.872 1.022 60.211 1.00 97.94 353 GLN A CA 1
ATOM 2740 C C . GLN A 1 353 ? -38.290 0.676 60.687 1.00 97.94 353 GLN A C 1
ATOM 2742 O O . GLN A 1 353 ? -38.649 0.951 61.835 1.00 97.94 353 GLN A O 1
ATOM 2747 N N . ARG A 1 354 ? -39.117 0.072 59.819 1.00 97.94 354 ARG A N 1
ATOM 2748 C CA . ARG A 1 354 ? -40.451 -0.406 60.214 1.00 97.94 354 ARG A CA 1
ATOM 2749 C C . ARG A 1 354 ? -40.343 -1.527 61.245 1.00 97.94 354 ARG A C 1
ATOM 2751 O O . ARG A 1 354 ? -41.077 -1.486 62.229 1.00 97.94 354 ARG A O 1
ATOM 2758 N N . GLU A 1 355 ? -39.435 -2.482 61.055 1.00 98.00 355 GLU A N 1
ATOM 2759 C CA . GLU A 1 355 ? -39.175 -3.547 62.031 1.00 98.00 355 GLU A CA 1
ATOM 2760 C C . GLU A 1 355 ? -38.766 -2.977 63.392 1.00 98.00 355 GLU A C 1
ATOM 2762 O O . GLU A 1 355 ? -39.423 -3.301 64.378 1.00 98.00 355 GLU A O 1
ATOM 2767 N N . ASP A 1 356 ? -37.803 -2.053 63.445 1.00 98.00 356 ASP A N 1
ATOM 2768 C CA . ASP A 1 356 ? -37.366 -1.409 64.694 1.00 98.00 356 ASP A CA 1
ATOM 2769 C C . ASP A 1 356 ? -38.536 -0.730 65.429 1.00 98.00 356 ASP A C 1
ATOM 2771 O O . ASP A 1 356 ? -38.701 -0.882 66.645 1.00 98.00 356 ASP A O 1
ATOM 2775 N N . SER A 1 357 ? -39.401 -0.026 64.686 1.00 97.75 357 SER A N 1
ATOM 2776 C CA . SER A 1 357 ? -40.592 0.620 65.254 1.00 97.75 357 SER A CA 1
ATOM 2777 C C . SER A 1 357 ? -41.593 -0.398 65.812 1.00 97.75 357 SER A C 1
ATOM 2779 O O . SER A 1 357 ? -42.145 -0.212 66.901 1.00 97.75 357 SER A O 1
ATOM 2781 N N . TYR A 1 358 ? -41.804 -1.516 65.110 1.00 97.81 358 TYR A N 1
ATOM 2782 C CA . TYR A 1 358 ? -42.672 -2.582 65.593 1.00 97.81 358 TYR A CA 1
ATOM 2783 C C . TYR A 1 358 ? -42.075 -3.271 66.816 1.00 97.81 358 TYR A C 1
ATOM 2785 O O . TYR A 1 358 ? -42.807 -3.518 67.774 1.00 97.81 358 TYR A O 1
ATOM 2793 N N . GLU A 1 359 ? -40.766 -3.506 66.853 1.00 98.06 359 GLU A N 1
ATOM 2794 C CA . GLU A 1 359 ? -40.099 -4.039 68.037 1.00 98.06 359 GLU A CA 1
ATOM 2795 C C . GLU A 1 359 ? -40.280 -3.134 69.261 1.00 98.06 359 GLU A C 1
ATOM 2797 O O . GLU A 1 359 ? -40.568 -3.634 70.349 1.00 98.06 359 GLU A O 1
ATOM 2802 N N . GLU A 1 360 ? -40.154 -1.813 69.109 1.00 98.00 360 GLU A N 1
ATOM 2803 C CA . GLU A 1 360 ? -40.397 -0.860 70.198 1.00 98.00 360 GLU A CA 1
ATOM 2804 C C . GLU A 1 360 ? -41.850 -0.922 70.689 1.00 98.00 360 GLU A C 1
ATOM 2806 O O . GLU A 1 360 ? -42.089 -1.099 71.885 1.00 98.00 360 GLU A O 1
ATOM 2811 N N . THR A 1 361 ? -42.829 -0.900 69.778 1.00 97.69 361 THR A N 1
ATOM 2812 C CA . THR A 1 361 ? -44.246 -1.020 70.169 1.00 97.69 361 THR A CA 1
ATOM 2813 C C . THR A 1 361 ? -44.557 -2.349 70.859 1.00 97.69 361 THR A C 1
ATOM 2815 O O . THR A 1 361 ? -45.326 -2.379 71.821 1.00 97.69 361 THR A O 1
ATOM 2818 N N . ILE A 1 362 ? -43.941 -3.453 70.422 1.00 97.88 362 ILE A N 1
ATOM 2819 C CA . ILE A 1 362 ? -44.088 -4.763 71.062 1.00 97.88 362 ILE A CA 1
ATOM 2820 C C . ILE A 1 362 ? -43.501 -4.726 72.474 1.00 97.88 362 ILE A C 1
ATOM 2822 O O . ILE A 1 362 ? -44.146 -5.222 73.400 1.00 97.88 362 ILE A O 1
ATOM 2826 N N . ARG A 1 363 ? -42.317 -4.129 72.672 1.00 98.19 363 ARG A N 1
ATOM 2827 C CA . ARG A 1 363 ? -41.705 -3.969 74.004 1.00 98.19 363 ARG A CA 1
ATOM 2828 C C . ARG A 1 363 ? -42.620 -3.173 74.937 1.00 98.19 363 ARG A C 1
ATOM 2830 O O . ARG A 1 363 ? -42.902 -3.638 76.042 1.00 98.19 363 ARG A O 1
ATOM 2837 N N . ASP A 1 364 ? -43.150 -2.047 74.470 1.00 98.25 364 ASP A N 1
ATOM 2838 C CA . ASP A 1 364 ? -44.076 -1.199 75.228 1.00 98.25 364 ASP A CA 1
ATOM 2839 C C . ASP A 1 364 ? -45.369 -1.928 75.608 1.00 98.25 364 ASP A C 1
ATOM 2841 O O . ASP A 1 364 ? -45.798 -1.899 76.766 1.00 98.25 364 ASP A O 1
ATOM 2845 N N . LEU A 1 365 ? -46.001 -2.605 74.645 1.00 97.75 365 LEU A N 1
ATOM 2846 C CA . LEU A 1 365 ? -47.220 -3.378 74.889 1.00 97.75 365 LEU A CA 1
ATOM 2847 C C . LEU A 1 365 ? -46.964 -4.545 75.845 1.00 97.75 365 LEU A C 1
ATOM 2849 O O . LEU A 1 365 ? -47.785 -4.796 76.725 1.00 97.75 365 LEU A O 1
ATOM 2853 N N . THR A 1 366 ? -45.814 -5.209 75.725 1.00 98.06 366 THR A N 1
ATOM 2854 C CA . THR A 1 366 ? -45.404 -6.290 76.633 1.00 98.06 366 THR A CA 1
ATOM 2855 C C . THR A 1 366 ? -45.227 -5.771 78.058 1.00 98.06 366 THR A C 1
ATOM 2857 O O . THR A 1 366 ? -45.695 -6.402 79.006 1.00 98.06 366 THR A O 1
ATOM 2860 N N . GLN A 1 367 ? -44.611 -4.597 78.228 1.00 98.25 367 GLN A N 1
ATOM 2861 C CA . GLN A 1 367 ? -44.454 -3.979 79.543 1.00 98.25 367 GLN A CA 1
ATOM 2862 C C . GLN A 1 367 ? -45.810 -3.590 80.149 1.00 98.25 367 GLN A C 1
ATOM 2864 O O . GLN A 1 367 ? -46.087 -3.924 81.300 1.00 98.25 367 GLN A O 1
ATOM 2869 N N . ARG A 1 368 ? -46.698 -2.960 79.367 1.00 97.56 368 ARG A N 1
ATOM 2870 C CA . ARG A 1 368 ? -48.058 -2.606 79.820 1.00 97.56 368 ARG A CA 1
ATOM 2871 C C . ARG A 1 368 ? -48.883 -3.831 80.197 1.00 97.56 368 ARG A C 1
ATOM 2873 O O . ARG A 1 368 ? -49.626 -3.780 81.176 1.00 97.56 368 ARG A O 1
ATOM 2880 N N . LEU A 1 369 ? -48.761 -4.914 79.430 1.00 97.94 369 LEU A N 1
ATOM 2881 C CA . LEU A 1 369 ? -49.416 -6.184 79.720 1.00 97.94 369 LEU A CA 1
ATOM 2882 C C . LEU A 1 369 ? -48.923 -6.746 81.054 1.00 97.94 369 LEU A C 1
ATOM 2884 O O . LEU A 1 369 ? -49.745 -7.045 81.913 1.00 97.94 369 LEU A O 1
ATOM 2888 N N . LYS A 1 370 ? -47.607 -6.765 81.285 1.00 98.19 370 LYS A N 1
ATOM 2889 C CA . LYS A 1 370 ? -47.020 -7.207 82.556 1.00 98.19 370 LYS A CA 1
ATOM 2890 C C . LYS A 1 370 ? -47.484 -6.364 83.748 1.00 98.19 370 LYS A C 1
ATOM 2892 O O . LYS A 1 370 ? -47.780 -6.901 84.812 1.00 98.19 370 LYS A O 1
ATOM 2897 N N . ASP A 1 371 ? -47.588 -5.046 83.587 1.00 97.62 371 ASP A N 1
ATOM 2898 C CA . ASP A 1 371 ? -48.093 -4.158 84.641 1.00 97.62 371 ASP A CA 1
ATOM 2899 C C . ASP A 1 371 ? -49.588 -4.385 84.921 1.00 97.62 371 ASP A C 1
ATOM 2901 O O . ASP A 1 371 ? -50.027 -4.341 86.074 1.00 97.62 371 ASP A O 1
ATOM 2905 N N . ALA A 1 372 ? -50.383 -4.646 83.878 1.00 97.44 372 ALA A N 1
ATOM 2906 C CA . ALA A 1 372 ? -51.792 -5.002 84.011 1.00 97.44 372 ALA A CA 1
ATOM 2907 C C . ALA A 1 372 ? -51.975 -6.368 84.691 1.00 97.44 372 ALA A C 1
ATOM 2909 O O . ALA A 1 372 ? -52.813 -6.481 85.585 1.00 97.44 372 ALA A O 1
ATOM 2910 N N . GLU A 1 373 ? -51.165 -7.365 84.329 1.00 97.50 373 GLU A N 1
ATOM 2911 C CA . GLU A 1 373 ? -51.114 -8.675 84.984 1.00 97.50 373 GLU A CA 1
ATOM 2912 C C . GLU A 1 373 ? -50.763 -8.532 86.466 1.00 97.50 373 GLU A C 1
ATOM 2914 O O . GLU A 1 373 ? -51.498 -9.023 87.319 1.00 97.50 373 GLU A O 1
ATOM 2919 N N . ASN A 1 374 ? -49.709 -7.782 86.803 1.00 97.81 374 ASN A N 1
ATOM 2920 C CA . ASN A 1 374 ? -49.339 -7.523 88.195 1.00 97.81 374 ASN A CA 1
ATOM 2921 C C . ASN A 1 374 ? -50.501 -6.883 88.972 1.00 97.81 374 ASN A C 1
ATOM 2923 O O . ASN A 1 374 ? -50.869 -7.376 90.040 1.00 97.81 374 ASN A O 1
ATOM 2927 N N . ARG A 1 375 ? -51.147 -5.852 88.409 1.00 97.50 375 ARG A N 1
ATOM 2928 C CA . ARG A 1 375 ? -52.319 -5.204 89.022 1.00 97.50 375 ARG A CA 1
ATOM 2929 C C . ARG A 1 375 ? -53.484 -6.179 89.222 1.00 97.50 375 ARG A C 1
ATOM 2931 O O . ARG A 1 375 ? -54.128 -6.140 90.269 1.00 97.50 375 ARG A O 1
ATOM 2938 N N . ALA A 1 376 ? -53.750 -7.053 88.252 1.00 97.44 376 ALA A N 1
ATOM 2939 C CA . ALA A 1 376 ? -54.777 -8.084 88.373 1.00 97.44 376 ALA A CA 1
ATOM 2940 C C . ALA A 1 376 ? -54.440 -9.072 89.501 1.00 97.44 376 ALA A C 1
ATOM 2942 O O . ALA A 1 376 ? -55.281 -9.310 90.364 1.00 97.44 376 ALA A O 1
ATOM 2943 N N . THR A 1 377 ? -53.195 -9.556 89.582 1.00 97.19 377 THR A N 1
ATOM 2944 C CA . THR A 1 377 ? -52.772 -10.468 90.663 1.00 97.19 377 THR A CA 1
ATOM 2945 C C . THR A 1 377 ? -52.852 -9.823 92.049 1.00 97.19 377 THR A C 1
ATOM 2947 O O . THR A 1 377 ? -53.169 -10.488 93.036 1.00 97.19 377 THR A O 1
ATOM 2950 N N . GLU A 1 378 ? -52.581 -8.521 92.164 1.00 97.38 378 GLU A N 1
ATOM 2951 C CA . GLU A 1 378 ? -52.758 -7.780 93.414 1.00 97.38 378 GLU A CA 1
ATOM 2952 C C . GLU A 1 378 ? -54.233 -7.674 93.800 1.00 97.38 378 GLU A C 1
ATOM 2954 O O . GLU A 1 378 ? -54.570 -7.932 94.957 1.00 97.38 378 GLU A O 1
ATOM 2959 N N . ALA A 1 379 ? -55.109 -7.363 92.841 1.00 96.88 379 ALA A N 1
ATOM 2960 C CA . ALA A 1 379 ? -56.552 -7.334 93.052 1.00 96.88 379 ALA A CA 1
ATOM 2961 C C . ALA A 1 379 ? -57.101 -8.715 93.454 1.00 96.88 379 ALA A C 1
ATOM 2963 O O . ALA A 1 379 ? -57.897 -8.820 94.381 1.00 96.88 379 ALA A O 1
ATOM 2964 N N . GLU A 1 380 ? -56.631 -9.799 92.837 1.00 97.00 380 GLU A N 1
ATOM 2965 C CA . GLU A 1 380 ? -56.999 -11.164 93.235 1.00 97.00 380 GLU A CA 1
ATOM 2966 C C . GLU A 1 380 ? -56.580 -11.469 94.682 1.00 97.00 380 GLU A C 1
ATOM 2968 O O . GLU A 1 380 ? -57.346 -12.046 95.460 1.00 97.00 380 GLU A O 1
ATOM 2973 N N . ARG A 1 381 ? -55.383 -11.029 95.093 1.00 96.50 381 ARG A N 1
ATOM 2974 C CA . ARG A 1 381 ? -54.919 -11.171 96.483 1.00 96.50 381 ARG A CA 1
ATOM 2975 C C . ARG A 1 381 ? -55.756 -10.347 97.457 1.00 96.50 381 ARG A C 1
ATOM 2977 O O . ARG A 1 381 ? -56.013 -10.826 98.563 1.00 96.50 381 ARG A O 1
ATOM 2984 N N . THR A 1 382 ? -56.148 -9.119 97.110 1.00 96.75 382 THR A N 1
ATOM 2985 C CA . THR A 1 382 ? -56.998 -8.292 97.984 1.00 96.75 382 THR A CA 1
ATOM 2986 C C . THR A 1 382 ? -58.400 -8.872 98.096 1.00 96.75 382 THR A C 1
ATOM 2988 O O . THR A 1 382 ? -58.902 -8.965 99.213 1.00 96.75 382 THR A O 1
ATOM 2991 N N . VAL A 1 383 ? -58.981 -9.359 96.996 1.00 97.00 383 VAL A N 1
ATOM 2992 C CA . VAL A 1 383 ? -60.256 -10.089 97.000 1.00 97.00 383 VAL A CA 1
ATOM 2993 C C . VAL A 1 383 ? -60.169 -11.313 97.909 1.00 97.00 383 VAL A C 1
ATOM 2995 O O . VAL A 1 383 ? -60.999 -11.459 98.796 1.00 97.00 383 VAL A O 1
ATOM 2998 N N . SER A 1 384 ? -59.126 -12.142 97.786 1.00 96.94 384 SER A N 1
ATOM 2999 C CA . SER A 1 384 ? -58.947 -13.315 98.657 1.00 96.94 384 SER A CA 1
ATOM 3000 C C . SER A 1 384 ? -58.822 -12.952 100.146 1.00 96.94 384 SER A C 1
ATOM 3002 O O . SER A 1 384 ? -59.325 -13.678 101.003 1.00 96.94 384 SER A O 1
ATOM 3004 N N . LYS A 1 385 ? -58.173 -11.827 100.478 1.00 96.75 385 LYS A N 1
ATOM 3005 C CA . LYS A 1 385 ? -58.093 -11.324 101.861 1.00 96.75 385 LYS A CA 1
ATOM 3006 C C . LYS A 1 385 ? -59.445 -10.837 102.374 1.00 96.75 385 LYS A C 1
ATOM 3008 O O . LYS A 1 385 ? -59.815 -11.188 103.488 1.00 96.75 385 LYS A O 1
ATOM 3013 N N . LEU A 1 386 ? -60.156 -10.040 101.577 1.00 96.12 386 LEU A N 1
ATOM 3014 C CA . LEU A 1 386 ? -61.484 -9.543 101.928 1.00 96.12 386 LEU A CA 1
ATOM 3015 C C . LEU A 1 386 ? -62.477 -10.694 102.085 1.00 96.12 386 LEU A C 1
ATOM 3017 O O . LEU A 1 386 ? -63.259 -10.661 103.020 1.00 96.12 386 LEU A O 1
ATOM 3021 N N . GLN A 1 387 ? -62.395 -11.731 101.248 1.00 96.12 387 GLN A N 1
ATOM 3022 C CA . GLN A 1 387 ? -63.230 -12.926 101.369 1.00 96.12 387 GLN A CA 1
ATOM 3023 C C . GLN A 1 387 ? -63.052 -13.596 102.737 1.00 96.12 387 GLN A C 1
ATOM 3025 O O . GLN A 1 387 ? -64.031 -13.833 103.425 1.00 96.12 387 GLN A O 1
ATOM 3030 N N . LYS A 1 388 ? -61.805 -13.802 103.185 1.00 96.44 388 LYS A N 1
ATOM 3031 C CA . LYS A 1 388 ? -61.526 -14.363 104.521 1.00 96.44 388 LYS A CA 1
ATOM 3032 C C . LYS A 1 388 ? -62.051 -13.489 105.659 1.00 96.44 388 LYS A C 1
ATOM 3034 O O . LYS A 1 388 ? -62.440 -14.005 106.698 1.00 96.44 388 LYS A O 1
ATOM 3039 N N . GLU A 1 389 ? -61.998 -12.172 105.486 1.00 95.44 389 GLU A N 1
ATOM 3040 C CA . GLU A 1 389 ? -62.536 -11.235 106.470 1.00 95.44 389 GLU A CA 1
ATOM 3041 C C . GLU A 1 389 ? -64.067 -11.265 106.494 1.00 95.44 389 GLU A C 1
ATOM 3043 O O . GLU A 1 389 ? -64.650 -11.224 107.571 1.00 95.44 389 GLU A O 1
ATOM 3048 N N . VAL A 1 390 ? -64.710 -11.394 105.329 1.00 96.12 390 VAL A N 1
ATOM 3049 C CA . VAL A 1 390 ? -66.154 -11.634 105.225 1.00 96.12 390 VAL A CA 1
ATOM 3050 C C . VAL A 1 390 ? -66.516 -12.932 105.939 1.00 96.12 390 VAL A C 1
ATOM 3052 O O . VAL A 1 390 ? -67.352 -12.875 106.829 1.00 96.12 390 VAL A O 1
ATOM 3055 N N . ASP A 1 391 ? -65.837 -14.046 105.649 1.00 96.19 391 ASP A N 1
ATOM 3056 C CA . ASP A 1 391 ? -66.092 -15.337 106.304 1.00 96.19 391 ASP A CA 1
ATOM 3057 C C . ASP A 1 391 ? -65.959 -15.218 107.841 1.00 96.19 391 ASP A C 1
ATOM 3059 O O . ASP A 1 391 ? -66.835 -15.649 108.586 1.00 96.19 391 ASP A O 1
ATOM 3063 N N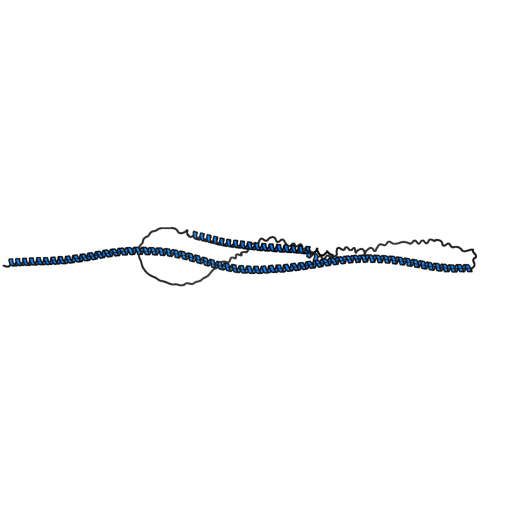 . ARG A 1 392 ? -64.908 -14.542 108.336 1.00 96.19 392 ARG A N 1
ATOM 3064 C CA . ARG A 1 392 ? -64.706 -14.282 109.776 1.00 96.19 392 ARG A CA 1
ATOM 3065 C C . ARG A 1 392 ? -65.846 -13.461 110.384 1.00 96.19 392 ARG A C 1
ATOM 3067 O O . ARG A 1 392 ? -66.309 -13.771 111.478 1.00 96.19 392 ARG A O 1
ATOM 3074 N N . LEU A 1 393 ? -66.265 -12.391 109.709 1.00 94.88 393 LEU A N 1
ATOM 3075 C CA . LEU A 1 393 ? -67.361 -11.535 110.169 1.00 94.88 393 LEU A CA 1
ATOM 3076 C C . LEU A 1 393 ? -68.711 -12.263 110.116 1.00 94.88 393 LEU A C 1
ATOM 3078 O O . LEU A 1 393 ? -69.559 -12.029 110.975 1.00 94.88 393 LEU A O 1
ATOM 3082 N N . GLU A 1 394 ? -68.918 -13.141 109.134 1.00 94.44 394 GLU A N 1
ATOM 3083 C CA . GLU A 1 394 ? -70.091 -14.011 109.043 1.00 94.44 394 GLU A CA 1
ATOM 3084 C C . GLU A 1 394 ? -70.129 -15.015 110.204 1.00 94.44 394 GLU A C 1
ATOM 3086 O O . GLU A 1 394 ? -71.175 -15.143 110.846 1.00 94.44 394 GLU A O 1
ATOM 3091 N N . ASP A 1 395 ? -68.997 -15.643 110.542 1.00 94.94 395 ASP A N 1
ATOM 3092 C CA . ASP A 1 395 ? -68.860 -16.525 111.709 1.00 94.94 395 ASP A CA 1
ATOM 3093 C C . ASP A 1 395 ? -69.128 -15.775 113.027 1.00 94.94 395 ASP A C 1
ATOM 3095 O O . ASP A 1 395 ? -69.877 -16.253 113.883 1.00 94.94 395 ASP A O 1
ATOM 3099 N N . GLU A 1 396 ? -68.567 -14.571 113.192 1.00 93.62 396 GLU A N 1
ATOM 3100 C CA . GLU A 1 396 ? -68.815 -13.718 114.364 1.00 93.62 396 GLU A CA 1
ATOM 3101 C C . GLU A 1 396 ? -70.288 -13.311 114.478 1.00 93.62 396 GLU A C 1
ATOM 3103 O O . GLU A 1 396 ? -70.865 -13.351 115.568 1.00 93.62 396 GLU A O 1
ATOM 3108 N N . LEU A 1 397 ? -70.924 -12.962 113.356 1.00 93.06 397 LEU A N 1
ATOM 3109 C CA . LEU A 1 397 ? -72.346 -12.633 113.310 1.00 93.06 397 LEU A CA 1
ATOM 3110 C C . LEU A 1 397 ? -73.218 -13.842 113.668 1.00 93.06 397 LEU A C 1
ATOM 3112 O O . LEU A 1 397 ? -74.225 -13.676 114.359 1.00 93.06 397 LEU A O 1
ATOM 3116 N N . LEU A 1 398 ? -72.872 -15.041 113.192 1.00 94.62 398 LEU A N 1
ATOM 3117 C CA . LEU A 1 398 ? -73.564 -16.277 113.557 1.00 94.62 398 LEU A CA 1
ATOM 3118 C C . LEU A 1 398 ? -73.427 -16.562 115.053 1.00 94.62 398 LEU A C 1
ATOM 3120 O O . LEU A 1 398 ? -74.441 -16.793 115.708 1.00 94.62 398 LEU A O 1
ATOM 3124 N N . ALA A 1 399 ? -72.216 -16.465 115.603 1.00 92.94 399 ALA A N 1
ATOM 3125 C CA . ALA A 1 399 ? -71.969 -16.663 117.028 1.00 92.94 399 ALA A CA 1
ATOM 3126 C C . ALA A 1 399 ? -72.757 -15.666 117.895 1.00 92.94 399 ALA A C 1
ATOM 3128 O O . ALA A 1 399 ? -73.366 -16.051 118.894 1.00 92.94 399 ALA A O 1
ATOM 3129 N N . GLU A 1 400 ? -72.806 -14.389 117.508 1.00 90.50 400 GLU A N 1
ATOM 3130 C CA . GLU A 1 400 ? -73.641 -13.399 118.194 1.00 90.50 400 GLU A CA 1
ATOM 3131 C C . GLU A 1 400 ? -75.136 -13.711 118.047 1.00 90.50 400 GLU A C 1
ATOM 3133 O O . GLU A 1 400 ? -75.863 -13.657 119.035 1.00 90.50 400 GLU A O 1
ATOM 3138 N N . LYS A 1 401 ? -75.621 -14.120 116.866 1.00 91.75 401 LYS A N 1
ATOM 3139 C CA . LYS A 1 401 ? -77.019 -14.561 116.694 1.00 91.75 401 LYS A CA 1
ATOM 3140 C C . LYS A 1 401 ? -77.368 -15.757 117.583 1.00 91.75 401 LYS A C 1
ATOM 3142 O O . LYS A 1 401 ? -78.463 -15.782 118.140 1.00 91.75 401 LYS A O 1
ATOM 3147 N N . GLU A 1 402 ? -76.469 -16.727 117.727 1.00 92.06 402 GLU A N 1
ATOM 3148 C CA . GLU A 1 402 ? -76.645 -17.866 118.634 1.00 92.06 402 GLU A CA 1
ATOM 3149 C C . GLU A 1 402 ? -76.679 -17.423 120.098 1.00 92.06 402 GLU A C 1
ATOM 3151 O O . GLU A 1 402 ? -77.542 -17.882 120.843 1.00 92.06 402 GLU A O 1
ATOM 3156 N N . ARG A 1 403 ? -75.820 -16.477 120.504 1.00 89.88 403 ARG A N 1
ATOM 3157 C CA . ARG A 1 403 ? -75.882 -15.863 121.841 1.00 89.88 403 ARG A CA 1
ATOM 3158 C C . ARG A 1 403 ? -77.197 -15.133 122.078 1.00 89.88 403 ARG A C 1
ATOM 3160 O O . ARG A 1 403 ? -77.827 -15.366 123.102 1.00 89.88 403 ARG A O 1
ATOM 3167 N N . TYR A 1 404 ? -77.638 -14.292 121.141 1.00 90.12 404 TYR A N 1
ATOM 3168 C CA . TYR A 1 404 ? -78.935 -13.613 121.224 1.00 90.12 404 TYR A CA 1
ATOM 3169 C C . TYR A 1 404 ? -80.082 -14.610 121.332 1.00 90.12 404 TYR A C 1
ATOM 3171 O O . TYR A 1 404 ? -80.995 -14.394 122.122 1.00 90.12 404 TYR A O 1
ATOM 3179 N N . LYS A 1 405 ? -80.031 -15.704 120.567 1.00 91.69 405 LYS A N 1
ATOM 3180 C CA . LYS A 1 405 ? -81.026 -16.769 120.647 1.00 91.69 405 LYS A CA 1
ATOM 3181 C C . LYS A 1 405 ? -80.987 -17.473 122.002 1.00 91.69 405 LYS A C 1
ATOM 3183 O O . LYS A 1 405 ? -82.038 -17.611 122.599 1.00 91.69 405 LYS A O 1
ATOM 3188 N N . SER A 1 406 ? -79.809 -17.830 122.517 1.00 89.31 406 SER A N 1
ATOM 3189 C CA . SER A 1 406 ? -79.653 -18.408 123.862 1.00 89.31 406 SER A CA 1
ATOM 3190 C C . SER A 1 406 ? -80.234 -17.489 124.932 1.00 89.31 406 SER A C 1
ATOM 3192 O O . SER A 1 406 ? -81.015 -17.936 125.756 1.00 89.31 406 SER A O 1
ATOM 3194 N N . ILE A 1 407 ? -79.915 -16.191 124.883 1.00 88.31 407 ILE A N 1
ATOM 3195 C CA . ILE A 1 407 ? -80.459 -15.191 125.810 1.00 88.31 407 ILE A CA 1
ATOM 3196 C C . ILE A 1 407 ? -81.979 -15.066 125.644 1.00 88.31 407 ILE A C 1
ATOM 3198 O O . ILE A 1 407 ? -82.688 -14.938 126.633 1.00 88.31 407 ILE A O 1
ATOM 3202 N N . SER A 1 408 ? -82.498 -15.101 124.414 1.00 87.62 408 SER A N 1
ATOM 3203 C CA . SER A 1 408 ? -83.942 -15.074 124.154 1.00 87.62 408 SER A CA 1
ATOM 3204 C C . SER A 1 408 ? -84.640 -16.328 124.680 1.00 87.62 408 SER A C 1
ATOM 3206 O O . SER A 1 408 ? -85.682 -16.201 125.307 1.00 87.62 408 SER A O 1
ATOM 3208 N N . ASP A 1 409 ? -84.061 -17.512 124.475 1.00 87.56 409 ASP A N 1
ATOM 3209 C CA . ASP A 1 409 ? -84.574 -18.793 124.966 1.00 87.56 409 ASP A CA 1
ATOM 3210 C C . ASP A 1 409 ? -84.518 -18.838 126.509 1.00 87.56 409 ASP A C 1
ATOM 3212 O O . ASP A 1 409 ? -85.454 -19.312 127.150 1.00 87.56 409 ASP A O 1
ATOM 3216 N N . GLU A 1 410 ? -83.458 -18.297 127.124 1.00 85.31 410 GLU A N 1
ATOM 3217 C CA . GLU A 1 410 ? -83.352 -18.091 128.576 1.00 85.31 410 GLU A CA 1
ATOM 3218 C C . GLU A 1 410 ? -84.426 -17.122 129.078 1.00 85.31 410 GLU A C 1
ATOM 3220 O O . GLU A 1 410 ? -85.100 -17.420 130.060 1.00 85.31 410 GLU A O 1
ATOM 3225 N N . LEU A 1 411 ? -84.633 -15.989 128.400 1.00 82.94 411 LEU A N 1
ATOM 3226 C CA . LEU A 1 411 ? -85.695 -15.039 128.730 1.00 82.94 411 LEU A CA 1
ATOM 3227 C C . LEU A 1 411 ? -87.068 -15.705 128.631 1.00 82.94 411 LEU A C 1
ATOM 3229 O O . LEU A 1 411 ? -87.838 -15.615 129.582 1.00 82.94 411 LEU A O 1
ATOM 3233 N N . ASP A 1 412 ? -87.360 -16.417 127.546 1.00 84.50 412 ASP A N 1
ATOM 3234 C CA . ASP A 1 412 ? -88.608 -17.161 127.366 1.00 84.50 412 ASP A CA 1
ATOM 3235 C C . ASP A 1 412 ? -88.776 -18.250 128.436 1.00 84.50 412 ASP A C 1
ATOM 3237 O O . ASP A 1 412 ? -89.877 -18.419 128.961 1.00 84.50 412 ASP A O 1
ATOM 3241 N N . SER A 1 413 ? -87.694 -18.931 128.837 1.00 81.94 413 SER A N 1
ATOM 3242 C CA . SER A 1 413 ? -87.687 -19.860 129.975 1.00 81.94 413 SER A CA 1
ATOM 3243 C C . SER A 1 413 ? -88.009 -19.141 131.284 1.00 81.94 413 SER A C 1
ATOM 3245 O O . SER A 1 413 ? -88.885 -19.592 132.014 1.00 81.94 413 SER A O 1
ATOM 3247 N N . THR A 1 414 ? -87.386 -17.994 131.576 1.00 77.75 414 THR A N 1
ATOM 3248 C CA . THR A 1 414 ? -87.705 -17.211 132.785 1.00 77.75 414 THR A CA 1
ATOM 3249 C C . THR A 1 414 ? -89.132 -16.663 132.761 1.00 77.75 414 THR A C 1
ATOM 3251 O O . THR A 1 414 ? -89.800 -16.638 133.791 1.00 77.75 414 THR A O 1
ATOM 3254 N N . PHE A 1 415 ? -89.648 -16.272 131.593 1.00 78.94 415 PHE A N 1
ATOM 3255 C CA . PHE A 1 415 ? -91.044 -15.878 131.427 1.00 78.94 415 PHE A CA 1
ATOM 3256 C C . PHE A 1 415 ? -91.986 -17.065 131.633 1.00 78.94 415 PHE A C 1
ATOM 3258 O O . PHE A 1 415 ? -93.025 -16.897 132.266 1.00 78.94 415 PHE A O 1
ATOM 3265 N N . ALA A 1 416 ? -91.631 -18.257 131.152 1.00 77.50 416 ALA A N 1
ATOM 3266 C CA . ALA A 1 416 ? -92.387 -19.481 131.387 1.00 77.50 416 ALA A CA 1
ATOM 3267 C C . ALA A 1 416 ? -92.354 -19.904 132.866 1.00 77.50 416 ALA A C 1
ATOM 3269 O O . ALA A 1 416 ? -93.391 -20.295 133.396 1.00 77.50 416 ALA A O 1
ATOM 3270 N N . GLU A 1 417 ? -91.217 -19.758 133.550 1.00 74.69 417 GLU A N 1
ATOM 3271 C CA . GLU A 1 417 ? -91.075 -19.959 135.001 1.00 74.69 417 GLU A CA 1
ATOM 3272 C C . GLU A 1 417 ? -91.892 -18.934 135.806 1.00 74.69 417 GLU A C 1
ATOM 3274 O O . GLU A 1 417 ? -92.467 -19.279 136.832 1.00 74.69 417 GLU A O 1
ATOM 3279 N N . LEU A 1 418 ? -92.015 -17.688 135.331 1.00 69.94 418 LEU A N 1
ATOM 3280 C CA . LEU A 1 418 ? -92.860 -16.654 135.948 1.00 69.94 418 LEU A CA 1
ATOM 3281 C C . LEU A 1 418 ? -94.360 -16.805 135.620 1.00 69.94 418 LEU A C 1
ATOM 3283 O O . LEU A 1 418 ? -95.199 -16.314 136.375 1.00 69.94 418 LEU A O 1
ATOM 3287 N N . ALA A 1 419 ? -94.713 -17.443 134.499 1.00 64.38 419 ALA A N 1
ATOM 3288 C CA . ALA A 1 419 ? -96.096 -17.666 134.063 1.00 64.38 419 ALA A CA 1
ATOM 3289 C C . ALA A 1 419 ? -96.669 -19.029 134.504 1.00 64.38 419 ALA A C 1
ATOM 3291 O O . ALA A 1 419 ? -97.890 -19.209 134.516 1.00 64.38 419 ALA A O 1
ATOM 3292 N N . GLY A 1 420 ? -95.812 -19.988 134.860 1.00 57.88 420 GLY A N 1
ATOM 3293 C CA . GLY A 1 420 ? -96.164 -21.330 135.314 1.00 57.88 420 GLY A CA 1
ATOM 3294 C C . GLY A 1 420 ? -96.040 -21.510 136.829 1.00 57.88 420 GLY A C 1
ATOM 3295 O O . GLY A 1 420 ? -95.096 -22.147 137.267 1.00 57.88 420 GLY A O 1
ATOM 3296 N N . TYR A 1 421 ? -97.057 -21.043 137.564 1.00 49.84 421 TYR A N 1
ATOM 3297 C CA . TYR A 1 421 ? -97.390 -21.344 138.976 1.00 49.84 421 TYR A CA 1
ATOM 3298 C C . TYR A 1 421 ? -96.428 -20.931 140.100 1.00 49.84 421 TYR A C 1
ATOM 3300 O O . TYR A 1 421 ? -95.371 -21.570 140.280 1.00 49.84 421 TYR A O 1
#

Sequence (421 aa):
MGDREFLEADDVESVQLSQESQLSAVSTNLSQDLSQGSADLDTALASSKNRTVDKKKKKKSKRDKRCSSQDNEKVCDGNEAGDCDNSGSIKSSKRSSKSSKVKSEKSDTSEKKHRKHSSRRPDPEGGNPAQPDTNGIIEYERIINSTDPLFSDLELDLTDDAKQEANRPRRPPRQSRAGLSGGIFIPCTQLGINSNTMIKFAIIGTELQNIFQVSQRLESDTAGLNRRIQLLEEDLERSEERLQSATEKLEEASKAADESERGRKVLESRSLADDERLDGLEAQLKEAKYIAEDAERKYDEAARKLAITEVDLERAEARLEAAEAKIIELEEELKVVGNNMKSLEISEQEASQREDSYEETIRDLTQRLKDAENRATEAERTVSKLQKEVDRLEDELLAEKERYKSISDELDSTFAELAGY

Radius of gyration: 85.0 Å; chains: 1; bounding box: 190×51×275 Å

Secondary structure (DSSP, 8-state):
----SSSSHHHHHHHHHHHHHHHHHHHHHHHHHHHHHHHHHHHHHHHHHHHHHHHHHHHHHHHHHHHTTTSSS------------------------------------PPP--------PPPP-PPP-PPP-TTTHHHHHHHHS--S-S-TT-------SS---------------------------S----HHHHHHHHHHHHHHHHHHHHHHHHHHHHHHHHHHHHHHHHHHHHHHHHHHHHHHHHHHHHHHHHHHHHHHHHHHHHHHHHHHHHHHHHHHHHHHHHHHHHHHHHHHHHHHHHHHHHHHHHHHHHHHHHHHHHHHHHHHHHHHHHHHHHHHHHHHHHHHHHHHHHHHHHHHHHHHHHHHHHHHHHHHHHHHHHHHHHHHHHHHHHHHHHHHHHHHHHHHHHHHHHH--

InterPro domains:
  IPR000533 Tropomyosin [PF00261] (208-420)
  IPR000533 Tropomyosin [PR00194] (221-238)
  IPR000533 Tropomyosin [PR00194] (257-277)
  IPR000533 Tropomyosin [PR00194] (282-310)
  IPR000533 Tropomyosin [PR00194] (312-335)
  IPR000533 Tropomyosin [PR00194] (368-393)
  IPR000533 Tropomyosin [PS00326] (369-377)

pLDDT: mean 72.86, std 25.81, range [27.44, 98.69]

Organism: Biomphalaria glabrata (NCBI:txid6526)